Protein AF-0000000069750175 (afdb_homodimer)

Sequence (704 aa):
MFPSASRERPSYRAGGSGAEKCLFLLELSRLWNPGAKKTYLVLASRVESDTAINVMKWKTVSTIFLVVVLYLIIGATVFKALEQPHEISQRTTIVIQKQTFISQHSCVNSTELDELIQQIVAAINAGIIPLGNTSNQISHWDLGSSFFFAGTVITTIGFGNISPRTEGGKIFCIIYALLGIPLFGFLLAGVGDQLGTIFGKGIAKVEDTFLKWNVSQTKIRIISTIIFILFGCVLFVALPAIIFKHIEGWSALDAIYFVVITLTTIGFGDYVAGGSDIEYLDFYKPVVWFWILVGLAYFAAVLSMIGDWLRVISKKTKEEKVHARKEYEQVPVNPLELQVLQTGGGVQSPCCMFPSASRERPSYRAGGSGAEKCLFLLELSRLWNPGAKKTYLVLASRVESDTAINVMKWKTVSTIFLVVVLYLIIGATVFKALEQPHEISQRTTIVIQKQTFISQHSCVNSTELDELIQQIVAAINAGIIPLGNTSNQISHWDLGSSFFFAGTVITTIGFGNISPRTEGGKIFCIIYALLGIPLFGFLLAGVGDQLGTIFGKGIAKVEDTFLKWNVSQTKIRIISTIIFILFGCVLFVALPAIIFKHIEGWSALDAIYFVVITLTTIGFGDYVAGGSDIEYLDFYKPVVWFWILVGLAYFAAVLSMIGDWLRVISKKTKEEKVHARKEYEQVPVNPLELQVLQTGGGVQSPCC

pLDDT: mean 73.91, std 24.91, range [21.67, 98.38]

Foldseek 3Di:
DDPPPPPPDPPPPCPPDPPPPVVPVVPVVPPPDPPDVPVPPPPPPPVPCCCVVPPDDPVVVVVVVVVVVVVVVVVVVVCCVVCVVVVVVVVVVVVVVLVVVCVVPVVDDPVNVVVVVVVCVVCQLQLHHPDDPDPPADDCCPPLNVVLQLLLLLLLLCLSSHDDDDPVRVVCSVVSNVPRNVVLVVVLVVLLVVVVVVLVVVLVVVCVVCVVVVDDPVVSVVVSLVVLVVVLCCVQQVVQLVVCCVPVVDDSVVSNVVSVSLLVSVNNNPDDFPSDRDDDDSCRSVVVSVSSSNSNSSVVSNVVVVVVVVVVVVVVVVVVVVVVVVVVVPPPPPPVVVVVVVPPPPPDPPPD/DDPDPPPPPPPPPPPPDPPPPVVPVVPVVPPPDPPDVPVPPPPPPPVVCCCVVPPDDPVVVVVVVVVVVVVVVVVVVVCCVVCVVVVVVVVVVVVVVLVVVCVVPVVDDPVNVVVVVVVCVVCQLQLHHPDDPDPPADDCCPPLNVVLQLLLLLLLLCLSSHDDDDPVRVVVSVVSNVPRNVVLVVVLVVLLVVVVVVLVVVLVVVCVVCVVVVDDPVVSVVVSLVVLVVVLCCVQQVVQLVVCCVPVVDDSVVSNVVSVSLLVSVNNNPDDFPSDRDDDDSCRSVVVSVSSSNSNSSVVSNVVVVVVVVVVVVVVVVVVVVVVVVVVVPPPPPVVVVVVVVPPPPPPPPPD

Nearest PDB structures (foldseek):
  4xdl-assembly1_B  TM=9.647E-01  e=4.536E-27  Homo sapiens
  8uec-assembly1_B  TM=8.780E-01  e=1.288E-29  Mus musculus
  4i9w-assembly1_B  TM=9.425E-01  e=8.409E-22  Homo sapiens
  7lja-assembly1_B  TM=9.268E-01  e=6.545E-22  Homo sapiens
  7ljb-assembly1_B  TM=9.449E-01  e=6.245E-21  Homo sapiens

InterPro domains:
  IPR003280 Two pore domain potassium channel [PR01333] (152-180)
  IPR003280 Two pore domain potassium channel [PR01333] (264-273)
  IPR003280 Two pore domain potassium channel [PTHR11003] (63-318)
  IPR003976 Two pore domain potassium channel, TREK [PR01499] (52-69)
  IPR003976 Two pore domain potassium channel, TREK [PR01499] (89-101)
  IPR003976 Two pore domain potassium channel, TREK [PR01499] (103-121)
  IPR003976 Two pore domain potassium channel, TREK [PR01499] (130-142)
  IPR003976 Two pore domain potassium channel, TREK [PR01499] (180-199)
  IPR003976 Two pore domain potassium channel, TREK [PR01499] (200-219)
  IPR003976 Two pore domain potassium channel, TREK [PR01499] (221-232)
  IPR003976 Two pore domain potassium channel, TREK [PR01499] (276-291)
  IPR003976 Two pore domain potassium channel, TREK [PR01499] (298-309)
  IPR003976 Two pore domain potassium channel, TREK [PR01499] (311-327)
  IPR013099 Potassium channel domain [PF07885] (136-194)
  IPR013099 Potassium channel domain [PF07885] (235-311)

Secondary structure (DSSP, 8-state):
-----------------TTSHHHHHHHHTTSS--S-------------------PPPHHHHHHHHHHHHHHHHHHHHHHHHHHHHHHHHHHHHHHHHHHHHHHH-TTS-HHHHHHHHHHHHHHHHTT----SS-S-PPPTTSHHHHHHHHHHHHTT----SS---SHHHHHHHHHHHHHHHHHHHHHHHHHHHHHHHHHHHHHHHHHHHHGGGT--HHHHHHHHHHHHHHHHHIIIIIHHHHHHHHHH---HHHHHHHHHHHHTT---SSS-TT-SSSPPPTTHHHHHHHHHHHHHHHHHHHHHHHHHHHHHHHHHHHHHHHHHHHHHHTS---HHHHHHHHHTT-------/-----------------TTTHHHHHHHHTTSS--S-------------------PPPHHHHHHHHHHHHHHHHHHHHHHHHHHHHHHHHHHHHHHHHHHHHHHH-TT--HHHHHHHHHHHHHHHHTT----SS-S-PPPTTSHHHHHHHHHHHHTT----SS---SHHHHHHHHHHHHHHHHHHHHHHHHHHHHHHHHHHHHHHHHHHHHGGGT--HHHHHHHHHHHHHHHHHIIIIIHHHHHHHHHH---HHHHHHHHHHHHTT---SSS-TT-SSSPPPTTHHHHHHHHHHHHHHHHHHHHHHHHHHHHHHHHHHHHHHHHHHHHHHTS---HHHHHHHHHTT-------

Structure (mmCIF, N/CA/C/O backbone):
data_AF-0000000069750175-model_v1
#
loop_
_entity.id
_entity.type
_entity.pdbx_description
1 polymer 'Potassium two pore domain channel subfamily K member 2'
#
loop_
_atom_site.group_PDB
_atom_site.id
_atom_site.type_symbol
_atom_site.label_atom_id
_atom_site.label_alt_id
_atom_site.label_comp_id
_atom_site.label_asym_id
_atom_site.label_entity_id
_atom_site.label_seq_id
_atom_site.pdbx_PDB_ins_code
_atom_site.Cartn_x
_atom_site.Cartn_y
_atom_site.Cartn_z
_atom_site.occupancy
_atom_site.B_iso_or_equiv
_atom_site.auth_seq_id
_atom_site.auth_comp_id
_atom_site.auth_asym_id
_atom_site.auth_atom_id
_atom_site.pdbx_PDB_model_num
ATOM 1 N N . MET A 1 1 ? -32.969 90.562 -25.266 1 24.64 1 MET A N 1
ATOM 2 C CA . MET A 1 1 ? -33.562 89.25 -25.047 1 24.64 1 MET A CA 1
ATOM 3 C C . MET A 1 1 ? -32.469 88.25 -24.656 1 24.64 1 MET A C 1
ATOM 5 O O . MET A 1 1 ? -31.766 87.75 -25.516 1 24.64 1 MET A O 1
ATOM 9 N N . PHE A 1 2 ? -31.734 88.438 -23.578 1 28.66 2 PHE A N 1
ATOM 10 C CA . PHE A 1 2 ? -30.422 87.938 -23.109 1 28.66 2 PHE A CA 1
ATOM 11 C C . PHE A 1 2 ? -30.469 86.5 -22.641 1 28.66 2 PHE A C 1
ATOM 13 O O . PHE A 1 2 ? -31.344 86.125 -21.828 1 28.66 2 PHE A O 1
ATOM 20 N N . PRO A 1 3 ? -30.078 85.438 -23.453 1 30.53 3 PRO A N 1
ATOM 21 C CA . PRO A 1 3 ? -30.297 84 -23.281 1 30.53 3 PRO A CA 1
ATOM 22 C C . PRO A 1 3 ? -29.625 83.438 -22.031 1 30.53 3 PRO A C 1
ATOM 24 O O . PRO A 1 3 ? -28.531 83.875 -21.656 1 30.53 3 PRO A O 1
ATOM 27 N N . SER A 1 4 ? -30.312 83.125 -20.891 1 27.94 4 SER A N 1
ATOM 28 C CA . SER A 1 4 ? -30.031 82.75 -19.516 1 27.94 4 SER A CA 1
ATOM 29 C C . SER A 1 4 ? -29.359 81.375 -19.469 1 27.94 4 SER A C 1
ATOM 31 O O . SER A 1 4 ? -29.922 80.375 -19.953 1 27.94 4 SER A O 1
ATOM 33 N N . ALA A 1 5 ? -28.047 81.25 -19.672 1 32.16 5 ALA A N 1
ATOM 34 C CA . ALA A 1 5 ? -27.125 80.125 -19.781 1 32.16 5 ALA A CA 1
ATOM 35 C C . ALA A 1 5 ? -27.203 79.188 -18.547 1 32.16 5 ALA A C 1
ATOM 37 O O . ALA A 1 5 ? -26.953 79.688 -17.422 1 32.16 5 ALA A O 1
ATOM 38 N N . SER A 1 6 ? -28.172 78.25 -18.453 1 26.81 6 SER A N 1
ATOM 39 C CA . SER A 1 6 ? -28.531 77.312 -17.406 1 26.81 6 SER A CA 1
ATOM 40 C C . SER A 1 6 ? -27.328 76.438 -17.016 1 26.81 6 SER A C 1
ATOM 42 O O . SER A 1 6 ? -26.688 75.812 -17.875 1 26.81 6 SER A O 1
ATOM 44 N N . ARG A 1 7 ? -26.531 76.812 -15.984 1 27.31 7 ARG A N 1
ATOM 45 C CA . ARG A 1 7 ? -25.281 76.312 -15.406 1 27.31 7 ARG A CA 1
ATOM 46 C C . ARG A 1 7 ? -25.469 74.875 -14.898 1 27.31 7 ARG A C 1
ATOM 48 O O . ARG A 1 7 ? -26.312 74.625 -14.039 1 27.31 7 ARG A O 1
ATOM 55 N N . GLU A 1 8 ? -25.375 73.812 -15.781 1 25.34 8 GLU A N 1
ATOM 56 C CA . GLU A 1 8 ? -25.5 72.375 -15.547 1 25.34 8 GLU A CA 1
ATOM 57 C C . GLU A 1 8 ? -24.578 71.938 -14.422 1 25.34 8 GLU A C 1
ATOM 59 O O . GLU A 1 8 ? -23.391 72.25 -14.438 1 25.34 8 GLU A O 1
ATOM 64 N N . ARG A 1 9 ? -25.047 71.75 -13.156 1 28.23 9 ARG A N 1
ATOM 65 C CA . ARG A 1 9 ? -24.406 71.375 -11.906 1 28.23 9 ARG A CA 1
ATOM 66 C C . ARG A 1 9 ? -23.781 69.938 -12.008 1 28.23 9 ARG A C 1
ATOM 68 O O . ARG A 1 9 ? -24.422 69 -12.477 1 28.23 9 ARG A O 1
ATOM 75 N N . PRO A 1 10 ? -22.406 69.75 -12.141 1 26.48 10 PRO A N 1
ATOM 76 C CA . PRO A 1 10 ? -21.734 68.438 -12.32 1 26.48 10 PRO A CA 1
ATOM 77 C C . PRO A 1 10 ? -21.984 67.5 -11.164 1 26.48 10 PRO A C 1
ATOM 79 O O . PRO A 1 10 ? -22.047 67.938 -10.008 1 26.48 10 PRO A O 1
ATOM 82 N N . SER A 1 11 ? -22.891 66.438 -11.266 1 24.36 11 SER A N 1
ATOM 83 C CA . SER A 1 11 ? -23.281 65.375 -10.367 1 24.36 11 SER A CA 1
ATOM 84 C C . SER A 1 11 ? -22.062 64.562 -9.875 1 24.36 11 SER A C 1
ATOM 86 O O . SER A 1 11 ? -21.312 64 -10.672 1 24.36 11 SER A O 1
ATOM 88 N N . TYR A 1 12 ? -21.297 65.062 -8.875 1 23.81 12 TYR A N 1
ATOM 89 C CA . TYR A 1 12 ? -20.172 64.438 -8.203 1 23.81 12 TYR A CA 1
ATOM 90 C C . TYR A 1 12 ? -20.562 63.031 -7.68 1 23.81 12 TYR A C 1
ATOM 92 O O . TYR A 1 12 ? -21.484 62.906 -6.879 1 23.81 12 TYR A O 1
ATOM 100 N N . ARG A 1 13 ? -20.562 61.969 -8.539 1 26.86 13 ARG A N 1
ATOM 101 C CA . ARG A 1 13 ? -20.781 60.562 -8.188 1 26.86 13 ARG A CA 1
ATOM 102 C C . ARG A 1 13 ? -19.875 60.125 -7.047 1 26.86 13 ARG A C 1
ATOM 104 O O . ARG A 1 13 ? -18.641 60.188 -7.164 1 26.86 13 ARG A O 1
ATOM 111 N N . ALA A 1 14 ? -20.297 60.406 -5.766 1 27.12 14 ALA A N 1
ATOM 112 C CA . ALA A 1 14 ? -19.703 60.062 -4.477 1 27.12 14 ALA A CA 1
ATOM 113 C C . ALA A 1 14 ? -19.438 58.562 -4.391 1 27.12 14 ALA A C 1
ATOM 115 O O . ALA A 1 14 ? -20.359 57.75 -4.336 1 27.12 14 ALA A O 1
ATOM 116 N N . GLY A 1 15 ? -18.672 57.938 -5.309 1 26.16 15 GLY A N 1
ATOM 117 C CA . GLY A 1 15 ? -18.281 56.531 -5.164 1 26.16 15 GLY A CA 1
ATOM 118 C C . GLY A 1 15 ? -17.719 56.219 -3.793 1 26.16 15 GLY A C 1
ATOM 119 O O . GLY A 1 15 ? -16.594 56.594 -3.471 1 26.16 15 GLY A O 1
ATOM 120 N N . GLY A 1 16 ? -18.562 56.375 -2.717 1 26.22 16 GLY A N 1
ATOM 121 C CA . GLY A 1 16 ? -18.234 56.125 -1.32 1 26.22 16 GLY A CA 1
ATOM 122 C C . GLY A 1 16 ? -17.609 54.781 -1.085 1 26.22 16 GLY A C 1
ATOM 123 O O . GLY A 1 16 ? -18.156 53.75 -1.532 1 26.22 16 GLY A O 1
ATOM 124 N N . SER A 1 17 ? -16.281 54.719 -1.109 1 26.33 17 SER A N 1
ATOM 125 C CA . SER A 1 17 ? -15.438 53.562 -0.878 1 26.33 17 SER A CA 1
ATOM 126 C C . SER A 1 17 ? -15.789 52.875 0.435 1 26.33 17 SER A C 1
ATOM 128 O O . SER A 1 17 ? -16.25 53.531 1.38 1 26.33 17 SER A O 1
ATOM 130 N N . GLY A 1 18 ? -16.094 51.531 0.404 1 25.27 18 GLY A N 1
ATOM 131 C CA . GLY A 1 18 ? -16.516 50.5 1.351 1 25.27 18 GLY A CA 1
ATOM 132 C C . GLY A 1 18 ? -15.727 50.531 2.65 1 25.27 18 GLY A C 1
ATOM 133 O O . GLY A 1 18 ? -15.969 49.719 3.551 1 25.27 18 GLY A O 1
ATOM 134 N N . ALA A 1 19 ? -14.656 51.25 2.736 1 27.23 19 ALA A N 1
ATOM 135 C CA . ALA A 1 19 ? -13.82 51.188 3.936 1 27.23 19 ALA A CA 1
ATOM 136 C C . ALA A 1 19 ? -14.531 51.812 5.137 1 27.23 19 ALA A C 1
ATOM 138 O O . ALA A 1 19 ? -14.125 51.594 6.281 1 27.23 19 ALA A O 1
ATOM 139 N N . GLU A 1 20 ? -15.547 52.656 4.953 1 29.47 20 GLU A N 1
ATOM 140 C CA . GLU A 1 20 ? -16.062 53.469 6.039 1 29.47 20 GLU A CA 1
ATOM 141 C C . GLU A 1 20 ? -16.906 52.656 7.004 1 29.47 20 GLU A C 1
ATOM 143 O O . GLU A 1 20 ? -17.047 53 8.172 1 29.47 20 GLU A O 1
ATOM 148 N N . LYS A 1 21 ? -17.547 51.688 6.473 1 31.48 21 LYS A N 1
ATOM 149 C CA . LYS A 1 21 ? -18.594 51.094 7.301 1 31.48 21 LYS A CA 1
ATOM 150 C C . LYS A 1 21 ? -18 50.375 8.5 1 31.48 21 LYS A C 1
ATOM 152 O O . LYS A 1 21 ? -18.594 50.344 9.578 1 31.48 21 LYS A O 1
ATOM 157 N N . CYS A 1 22 ? -16.812 49.75 8.305 1 27.98 22 CYS A N 1
ATOM 158 C CA . CYS A 1 22 ? -16.391 48.844 9.352 1 27.98 22 CYS A CA 1
ATOM 159 C C . CYS A 1 22 ? -15.945 49.594 10.594 1 27.98 22 CYS A C 1
ATOM 161 O O . CYS A 1 22 ? -15.812 49.031 11.672 1 27.98 22 CYS A O 1
ATOM 163 N N . LEU A 1 23 ? -15.742 50.906 10.484 1 28.31 23 LEU A N 1
ATOM 164 C CA . LEU A 1 23 ? -15.281 51.656 11.633 1 28.31 23 LEU A CA 1
ATOM 165 C C . LEU A 1 23 ? -16.422 51.906 12.617 1 28.31 23 LEU A C 1
ATOM 167 O O . LEU A 1 23 ? -16.188 52.062 13.82 1 28.31 23 LEU A O 1
ATOM 171 N N . PHE A 1 24 ? -17.656 51.906 12.102 1 28.25 24 PHE A N 1
ATOM 172 C CA . PHE A 1 24 ? -18.734 52.438 12.93 1 28.25 24 PHE A CA 1
ATOM 173 C C . PHE A 1 24 ? -19.047 51.5 14.086 1 28.25 24 PHE A C 1
ATOM 175 O O . PHE A 1 24 ? -19.312 51.969 15.203 1 28.25 24 PHE A O 1
ATOM 182 N N . LEU A 1 25 ? -18.969 50.219 13.852 1 27.84 25 LEU A N 1
ATOM 183 C CA . LEU A 1 25 ? -19.5 49.344 14.891 1 27.84 25 LEU A CA 1
ATOM 184 C C . LEU A 1 25 ? -18.625 49.344 16.125 1 27.84 25 LEU A C 1
ATOM 186 O O . LEU A 1 25 ? -19.109 49.188 17.25 1 27.84 25 LEU A O 1
ATOM 190 N N . LEU A 1 26 ? -17.328 49.562 16 1 28.53 26 LEU A N 1
ATOM 191 C CA . LEU A 1 26 ? -16.484 49.562 17.188 1 28.53 26 LEU A CA 1
ATOM 192 C C . LEU A 1 26 ? -16.75 50.812 18.047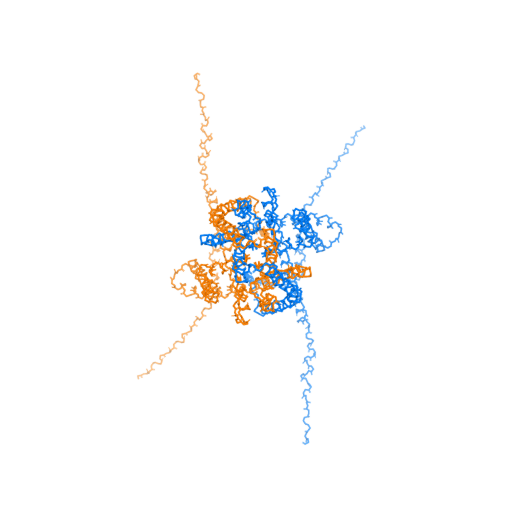 1 28.53 26 LEU A C 1
ATOM 194 O O . LEU A 1 26 ? -16.578 50.75 19.266 1 28.53 26 LEU A O 1
ATOM 198 N N . GLU A 1 27 ? -17.219 51.875 17.422 1 29.73 27 GLU A N 1
ATOM 199 C CA . GLU A 1 27 ? -17.359 53.094 18.172 1 29.73 27 GLU A CA 1
ATOM 200 C C . GLU A 1 27 ? -18.578 53.062 19.094 1 29.73 27 GLU A C 1
ATOM 202 O O . GLU A 1 27 ? -18.641 53.844 20.062 1 29.73 27 GLU A O 1
ATOM 207 N N . LEU A 1 28 ? -19.594 52.375 18.703 1 29.08 28 LEU A N 1
ATOM 208 C CA . LEU A 1 28 ? -20.812 52.562 19.484 1 29.08 28 LEU A CA 1
ATOM 209 C C . LEU A 1 28 ? -20.641 52 20.891 1 29.08 28 LEU A C 1
ATOM 211 O O . LEU A 1 28 ? -21.375 52.375 21.812 1 29.08 28 LEU A O 1
ATOM 215 N N . SER A 1 29 ? -19.812 50.938 21.047 1 28.92 29 SER A N 1
ATOM 216 C CA . SER A 1 29 ? -19.828 50.375 22.375 1 28.92 29 SER A CA 1
ATOM 217 C C . SER A 1 29 ? -19.125 51.281 23.375 1 28.92 29 SER A C 1
ATOM 219 O O . SER A 1 29 ? -19.109 50.969 24.578 1 28.92 29 SER A O 1
ATOM 221 N N . ARG A 1 30 ? -18.312 52.219 22.953 1 31.05 30 ARG A N 1
ATOM 222 C CA . ARG A 1 30 ? -17.578 53.062 23.875 1 31.05 30 ARG A CA 1
ATOM 223 C C . ARG A 1 30 ? -18.5 54.031 24.578 1 31.05 30 ARG A C 1
ATOM 225 O O . ARG A 1 30 ? -18.109 54.719 25.547 1 31.05 30 ARG A O 1
ATOM 232 N N . LEU A 1 31 ? -19.609 54.375 24.047 1 29.97 31 LEU A N 1
ATOM 233 C CA . LEU A 1 31 ? -20.219 55.594 24.547 1 29.97 31 LEU A CA 1
ATOM 234 C C . LEU A 1 31 ? -20.859 55.375 25.922 1 29.97 31 LEU A C 1
ATOM 236 O O . LEU A 1 31 ? -21.391 56.312 26.531 1 29.97 31 LEU A O 1
ATOM 240 N N . TRP A 1 32 ? -21.328 54.156 26.281 1 28.55 32 TRP A N 1
ATOM 241 C CA . TRP A 1 32 ? -22.266 54.312 27.391 1 28.55 32 TRP A CA 1
ATOM 242 C C . TRP A 1 32 ? -21.531 54.781 28.656 1 28.55 32 TRP A C 1
ATOM 244 O O . TRP A 1 32 ? -21.969 55.75 29.312 1 28.55 32 TRP A O 1
ATOM 254 N N . ASN A 1 33 ? -21.156 53.906 29.766 1 28.52 33 ASN A N 1
ATOM 255 C CA . ASN A 1 33 ? -21.062 54.281 31.172 1 28.52 33 ASN A CA 1
ATOM 256 C C . ASN A 1 33 ? -19.75 55 31.453 1 28.52 33 ASN A C 1
ATOM 258 O O . ASN A 1 33 ? -18.672 54.469 31.203 1 28.52 33 ASN A O 1
ATOM 262 N N . PRO A 1 34 ? -19.734 56.375 31.719 1 31.47 34 PRO A N 1
ATOM 263 C CA . PRO A 1 34 ? -18.641 57.344 31.844 1 31.47 34 PRO A CA 1
ATOM 264 C C . PRO A 1 34 ? -17.641 56.969 32.938 1 31.47 34 PRO A C 1
ATOM 266 O O . PRO A 1 34 ? -16.5 57.438 32.906 1 31.47 34 PRO A O 1
ATOM 269 N N . GLY A 1 35 ? -18.172 56.75 34.25 1 31.44 35 GLY A N 1
ATOM 270 C CA . GLY A 1 35 ? -17.359 56.812 35.438 1 31.44 35 GLY A CA 1
ATOM 271 C C . GLY A 1 35 ? -16.156 55.906 35.406 1 31.44 35 GLY A C 1
ATOM 272 O O . GLY A 1 35 ? -15.062 56.25 35.844 1 31.44 35 GLY A O 1
ATOM 273 N N . ALA A 1 36 ? -16.5 54.656 35.719 1 29.02 36 ALA A N 1
ATOM 274 C CA . ALA A 1 36 ? -15.508 53.719 36.281 1 29.02 36 ALA A CA 1
ATOM 275 C C . ALA A 1 36 ? -14.398 53.438 35.281 1 29.02 36 ALA A C 1
ATOM 277 O O . ALA A 1 36 ? -14.641 52.812 34.25 1 29.02 36 ALA A O 1
ATOM 278 N N . LYS A 1 37 ? -13.586 54.438 35.125 1 33.44 37 LYS A N 1
ATOM 279 C CA . LYS A 1 37 ? -12.328 54.281 34.406 1 33.44 37 LYS A CA 1
ATOM 280 C C . LYS A 1 37 ? -11.633 53 34.781 1 33.44 37 LYS A C 1
ATOM 282 O O . LYS A 1 37 ? -10.789 52.969 35.688 1 33.44 37 LYS A O 1
ATOM 287 N N . LYS A 1 38 ? -12.414 51.969 35.281 1 31.16 38 LYS A N 1
ATOM 288 C CA . LYS A 1 38 ? -11.578 50.812 35.594 1 31.16 38 LYS A CA 1
ATOM 289 C C . LYS A 1 38 ? -10.703 50.438 34.375 1 31.16 38 LYS A C 1
ATOM 291 O O . LYS A 1 38 ? -11.219 50.219 33.281 1 31.16 38 LYS A O 1
ATOM 296 N N . THR A 1 39 ? -9.602 51.25 34.312 1 25.36 39 THR A N 1
ATOM 297 C CA . THR A 1 39 ? -8.523 50.781 33.469 1 25.36 39 THR A CA 1
ATOM 298 C C . THR A 1 39 ? -8.422 49.25 33.5 1 25.36 39 THR A C 1
ATOM 300 O O . THR A 1 39 ? -8.086 48.688 34.531 1 25.36 39 THR A O 1
ATOM 303 N N . TYR A 1 40 ? -9.484 48.594 33.031 1 24.42 40 TYR A N 1
ATOM 304 C CA . TYR A 1 40 ? -9.227 47.156 32.875 1 24.42 40 TYR A CA 1
ATOM 305 C C . TYR A 1 40 ? -7.871 46.906 32.25 1 24.42 40 TYR A C 1
ATOM 307 O O . TYR A 1 40 ? -7.598 47.406 31.141 1 24.42 40 TYR A O 1
ATOM 315 N N . LEU A 1 41 ? -6.762 47.219 33 1 21.67 41 LEU A N 1
ATOM 316 C CA . LEU A 1 41 ? -5.527 46.562 32.562 1 21.67 41 LEU A CA 1
ATOM 317 C C . LEU A 1 41 ? -5.824 45.25 31.891 1 21.67 41 LEU A C 1
ATOM 319 O O . LEU A 1 41 ? -6.312 44.312 32.531 1 21.67 41 LEU A O 1
ATOM 323 N N . VAL A 1 42 ? -6.484 45.375 30.766 1 24.34 42 VAL A N 1
ATOM 324 C CA . VAL A 1 42 ? -6.43 44.156 29.984 1 24.34 42 VAL A CA 1
ATOM 325 C C . VAL A 1 42 ? -5.066 43.469 30.172 1 24.34 42 VAL A C 1
ATOM 327 O O . VAL A 1 42 ? -4.035 44.031 29.797 1 24.34 42 VAL A O 1
ATOM 330 N N . LEU A 1 43 ? -4.719 43.062 31.422 1 22.48 43 LEU A N 1
ATOM 331 C CA . LEU A 1 43 ? -3.625 42.094 31.516 1 22.48 43 LEU A CA 1
ATOM 332 C C . LEU A 1 43 ? -3.412 41.375 30.172 1 22.48 43 LEU A C 1
ATOM 334 O O . LEU A 1 43 ? -4.352 40.812 29.609 1 22.48 43 LEU A O 1
ATOM 338 N N . ALA A 1 44 ? -2.645 42.094 29.297 1 24.62 44 ALA A N 1
ATOM 339 C CA . ALA A 1 44 ? -2.037 41.281 28.219 1 24.62 44 ALA A CA 1
ATOM 340 C C . ALA A 1 44 ? -1.876 39.844 28.641 1 24.62 44 ALA A C 1
ATOM 342 O O . ALA A 1 44 ? -1.009 39.5 29.453 1 24.62 44 ALA A O 1
ATOM 343 N N . SER A 1 45 ? -2.877 39.25 29.188 1 26.22 45 SER A N 1
ATOM 344 C CA . SER A 1 45 ? -2.678 37.812 29.203 1 26.22 45 SER A CA 1
ATOM 345 C C . SER A 1 45 ? -1.761 37.375 28.062 1 26.22 45 SER A C 1
ATOM 347 O O . SER A 1 45 ? -1.957 37.75 26.922 1 26.22 45 SER A O 1
ATOM 349 N N . ARG A 1 46 ? -0.44 37.469 28.25 1 26.08 46 ARG A N 1
ATOM 350 C CA . ARG A 1 46 ? 0.401 36.594 27.422 1 26.08 46 ARG A CA 1
ATOM 351 C C . ARG A 1 46 ? -0.431 35.531 26.734 1 26.08 46 ARG A C 1
ATOM 353 O O . ARG A 1 46 ? -0.933 34.594 27.391 1 26.08 46 ARG A O 1
ATOM 360 N N . VAL A 1 47 ? -1.306 35.938 25.938 1 29.53 47 VAL A N 1
ATOM 361 C CA . VAL A 1 47 ? -1.609 34.875 25 1 29.53 47 VAL A CA 1
ATOM 362 C C . VAL A 1 47 ? -0.354 34.062 24.734 1 29.53 47 VAL A C 1
ATOM 364 O O . VAL A 1 47 ? 0.583 34.531 24.094 1 29.53 47 VAL A O 1
ATOM 367 N N . GLU A 1 48 ? 0.427 33.75 25.766 1 28.38 48 GLU A N 1
ATOM 368 C CA . GLU A 1 48 ? 1.155 32.531 25.375 1 28.38 48 GLU A CA 1
ATOM 369 C C . GLU A 1 48 ? 0.511 31.859 24.172 1 28.38 48 GLU A C 1
ATOM 371 O O . GLU A 1 48 ? -0.646 31.438 24.234 1 28.38 48 GLU A O 1
ATOM 376 N N . SER A 1 49 ? 0.477 32.594 23.141 1 30.95 49 SER A N 1
ATOM 377 C CA . SER A 1 49 ? 0.317 31.734 21.953 1 30.95 49 SER A CA 1
ATOM 378 C C . SER A 1 49 ? 0.664 30.281 22.266 1 30.95 49 SER A C 1
ATOM 380 O O . SER A 1 49 ? 1.84 29.922 22.312 1 30.95 49 SER A O 1
ATOM 382 N N . ASP A 1 50 ? 0.412 29.844 23.375 1 30.73 50 ASP A N 1
ATOM 383 C CA . ASP A 1 50 ? 0.351 28.406 23.562 1 30.73 50 ASP A CA 1
ATOM 384 C C . ASP A 1 50 ? 0.026 27.688 22.266 1 30.73 50 ASP A C 1
ATOM 386 O O . ASP A 1 50 ? -1.145 27.547 21.891 1 30.73 50 ASP A O 1
ATOM 390 N N . THR A 1 51 ? 0.427 28.188 21.25 1 35.69 51 THR A N 1
ATOM 391 C CA . THR A 1 51 ? 0.578 27.156 20.234 1 35.69 51 THR A CA 1
ATOM 392 C C . THR A 1 51 ? 0.678 25.766 20.875 1 35.69 51 THR A C 1
ATOM 394 O O . THR A 1 51 ? 1.76 25.188 20.922 1 35.69 51 THR A O 1
ATOM 397 N N . ALA A 1 52 ? 0.361 25.719 22.094 1 36.12 52 ALA A N 1
ATOM 398 C CA . ALA A 1 52 ? 0.237 24.391 22.688 1 36.12 52 ALA A CA 1
ATOM 399 C C . ALA A 1 52 ? -0.372 23.406 21.703 1 36.12 52 ALA A C 1
ATOM 401 O O . ALA A 1 52 ? -1.499 23.594 21.234 1 36.12 52 ALA A O 1
ATOM 402 N N . ILE A 1 53 ? 0.357 22.922 20.859 1 46.44 53 ILE A N 1
ATOM 403 C CA . ILE A 1 53 ? -0.03 21.734 20.109 1 46.44 53 ILE A CA 1
ATOM 404 C C . ILE A 1 53 ? -1.06 20.938 20.922 1 46.44 53 ILE A C 1
ATOM 406 O O . ILE A 1 53 ? -0.773 20.469 22.016 1 46.44 53 ILE A O 1
ATOM 410 N N . ASN A 1 54 ? -2.293 21.516 21.047 1 51.75 54 ASN A N 1
ATOM 411 C CA . ASN A 1 54 ? -3.369 20.75 21.656 1 51.75 54 ASN A CA 1
ATOM 412 C C . ASN A 1 54 ? -3.139 19.25 21.516 1 51.75 54 ASN A C 1
ATOM 414 O O . ASN A 1 54 ? -3.377 18.672 20.453 1 51.75 54 ASN A O 1
ATOM 418 N N . VAL A 1 55 ? -2.232 18.922 22.391 1 65.62 55 VAL A N 1
ATOM 419 C CA . VAL A 1 55 ? -1.991 17.484 22.5 1 65.62 55 VAL A CA 1
ATOM 420 C C . VAL A 1 55 ? -3.273 16.781 22.922 1 65.62 55 VAL A C 1
ATOM 422 O O . VAL A 1 55 ? -3.957 17.219 23.844 1 65.62 55 VAL A O 1
ATOM 425 N N . MET A 1 56 ? -3.725 16.016 22.156 1 72.44 56 MET A N 1
ATOM 426 C CA . MET A 1 56 ? -4.895 15.203 22.484 1 72.44 56 MET A CA 1
ATOM 427 C C . MET A 1 56 ? -4.715 14.516 23.828 1 72.44 56 MET A C 1
ATOM 429 O O . MET A 1 56 ? -3.639 14 24.125 1 72.44 56 MET A O 1
ATOM 433 N N . LYS A 1 57 ? -5.699 14.68 24.703 1 80.44 57 LYS A N 1
ATOM 434 C CA . LYS A 1 57 ? -5.676 14.023 26 1 80.44 57 LYS A CA 1
ATOM 435 C C . LYS A 1 57 ? -5.539 12.516 25.859 1 80.44 57 LYS A C 1
ATOM 437 O O . LYS A 1 57 ? -6.008 11.93 24.891 1 80.44 57 LYS A O 1
ATOM 442 N N . TRP A 1 58 ? -4.891 11.875 26.828 1 84.75 58 TRP A N 1
ATOM 443 C CA . TRP A 1 58 ? -4.672 10.43 26.828 1 84.75 58 TRP A CA 1
ATOM 444 C C . TRP A 1 58 ? -5.996 9.68 26.828 1 84.75 58 TRP A C 1
ATOM 446 O O . TRP A 1 58 ? -6.109 8.609 26.234 1 84.75 58 TRP A O 1
ATOM 456 N N . LYS A 1 59 ? -6.984 10.188 27.453 1 87.38 59 LYS A N 1
ATOM 457 C CA . LYS A 1 59 ? -8.297 9.547 27.5 1 87.38 59 LYS A CA 1
ATOM 458 C C . LYS A 1 59 ? -8.938 9.516 26.109 1 87.38 59 LYS A C 1
ATOM 460 O O . LYS A 1 59 ? -9.57 8.523 25.734 1 87.38 59 LYS A O 1
ATOM 465 N N . THR A 1 60 ? -8.75 10.57 25.406 1 86.69 60 THR A N 1
ATOM 466 C CA . THR A 1 60 ? -9.289 10.633 24.062 1 86.69 60 THR A CA 1
ATOM 467 C C . THR A 1 60 ? -8.57 9.648 23.141 1 86.69 60 THR A C 1
ATOM 469 O O . THR A 1 60 ? -9.211 8.938 22.359 1 86.69 60 THR A O 1
ATOM 472 N N . VAL A 1 61 ? -7.285 9.609 23.281 1 89.69 61 VAL A N 1
ATOM 473 C CA . VAL A 1 61 ? -6.496 8.703 22.453 1 89.69 61 VAL A CA 1
ATOM 474 C C . VAL A 1 61 ? -6.875 7.258 22.781 1 89.69 61 VAL A C 1
ATOM 476 O O . VAL A 1 61 ? -7.023 6.438 21.875 1 89.69 61 VAL A O 1
ATOM 479 N N . SER A 1 62 ? -7.066 6.949 24.047 1 92.25 62 SER A N 1
ATOM 480 C CA . SER A 1 62 ? -7.453 5.602 24.453 1 92.25 62 SER A CA 1
ATOM 481 C C . SER A 1 62 ? -8.844 5.242 23.938 1 92.25 62 SER A C 1
ATOM 483 O O . SER A 1 62 ? -9.094 4.102 23.547 1 92.25 62 SER A O 1
ATOM 485 N N . THR A 1 63 ? -9.734 6.168 23.938 1 93.25 63 THR A N 1
ATOM 486 C CA . THR A 1 63 ? -11.078 5.922 23.438 1 93.25 63 THR A CA 1
ATOM 487 C C . THR A 1 63 ? -11.047 5.664 21.922 1 93.25 63 THR A C 1
ATOM 489 O O . THR A 1 63 ? -11.711 4.746 21.438 1 93.25 63 THR A O 1
ATOM 492 N N . ILE A 1 64 ? -10.281 6.461 21.219 1 92.69 64 ILE A N 1
ATOM 493 C CA . ILE A 1 64 ? -10.164 6.27 19.781 1 92.69 64 ILE A CA 1
ATOM 494 C C . ILE A 1 64 ? -9.523 4.914 19.484 1 92.69 64 ILE A C 1
ATOM 496 O O . ILE A 1 64 ? -9.93 4.215 18.547 1 92.69 64 ILE A O 1
ATOM 500 N N . PHE A 1 65 ? -8.547 4.605 20.281 1 94.5 65 PHE A N 1
ATOM 501 C CA . PHE A 1 65 ? -7.891 3.312 20.141 1 94.5 65 PHE A CA 1
ATOM 502 C C . PHE A 1 65 ? -8.891 2.178 20.312 1 94.5 65 PHE A C 1
ATOM 504 O O . PHE A 1 65 ? -8.906 1.223 19.531 1 94.5 65 PHE A O 1
ATOM 511 N N . LEU A 1 66 ? -9.734 2.275 21.297 1 95.44 66 LEU A N 1
ATOM 512 C CA . LEU A 1 66 ? -10.742 1.25 21.531 1 95.44 66 LEU A CA 1
ATOM 513 C C . LEU A 1 66 ? -11.719 1.166 20.375 1 95.44 66 LEU A C 1
ATOM 515 O O . LEU A 1 66 ? -12.125 0.072 19.969 1 95.44 66 LEU A O 1
ATOM 519 N N . VAL A 1 67 ? -12.094 2.281 19.812 1 96.12 67 VAL A N 1
ATOM 520 C CA . VAL A 1 67 ? -13 2.312 18.672 1 96.12 67 VAL A CA 1
ATOM 521 C C . VAL A 1 67 ? -12.336 1.646 17.469 1 96.12 67 VAL A C 1
ATOM 523 O O . VAL A 1 67 ? -12.984 0.898 16.734 1 96.12 67 VAL A O 1
ATOM 526 N N . VAL A 1 68 ? -11.086 1.884 17.297 1 96.31 68 VAL A N 1
ATOM 527 C CA . VAL A 1 68 ? -10.352 1.294 16.188 1 96.31 68 VAL A CA 1
ATOM 528 C C . VAL A 1 68 ? -10.258 -0.218 16.375 1 96.31 68 VAL A C 1
ATOM 530 O O . VAL A 1 68 ? -10.422 -0.979 15.414 1 96.31 68 VAL A O 1
ATOM 533 N N . VAL A 1 69 ? -10.008 -0.652 17.594 1 96 69 VAL A N 1
ATOM 534 C CA . VAL A 1 69 ? -9.93 -2.084 17.875 1 96 69 VAL A CA 1
ATOM 535 C C . VAL A 1 69 ? -11.273 -2.742 17.594 1 96 69 VAL A C 1
ATOM 537 O O . VAL A 1 69 ? -11.336 -3.809 16.969 1 96 69 VAL A O 1
ATOM 540 N N . LEU A 1 70 ? -12.344 -2.115 17.984 1 97.31 70 LEU A N 1
ATOM 541 C CA . LEU A 1 70 ? -13.68 -2.633 17.688 1 97.31 70 LEU A CA 1
ATOM 542 C C . LEU A 1 70 ? -13.938 -2.648 16.188 1 97.31 70 LEU A C 1
ATOM 544 O O . LEU A 1 70 ? -14.523 -3.602 15.664 1 97.31 70 LEU A O 1
ATOM 548 N N . TYR A 1 71 ? -13.539 -1.602 15.547 1 97.69 71 TYR A N 1
ATOM 549 C CA . TYR A 1 71 ? -13.664 -1.512 14.102 1 97.69 71 TYR A CA 1
ATOM 550 C C . TYR A 1 71 ? -12.898 -2.637 13.414 1 97.69 71 TYR A C 1
ATOM 552 O O . TYR A 1 71 ? -13.375 -3.213 12.43 1 97.69 71 TYR A O 1
ATOM 560 N N . LEU A 1 72 ? -11.766 -2.979 13.961 1 97.62 72 LEU A N 1
ATOM 561 C CA . LEU A 1 72 ? -10.961 -4.066 13.422 1 97.62 72 LEU A CA 1
ATOM 562 C C . LEU A 1 72 ? -11.648 -5.41 13.625 1 97.62 72 LEU A C 1
ATOM 564 O O . LEU A 1 72 ? -11.648 -6.254 12.727 1 97.62 72 LEU A O 1
ATOM 568 N N . ILE A 1 73 ? -12.203 -5.59 14.742 1 97.19 73 ILE A N 1
ATOM 569 C CA . ILE A 1 73 ? -12.891 -6.84 15.039 1 97.19 73 ILE A CA 1
ATOM 570 C C . ILE A 1 73 ? -14.102 -6.996 14.133 1 97.19 73 ILE A C 1
ATOM 572 O O . ILE A 1 73 ? -14.352 -8.078 13.594 1 97.19 73 ILE A O 1
ATOM 576 N N . ILE A 1 74 ? -14.805 -5.91 13.891 1 98.12 74 ILE A N 1
ATOM 577 C CA . ILE A 1 74 ? -15.945 -5.941 12.984 1 98.12 74 ILE A CA 1
ATOM 578 C C . ILE A 1 74 ? -15.477 -6.281 11.57 1 98.12 74 ILE A C 1
ATOM 580 O O . ILE A 1 74 ? -16.062 -7.129 10.898 1 98.12 74 ILE A O 1
ATOM 584 N N . GLY A 1 75 ? -14.43 -5.629 11.148 1 98.31 75 GLY A N 1
ATOM 585 C CA . GLY A 1 75 ? -13.883 -5.926 9.836 1 98.31 75 GLY A CA 1
ATOM 586 C C . GLY A 1 75 ? -13.453 -7.371 9.68 1 98.31 75 GLY A C 1
ATOM 587 O O . GLY A 1 75 ? -13.758 -8.016 8.68 1 98.31 75 GLY A O 1
ATOM 588 N N . ALA A 1 76 ? -12.781 -7.887 10.711 1 97.5 76 ALA A N 1
ATOM 589 C CA . ALA A 1 76 ? -12.289 -9.258 10.672 1 97.5 76 ALA A CA 1
ATOM 590 C C . ALA A 1 76 ? -13.438 -10.25 10.57 1 97.5 76 ALA A C 1
ATOM 592 O O . ALA A 1 76 ? -13.383 -11.195 9.773 1 97.5 76 ALA A O 1
ATOM 593 N N . THR A 1 77 ? -14.477 -10.031 11.305 1 98.06 77 THR A N 1
ATOM 594 C CA . THR A 1 77 ? -15.609 -10.945 11.328 1 98.06 77 THR A CA 1
ATOM 595 C C . THR A 1 77 ? -16.375 -10.898 10.008 1 98.06 77 THR A C 1
ATOM 597 O O . THR A 1 77 ? -16.766 -11.938 9.477 1 98.06 77 THR A O 1
ATOM 600 N N . VAL A 1 78 ? -16.547 -9.695 9.469 1 98.31 78 VAL A N 1
ATOM 601 C CA . VAL A 1 78 ? -17.312 -9.562 8.227 1 98.31 78 VAL A CA 1
ATOM 602 C C . VAL A 1 78 ? -16.5 -10.117 7.062 1 98.31 78 VAL A C 1
ATOM 604 O O . VAL A 1 78 ? -17.031 -10.844 6.219 1 98.31 78 VAL A O 1
ATOM 607 N N . PHE A 1 79 ? -15.203 -9.859 6.98 1 97.88 79 PHE A N 1
ATOM 608 C CA . PHE A 1 79 ? -14.367 -10.383 5.91 1 97.88 79 PHE A CA 1
ATOM 609 C C . PHE A 1 79 ? -14.297 -11.898 5.969 1 97.88 79 PHE A C 1
ATOM 611 O O . PHE A 1 79 ? -14.336 -12.57 4.934 1 97.88 79 PHE A O 1
ATOM 618 N N . LYS A 1 80 ? -14.117 -12.414 7.195 1 97.19 80 LYS A N 1
ATOM 619 C CA . LYS A 1 80 ? -14.109 -13.867 7.34 1 97.19 80 LYS A CA 1
ATOM 620 C C . LYS A 1 80 ? -15.406 -14.477 6.82 1 97.19 80 LYS A C 1
ATOM 622 O O . LYS A 1 80 ? -15.383 -15.461 6.082 1 97.19 80 LYS A O 1
ATOM 627 N N . ALA A 1 81 ? -16.547 -13.898 7.152 1 97.56 81 ALA A N 1
ATOM 628 C CA . ALA A 1 81 ? -17.859 -14.422 6.766 1 97.56 81 ALA A CA 1
ATOM 629 C C . ALA A 1 81 ? -18.062 -14.336 5.258 1 97.56 81 ALA A C 1
ATOM 631 O O . ALA A 1 81 ? -18.656 -15.234 4.648 1 97.56 81 ALA A O 1
ATOM 632 N N . LEU A 1 82 ? -17.562 -13.328 4.605 1 97.19 82 LEU A N 1
ATOM 633 C CA . LEU A 1 82 ? -17.812 -13.086 3.188 1 97.19 82 LEU A CA 1
ATOM 634 C C . LEU A 1 82 ? -16.828 -13.867 2.32 1 97.19 82 LEU A C 1
ATOM 636 O O . LEU A 1 82 ? -17.188 -14.344 1.243 1 97.19 82 LEU A O 1
ATOM 640 N N . GLU A 1 83 ? -15.578 -14.047 2.799 1 96.69 83 GLU A N 1
ATOM 641 C CA . GLU A 1 83 ? -14.531 -14.516 1.899 1 96.69 83 GLU A CA 1
ATOM 642 C C . GLU A 1 83 ? -14.156 -15.969 2.203 1 96.69 83 GLU A C 1
ATOM 644 O O . GLU A 1 83 ? -13.719 -16.703 1.314 1 96.69 83 GLU A O 1
ATOM 649 N N . GLN A 1 84 ? -14.297 -16.453 3.408 1 94.25 84 GLN A N 1
ATOM 650 C CA . GLN A 1 84 ? -13.812 -17.766 3.807 1 94.25 84 GLN A CA 1
ATOM 651 C C . GLN A 1 84 ? -14.531 -18.875 3.033 1 94.25 84 GLN A C 1
ATOM 653 O O . GLN A 1 84 ? -13.898 -19.828 2.586 1 94.25 84 GLN A O 1
ATOM 658 N N . PRO A 1 85 ? -15.906 -18.797 2.846 1 94 85 PRO A N 1
ATOM 659 C CA . PRO A 1 85 ? -16.578 -19.844 2.061 1 94 85 PRO A CA 1
ATOM 660 C C . PRO A 1 85 ? -16.047 -19.938 0.628 1 94 85 PRO A C 1
ATOM 662 O O . PRO A 1 85 ? -15.914 -21.031 0.078 1 94 85 PRO A O 1
ATOM 665 N N . HIS A 1 86 ? -15.797 -18.812 0.013 1 92.19 86 HIS A N 1
ATOM 666 C CA . HIS A 1 86 ? -15.25 -18.797 -1.339 1 92.19 86 HIS A CA 1
ATOM 667 C C . HIS A 1 86 ? -13.852 -19.406 -1.377 1 92.19 86 HIS A C 1
ATOM 669 O O . HIS A 1 86 ? -13.508 -20.125 -2.314 1 92.19 86 HIS A O 1
ATOM 675 N N . GLU A 1 87 ? -13.031 -19.062 -0.381 1 91.5 87 GLU A N 1
ATOM 676 C CA . GLU A 1 87 ? -11.688 -19.625 -0.283 1 91.5 87 GLU A CA 1
ATOM 677 C C . GLU A 1 87 ? -11.727 -21.156 -0.182 1 91.5 87 GLU A C 1
ATOM 679 O O . GLU A 1 87 ? -10.961 -21.844 -0.856 1 91.5 87 GLU A O 1
ATOM 684 N N . ILE A 1 88 ? -12.625 -21.688 0.675 1 89.56 88 ILE A N 1
ATOM 685 C CA . ILE A 1 88 ? -12.758 -23.125 0.875 1 89.56 88 ILE A CA 1
ATOM 686 C C . ILE A 1 88 ? -13.195 -23.781 -0.429 1 89.56 88 ILE A C 1
ATOM 688 O O . ILE A 1 88 ? -12.68 -24.844 -0.799 1 89.56 88 ILE A O 1
ATOM 692 N N . SER A 1 89 ? -14.109 -23.156 -1.086 1 91 89 SER A N 1
ATOM 693 C CA . SER A 1 89 ? -14.586 -23.688 -2.355 1 91 89 SER A CA 1
ATOM 694 C C . SER A 1 89 ? -13.461 -23.734 -3.391 1 91 89 SER A C 1
ATOM 696 O O . SER A 1 89 ? -13.32 -24.734 -4.105 1 91 89 SER A O 1
ATOM 698 N N . GLN A 1 90 ? -12.688 -22.656 -3.486 1 89.5 90 GLN A N 1
ATOM 699 C CA . GLN A 1 90 ? -11.586 -22.594 -4.441 1 89.5 90 GLN A CA 1
ATOM 700 C C . GLN A 1 90 ? -10.508 -23.609 -4.082 1 89.5 90 GLN A C 1
ATOM 702 O O . GLN A 1 90 ? -9.891 -24.219 -4.969 1 89.5 90 GLN A O 1
ATOM 707 N N . ARG A 1 91 ? -10.227 -23.781 -2.824 1 89.12 91 ARG A N 1
ATOM 708 C CA . ARG A 1 91 ? -9.242 -24.766 -2.369 1 89.12 91 ARG A CA 1
ATOM 709 C C . ARG A 1 91 ? -9.664 -26.188 -2.748 1 89.12 91 ARG A C 1
ATOM 711 O O . ARG A 1 91 ? -8.844 -26.969 -3.229 1 89.12 91 ARG A O 1
ATOM 718 N N . THR A 1 92 ? -10.914 -26.5 -2.506 1 88.5 92 THR A N 1
ATOM 719 C CA . THR A 1 92 ? -11.43 -27.812 -2.848 1 88.5 92 THR A CA 1
ATOM 720 C C . THR A 1 92 ? -11.383 -28.047 -4.355 1 88.5 92 THR A C 1
ATOM 722 O O . THR A 1 92 ? -11.031 -29.141 -4.816 1 88.5 92 THR A O 1
ATOM 725 N N . THR A 1 93 ? -11.703 -27.016 -5.105 1 89.62 93 THR A N 1
ATOM 726 C CA . THR A 1 93 ? -11.719 -27.125 -6.559 1 89.62 93 THR A CA 1
ATOM 727 C C . THR A 1 93 ? -10.32 -27.422 -7.094 1 89.62 93 THR A C 1
ATOM 729 O O . THR A 1 93 ? -10.148 -28.297 -7.949 1 89.62 93 THR A O 1
ATOM 732 N N . ILE A 1 94 ? -9.312 -26.703 -6.559 1 90.12 94 ILE A N 1
ATOM 733 C CA . ILE A 1 94 ? -7.965 -26.875 -7.086 1 90.12 94 ILE A CA 1
ATOM 734 C C . ILE A 1 94 ? -7.426 -28.25 -6.684 1 90.12 94 ILE A C 1
ATOM 736 O O . ILE A 1 94 ? -6.695 -28.891 -7.445 1 90.12 94 ILE A O 1
ATOM 740 N N . VAL A 1 95 ? -7.75 -28.75 -5.488 1 88.31 95 VAL A N 1
ATOM 741 C CA . VAL A 1 95 ? -7.324 -30.078 -5.055 1 88.31 95 VAL A CA 1
ATOM 742 C C . VAL A 1 95 ? -7.953 -31.141 -5.953 1 88.31 95 VAL A C 1
ATOM 744 O O . VAL A 1 95 ? -7.281 -32.094 -6.367 1 88.31 95 VAL A O 1
ATOM 747 N N . ILE A 1 96 ? -9.234 -30.969 -6.266 1 89.62 96 ILE A N 1
ATOM 748 C CA . ILE A 1 96 ? -9.938 -31.906 -7.141 1 89.62 96 ILE A CA 1
ATOM 749 C C . ILE A 1 96 ? -9.312 -31.875 -8.531 1 89.62 96 ILE A C 1
ATOM 751 O O . ILE A 1 96 ? -9.117 -32.906 -9.156 1 89.62 96 ILE A O 1
ATOM 755 N N . GLN A 1 97 ? -9.016 -30.688 -9 1 89.81 97 GLN A N 1
ATOM 756 C CA . GLN A 1 97 ? -8.414 -30.547 -10.32 1 89.81 97 GLN A CA 1
ATOM 757 C C . GLN A 1 97 ? -7.031 -31.203 -10.359 1 89.81 97 GLN A C 1
ATOM 759 O O . GLN A 1 97 ? -6.668 -31.828 -11.359 1 89.81 97 GLN A O 1
ATOM 764 N N . LYS A 1 98 ? -6.234 -31.016 -9.367 1 90.62 98 LYS A N 1
ATOM 765 C CA . LYS A 1 98 ? -4.922 -31.656 -9.281 1 90.62 98 LYS A CA 1
ATOM 766 C C . LYS A 1 98 ? -5.043 -33.188 -9.266 1 90.62 98 LYS A C 1
ATOM 768 O O . LYS A 1 98 ? -4.309 -33.875 -9.977 1 90.62 98 LYS A O 1
ATOM 773 N N . GLN A 1 99 ? -6.008 -33.688 -8.477 1 89 99 GLN A N 1
ATOM 774 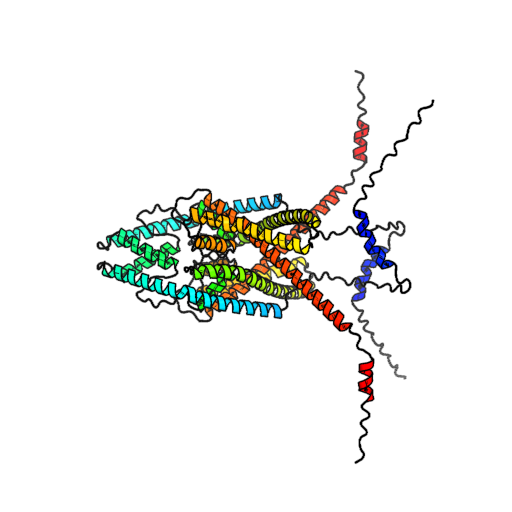C CA . GLN A 1 99 ? -6.227 -35.125 -8.391 1 89 99 GLN A CA 1
ATOM 775 C C . GLN A 1 99 ? -6.734 -35.688 -9.719 1 89 99 GLN A C 1
ATOM 777 O O . GLN A 1 99 ? -6.355 -36.781 -10.117 1 89 99 GLN A O 1
ATOM 782 N N . THR A 1 100 ? -7.609 -34.969 -10.336 1 91.19 100 THR A N 1
ATOM 783 C CA . THR A 1 100 ? -8.109 -35.375 -11.641 1 91.19 100 THR A CA 1
ATOM 784 C C . THR A 1 100 ? -6.977 -35.438 -12.664 1 91.19 100 THR A C 1
ATOM 786 O O . THR A 1 100 ? -6.918 -36.344 -13.492 1 91.19 100 THR A O 1
ATOM 789 N N . PHE A 1 101 ? -6.082 -34.438 -12.625 1 92.19 101 PHE A N 1
ATOM 790 C CA . PHE A 1 101 ? -4.945 -34.375 -13.531 1 92.19 101 PHE A CA 1
ATOM 791 C C . PHE A 1 101 ? -4.047 -35.594 -13.336 1 92.19 101 PHE A C 1
ATOM 793 O O . PHE A 1 101 ? -3.615 -36.219 -14.305 1 92.19 101 PHE A O 1
ATOM 800 N N . ILE A 1 102 ? -3.77 -35.938 -12.102 1 90.56 102 ILE A N 1
ATOM 801 C CA . ILE A 1 102 ? -2.914 -37.094 -11.781 1 90.56 102 ILE A CA 1
ATOM 802 C C . ILE A 1 102 ? -3.586 -38.375 -12.227 1 90.56 102 ILE A C 1
ATOM 804 O O . ILE A 1 102 ? -2.922 -39.281 -12.734 1 90.56 102 ILE A O 1
ATOM 808 N N . SER A 1 103 ? -4.898 -38.469 -12.047 1 91.38 103 SER A N 1
ATOM 809 C CA . SER A 1 103 ? -5.637 -39.656 -12.43 1 91.38 103 SER A CA 1
ATOM 810 C C . SER A 1 103 ? -5.664 -39.844 -13.938 1 91.38 103 SER A C 1
ATOM 812 O O . SER A 1 103 ? -5.625 -40.969 -14.438 1 91.38 103 SER A O 1
ATOM 814 N N . GLN A 1 104 ? -5.719 -38.75 -14.656 1 91.62 104 GLN A N 1
ATOM 815 C CA . GLN A 1 104 ? -5.801 -38.781 -16.109 1 91.62 104 GLN A CA 1
ATOM 816 C C . GLN A 1 104 ? -4.422 -39.031 -16.734 1 91.62 104 GLN A C 1
ATOM 818 O O . GLN A 1 104 ? -4.316 -39.469 -17.875 1 91.62 104 GLN A O 1
ATOM 823 N N . HIS A 1 105 ? -3.445 -38.656 -15.961 1 91.5 105 HIS A N 1
ATOM 824 C CA . HIS A 1 105 ? -2.078 -38.812 -16.438 1 91.5 105 HIS A CA 1
ATOM 825 C C . HIS A 1 105 ? -1.267 -39.688 -15.492 1 91.5 105 HIS A C 1
ATOM 827 O O . HIS A 1 105 ? -0.516 -39.188 -14.656 1 91.5 105 HIS A O 1
ATOM 833 N N . SER A 1 106 ? -1.291 -41 -15.719 1 87.38 106 SER A N 1
ATOM 834 C CA . SER A 1 106 ? -0.728 -42 -14.812 1 87.38 106 SER A CA 1
ATOM 835 C C . SER A 1 106 ? 0.796 -41.938 -14.805 1 87.38 106 SER A C 1
ATOM 837 O O . SER A 1 106 ? 1.438 -42.438 -13.891 1 87.38 106 SER A O 1
ATOM 839 N N . CYS A 1 107 ? 1.393 -41.25 -15.781 1 89.69 107 CYS A N 1
ATOM 840 C CA . CYS A 1 107 ? 2.846 -41.156 -15.867 1 89.69 107 CYS A CA 1
ATOM 841 C C . CYS A 1 107 ? 3.393 -40.125 -14.906 1 89.69 107 CYS A C 1
ATOM 843 O O . CYS A 1 107 ? 4.605 -40.031 -14.695 1 89.69 107 CYS A O 1
ATOM 845 N N . VAL A 1 108 ? 2.48 -39.344 -14.352 1 91.19 108 VAL A N 1
ATOM 846 C CA . VAL A 1 108 ? 2.906 -38.25 -13.477 1 91.19 108 VAL A CA 1
ATOM 847 C C . VAL A 1 108 ? 2.707 -38.656 -12.016 1 91.19 108 VAL A C 1
ATOM 849 O O . VAL A 1 108 ? 1.608 -39.062 -11.625 1 91.19 108 VAL A O 1
ATOM 852 N N . ASN A 1 109 ? 3.846 -38.625 -11.266 1 89.56 109 ASN A N 1
ATOM 853 C CA . ASN A 1 109 ? 3.785 -38.844 -9.828 1 89.56 109 ASN A CA 1
ATOM 854 C C . ASN A 1 109 ? 3.381 -37.594 -9.07 1 89.56 109 ASN A C 1
ATOM 856 O O . ASN A 1 109 ? 3.654 -36.469 -9.523 1 89.56 109 ASN A O 1
ATOM 860 N N . SER A 1 110 ? 2.734 -37.781 -7.938 1 88.12 110 SER A N 1
ATOM 861 C CA . SER A 1 110 ? 2.262 -36.656 -7.125 1 88.12 110 SER A CA 1
ATOM 862 C C . SER A 1 110 ? 3.422 -35.781 -6.648 1 88.12 110 SER A C 1
ATOM 864 O O . SER A 1 110 ? 3.311 -34.562 -6.617 1 88.12 110 SER A O 1
ATOM 866 N N . THR A 1 111 ? 4.531 -36.375 -6.363 1 89.94 111 THR A N 1
ATOM 867 C CA . THR A 1 111 ? 5.691 -35.625 -5.871 1 89.94 111 THR A CA 1
ATOM 868 C C . THR A 1 111 ? 6.32 -34.812 -6.984 1 89.94 111 THR A C 1
ATOM 870 O O . THR A 1 111 ? 6.758 -33.688 -6.754 1 89.94 111 THR A O 1
ATOM 873 N N . GLU A 1 112 ? 6.34 -35.406 -8.203 1 90.5 112 GLU A N 1
ATOM 874 C CA . GLU A 1 112 ? 6.898 -34.688 -9.344 1 90.5 112 GLU A CA 1
ATOM 875 C C . GLU A 1 112 ? 6.016 -33.5 -9.734 1 90.5 112 GLU A C 1
ATOM 877 O O . GLU A 1 112 ? 6.523 -32.438 -10.125 1 90.5 112 GLU A O 1
ATOM 882 N N . LEU A 1 113 ? 4.703 -33.75 -9.664 1 91.25 113 LEU A N 1
ATOM 883 C CA . LEU A 1 113 ? 3.773 -32.688 -9.961 1 91.25 113 LEU A CA 1
ATOM 884 C C . LEU A 1 113 ? 3.906 -31.562 -8.93 1 91.25 113 LEU A C 1
ATOM 886 O O . LEU A 1 113 ? 3.904 -30.375 -9.289 1 91.25 113 LEU A O 1
ATOM 890 N N . ASP A 1 114 ? 4.078 -31.859 -7.645 1 91.62 114 ASP A N 1
ATOM 891 C CA . ASP A 1 114 ? 4.242 -30.875 -6.582 1 91.62 114 ASP A CA 1
ATOM 892 C C . ASP A 1 114 ? 5.523 -30.062 -6.781 1 91.62 114 ASP A C 1
ATOM 894 O O . ASP A 1 114 ? 5.562 -28.875 -6.473 1 91.62 114 ASP A O 1
ATOM 898 N N . GLU A 1 115 ? 6.566 -30.672 -7.246 1 91.25 115 GLU A N 1
ATOM 899 C CA . GLU A 1 115 ? 7.809 -29.953 -7.531 1 91.25 115 GLU A CA 1
ATOM 900 C C . GLU A 1 115 ? 7.613 -28.938 -8.648 1 91.25 115 GLU A C 1
ATOM 902 O O . GLU A 1 115 ? 8.117 -27.812 -8.562 1 91.25 115 GLU A O 1
ATOM 907 N N . LEU A 1 116 ? 6.883 -29.406 -9.656 1 90.94 116 LEU A N 1
ATOM 908 C CA . LEU A 1 116 ? 6.582 -28.469 -10.734 1 90.94 116 LEU A CA 1
ATOM 909 C C . LEU A 1 116 ? 5.738 -27.312 -10.234 1 90.94 116 LEU A C 1
ATOM 911 O O . LEU A 1 116 ? 5.988 -26.156 -10.586 1 90.94 116 LEU A O 1
ATOM 915 N N . ILE A 1 117 ? 4.77 -27.594 -9.391 1 90.81 117 ILE A N 1
ATOM 916 C CA . ILE A 1 117 ? 3.893 -26.562 -8.836 1 90.81 117 ILE A CA 1
ATOM 917 C C . ILE A 1 117 ? 4.711 -25.594 -8 1 90.81 117 ILE A C 1
ATOM 919 O O . ILE A 1 117 ? 4.488 -24.375 -8.055 1 90.81 117 ILE A O 1
ATOM 923 N N . GLN A 1 118 ? 5.629 -26.016 -7.23 1 89.94 118 GLN A N 1
ATOM 924 C CA . GLN A 1 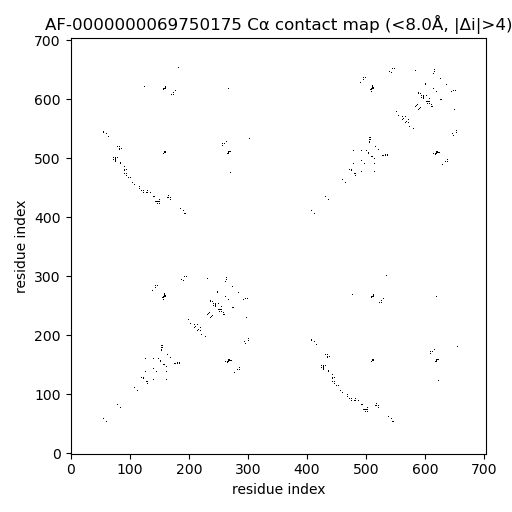118 ? 6.496 -25.156 -6.43 1 89.94 118 GLN A CA 1
ATOM 925 C C . GLN A 1 118 ? 7.293 -24.203 -7.316 1 89.94 118 GLN A C 1
ATOM 927 O O . GLN A 1 118 ? 7.469 -23.031 -6.977 1 89.94 118 GLN A O 1
ATOM 932 N N . GLN A 1 119 ? 7.777 -24.703 -8.414 1 89.56 119 GLN A N 1
ATOM 933 C CA . GLN A 1 119 ? 8.523 -23.859 -9.352 1 89.56 119 GLN A CA 1
ATOM 934 C C . GLN A 1 119 ? 7.609 -22.828 -10 1 89.56 119 GLN A C 1
ATOM 936 O O . GLN A 1 119 ? 8.023 -21.688 -10.219 1 89.56 119 GLN A O 1
ATOM 941 N N . ILE A 1 120 ? 6.414 -23.266 -10.242 1 88.94 120 ILE A N 1
ATOM 942 C CA . ILE A 1 120 ? 5.434 -22.359 -10.828 1 88.94 120 ILE A CA 1
ATOM 943 C C . ILE A 1 120 ? 5.078 -21.266 -9.82 1 88.94 120 ILE A C 1
ATOM 945 O O . ILE A 1 120 ? 4.984 -20.078 -10.18 1 88.94 120 ILE A O 1
ATOM 949 N N . VAL A 1 121 ? 4.871 -21.641 -8.586 1 87.19 121 VAL A N 1
ATOM 950 C CA . VAL A 1 121 ? 4.574 -20.688 -7.52 1 87.19 121 VAL A CA 1
ATOM 951 C C . VAL A 1 121 ? 5.711 -19.672 -7.406 1 87.19 121 VAL A C 1
ATOM 953 O O . VAL A 1 121 ? 5.465 -18.469 -7.285 1 87.19 121 VAL A O 1
ATOM 956 N N . ALA A 1 122 ? 6.918 -20.094 -7.477 1 85.25 122 ALA A N 1
ATOM 957 C CA . ALA A 1 122 ? 8.086 -19.219 -7.402 1 85.25 122 ALA A CA 1
ATOM 958 C C . ALA A 1 122 ? 8.117 -18.25 -8.578 1 85.25 122 ALA A C 1
ATOM 960 O O . ALA A 1 122 ? 8.438 -17.078 -8.414 1 85.25 122 ALA A O 1
ATOM 961 N N . ALA A 1 123 ? 7.785 -18.75 -9.742 1 86.5 123 ALA A N 1
ATOM 962 C CA . ALA A 1 123 ? 7.758 -17.906 -10.938 1 86.5 123 ALA A CA 1
ATOM 963 C C . ALA A 1 123 ? 6.66 -16.844 -10.844 1 86.5 123 ALA A C 1
ATOM 965 O O . ALA A 1 123 ? 6.891 -15.68 -11.156 1 86.5 123 ALA A O 1
ATOM 966 N N . ILE A 1 124 ? 5.531 -17.266 -10.359 1 85.31 124 ILE A N 1
ATOM 967 C CA . ILE A 1 124 ? 4.402 -16.344 -10.234 1 85.31 124 ILE A CA 1
ATOM 968 C C . ILE A 1 124 ? 4.715 -15.273 -9.195 1 85.31 124 ILE A C 1
ATOM 970 O O . ILE A 1 124 ? 4.402 -14.094 -9.391 1 85.31 124 ILE A O 1
ATOM 974 N N . ASN A 1 125 ? 5.332 -15.672 -8.141 1 82.69 125 ASN A N 1
ATOM 975 C CA . ASN A 1 125 ? 5.727 -14.711 -7.105 1 82.69 125 ASN A CA 1
ATOM 976 C C . ASN A 1 125 ? 6.734 -13.703 -7.637 1 82.69 125 ASN A C 1
ATOM 978 O O . ASN A 1 125 ? 6.816 -12.578 -7.133 1 82.69 125 ASN A O 1
ATOM 982 N N . ALA A 1 126 ? 7.457 -14.109 -8.625 1 80.19 126 ALA A N 1
ATOM 983 C CA . ALA A 1 126 ? 8.43 -13.211 -9.25 1 80.19 126 ALA A CA 1
ATOM 984 C C . ALA A 1 126 ? 7.77 -12.375 -10.352 1 80.19 126 ALA A C 1
ATOM 986 O O . ALA A 1 126 ? 8.445 -11.609 -11.039 1 80.19 126 ALA A O 1
ATOM 987 N N . GLY A 1 127 ? 6.492 -12.617 -10.523 1 79 127 GLY A N 1
ATOM 988 C CA . GLY A 1 127 ? 5.75 -11.836 -11.492 1 79 127 GLY A CA 1
ATOM 989 C C . GLY A 1 127 ? 5.734 -12.461 -12.875 1 79 127 GLY A C 1
ATOM 990 O O . GLY A 1 127 ? 5.449 -11.781 -13.867 1 79 127 GLY A O 1
ATOM 991 N N . ILE A 1 128 ? 6.105 -13.672 -13.008 1 82.69 128 ILE A N 1
ATOM 992 C CA . ILE A 1 128 ? 6.184 -14.359 -14.289 1 82.69 128 ILE A CA 1
ATOM 993 C C . ILE A 1 128 ? 5.023 -15.344 -14.414 1 82.69 128 ILE A C 1
ATOM 995 O O . ILE A 1 128 ? 4.793 -16.172 -13.523 1 82.69 128 ILE A O 1
ATOM 999 N N . ILE A 1 129 ? 4.211 -15.219 -15.438 1 78.62 129 ILE A N 1
ATOM 1000 C CA . ILE A 1 129 ? 3.164 -16.188 -15.727 1 78.62 129 ILE A CA 1
ATOM 1001 C C . ILE A 1 129 ? 3.664 -17.203 -16.766 1 78.62 129 ILE A C 1
ATOM 1003 O O . ILE A 1 129 ? 3.891 -16.844 -17.922 1 78.62 129 ILE A O 1
ATOM 1007 N N . PRO A 1 130 ? 3.863 -18.344 -16.281 1 82.12 130 PRO A N 1
ATOM 1008 C CA . PRO A 1 130 ? 4.473 -19.344 -17.156 1 82.12 130 PRO A CA 1
ATOM 1009 C C . PRO A 1 130 ? 3.471 -19.969 -18.125 1 82.12 130 PRO A C 1
ATOM 1011 O O . PRO A 1 130 ? 3.234 -21.172 -18.062 1 82.12 130 PRO A O 1
ATOM 1014 N N . LEU A 1 131 ? 2.779 -19.156 -18.859 1 80.06 131 LEU A N 1
ATOM 1015 C CA . LEU A 1 131 ? 1.858 -19.688 -19.844 1 80.06 131 LEU A CA 1
ATOM 1016 C C . LEU A 1 131 ? 2.451 -19.594 -21.25 1 80.06 131 LEU A C 1
ATOM 1018 O O . LEU A 1 131 ? 3.086 -18.578 -21.594 1 80.06 131 LEU A O 1
ATOM 1022 N N . GLY A 1 132 ? 2.205 -20.516 -22.031 1 72.62 132 GLY A N 1
ATOM 1023 C CA . GLY A 1 132 ? 2.668 -20.531 -23.406 1 72.62 132 GLY A CA 1
ATOM 1024 C C . GLY A 1 132 ? 4.137 -20.891 -23.547 1 72.62 132 GLY A C 1
ATOM 1025 O O . GLY A 1 132 ? 4.82 -21.109 -22.547 1 72.62 132 GLY A O 1
ATOM 1026 N N . ASN A 1 133 ? 4.605 -21.281 -24.719 1 63.66 133 ASN A N 1
ATOM 1027 C CA . ASN A 1 133 ? 5.945 -21.797 -25 1 63.66 133 ASN A CA 1
ATOM 1028 C C . ASN A 1 133 ? 6.926 -20.672 -25.297 1 63.66 133 ASN A C 1
ATOM 1030 O O . ASN A 1 133 ? 8.086 -20.922 -25.641 1 63.66 133 ASN A O 1
ATOM 1034 N N . THR A 1 134 ? 6.328 -19.422 -25.281 1 60.44 134 THR A N 1
ATOM 1035 C CA . THR A 1 134 ? 7.277 -18.422 -25.734 1 60.44 134 THR A CA 1
ATOM 1036 C C . THR A 1 134 ? 7.754 -17.547 -24.578 1 60.44 134 THR A C 1
ATOM 1038 O O . THR A 1 134 ? 6.969 -17.188 -23.703 1 60.44 134 THR A O 1
ATOM 1041 N N . SER A 1 135 ? 9.094 -17.594 -24.453 1 58.34 135 SER A N 1
ATOM 1042 C CA . SER A 1 135 ? 9.781 -16.688 -23.547 1 58.34 135 SER A CA 1
ATOM 1043 C C . SER A 1 135 ? 9.531 -15.227 -23.938 1 58.34 135 SER A C 1
ATOM 1045 O O . SER A 1 135 ? 9.938 -14.312 -23.219 1 58.34 135 SER A O 1
ATOM 1047 N N . ASN A 1 136 ? 8.773 -15.078 -25.047 1 56.75 136 ASN A N 1
ATOM 1048 C CA . ASN A 1 136 ? 8.68 -13.727 -25.594 1 56.75 136 ASN A CA 1
ATOM 1049 C C . ASN A 1 136 ? 7.602 -12.914 -24.891 1 56.75 136 ASN A C 1
ATOM 1051 O O . ASN A 1 136 ? 7.027 -12 -25.484 1 56.75 136 ASN A O 1
ATOM 1055 N N . GLN A 1 137 ? 7.426 -13.312 -23.719 1 64.25 137 GLN A N 1
ATOM 1056 C CA . GLN A 1 137 ? 6.434 -12.484 -23.047 1 64.25 137 GLN A CA 1
ATOM 1057 C C . GLN A 1 137 ? 7.027 -11.148 -22.625 1 64.25 137 GLN A C 1
ATOM 1059 O O . GLN A 1 137 ? 8.25 -11.008 -22.531 1 64.25 137 GLN A O 1
ATOM 1064 N N . ILE A 1 138 ? 6.223 -10.164 -22.75 1 69.62 138 ILE A N 1
ATOM 1065 C CA . ILE A 1 138 ? 6.586 -8.789 -22.406 1 69.62 138 ILE A CA 1
ATOM 1066 C C . ILE A 1 138 ? 7.09 -8.742 -20.969 1 69.62 138 ILE A C 1
ATOM 1068 O O . ILE A 1 138 ? 6.484 -9.328 -20.078 1 69.62 138 ILE A O 1
ATOM 1072 N N . SER A 1 139 ? 8.328 -8.281 -20.828 1 82 139 SER A N 1
ATOM 1073 C CA . SER A 1 139 ? 8.961 -8.141 -19.531 1 82 139 SER A CA 1
ATOM 1074 C C . SER A 1 139 ? 8.172 -7.18 -18.641 1 82 139 SER A C 1
ATOM 1076 O O . SER A 1 139 ? 7.66 -6.164 -19.109 1 82 139 SER A O 1
ATOM 1078 N N . HIS A 1 140 ? 8.031 -7.562 -17.375 1 84.06 140 HIS A N 1
ATOM 1079 C CA . HIS A 1 140 ? 7.391 -6.691 -16.391 1 84.06 140 HIS A CA 1
ATOM 1080 C C . HIS A 1 140 ? 8.375 -5.66 -15.852 1 84.06 140 HIS A C 1
ATOM 1082 O O . HIS A 1 140 ? 7.996 -4.801 -15.055 1 84.06 140 HIS A O 1
ATOM 1088 N N . TRP A 1 141 ? 9.648 -5.816 -16.297 1 91.06 141 TRP A N 1
ATOM 1089 C CA . TRP A 1 141 ? 10.648 -4.84 -15.875 1 91.06 141 TRP A CA 1
ATOM 1090 C C . TRP A 1 141 ? 11.18 -4.051 -17.062 1 91.06 141 TRP A C 1
ATOM 1092 O O . TRP A 1 141 ? 12.359 -3.678 -17.094 1 91.06 141 TRP A O 1
ATOM 1102 N N . ASP A 1 142 ? 10.297 -3.91 -18.094 1 90.56 142 ASP A N 1
ATOM 1103 C CA . ASP A 1 142 ? 10.641 -2.957 -19.141 1 90.56 142 ASP A CA 1
ATOM 1104 C C . ASP A 1 142 ? 10.609 -1.524 -18.609 1 90.56 142 ASP A C 1
ATOM 1106 O O . ASP A 1 142 ? 10.25 -1.291 -17.469 1 90.56 142 ASP A O 1
ATOM 1110 N N . LEU A 1 143 ? 11 -0.602 -19.391 1 91.81 143 LEU A N 1
ATOM 1111 C CA . LEU A 1 143 ? 11.141 0.771 -18.922 1 91.81 143 LEU A CA 1
ATOM 1112 C C . LEU A 1 143 ? 9.797 1.335 -18.469 1 91.81 143 LEU A C 1
ATOM 1114 O O . LEU A 1 143 ? 9.703 1.968 -17.422 1 91.81 143 LEU A O 1
ATOM 1118 N N . GLY A 1 144 ? 8.719 1.126 -19.281 1 90.69 144 GLY A N 1
ATOM 1119 C CA . GLY A 1 144 ? 7.395 1.611 -18.922 1 90.69 144 GLY A CA 1
ATOM 1120 C C . GLY A 1 144 ? 6.883 1.021 -17.625 1 90.69 144 GLY A C 1
ATOM 1121 O O . GLY A 1 144 ? 6.367 1.742 -16.766 1 90.69 144 GLY A O 1
ATOM 1122 N N . SER A 1 145 ? 7.055 -0.234 -17.484 1 92.12 145 SER A N 1
ATOM 1123 C CA . SER A 1 145 ? 6.598 -0.917 -16.266 1 92.12 145 SER A CA 1
ATOM 1124 C C . SER A 1 145 ? 7.457 -0.542 -15.07 1 92.12 145 SER A C 1
ATOM 1126 O O . SER A 1 145 ? 6.945 -0.4 -13.953 1 92.12 145 SER A O 1
ATOM 1128 N N . SER A 1 146 ? 8.75 -0.424 -15.297 1 95.06 146 SER A N 1
ATOM 1129 C CA . SER A 1 146 ? 9.641 -0.003 -14.219 1 95.06 146 SER A CA 1
ATOM 1130 C C . SER A 1 146 ? 9.32 1.416 -13.766 1 95.06 146 SER A C 1
ATOM 1132 O O . SER A 1 146 ? 9.422 1.729 -12.578 1 95.06 146 SER A O 1
ATOM 1134 N N . PHE A 1 147 ? 8.969 2.238 -14.719 1 95.75 147 PHE A N 1
ATOM 1135 C CA . PHE A 1 147 ? 8.539 3.594 -14.398 1 95.75 147 PHE A CA 1
ATOM 1136 C C . PHE A 1 147 ? 7.297 3.574 -13.523 1 95.75 147 PHE A C 1
ATOM 1138 O O . PHE A 1 147 ? 7.223 4.289 -12.516 1 95.75 147 PHE A O 1
ATOM 1145 N N . PHE A 1 148 ? 6.371 2.781 -13.914 1 95.06 148 PHE A N 1
ATOM 1146 C CA . PHE A 1 148 ? 5.133 2.646 -13.156 1 95.06 148 PHE A CA 1
ATOM 1147 C C . PHE A 1 148 ? 5.41 2.092 -11.766 1 95.06 148 PHE A C 1
ATOM 1149 O O . PHE A 1 148 ? 4.859 2.58 -10.773 1 95.06 148 PHE A O 1
ATOM 1156 N N . PHE A 1 149 ? 6.305 1.14 -11.695 1 96.31 149 PHE A N 1
ATOM 1157 C CA . PHE A 1 149 ? 6.707 0.554 -10.422 1 96.31 149 PHE A CA 1
ATOM 1158 C C . PHE A 1 149 ? 7.336 1.605 -9.516 1 96.31 149 PHE A C 1
ATOM 1160 O O . PHE A 1 149 ? 6.984 1.707 -8.336 1 96.31 149 PHE A O 1
ATOM 1167 N N . ALA A 1 150 ? 8.211 2.314 -10.055 1 97.88 150 ALA A N 1
ATOM 1168 C CA . ALA A 1 150 ? 8.859 3.379 -9.297 1 97.88 150 ALA A CA 1
ATOM 1169 C C . ALA A 1 150 ? 7.836 4.371 -8.758 1 97.88 150 ALA A C 1
ATOM 1171 O O . ALA A 1 150 ? 7.957 4.848 -7.625 1 97.88 150 ALA A O 1
ATOM 1172 N N . GLY A 1 151 ? 6.891 4.656 -9.586 1 97.12 151 GLY A N 1
ATOM 1173 C CA . GLY A 1 151 ? 5.824 5.543 -9.164 1 97.12 151 GLY A CA 1
ATOM 1174 C C . GLY A 1 151 ? 5.004 4.988 -8.016 1 97.12 151 GLY A C 1
ATOM 1175 O O . GLY A 1 151 ? 4.625 5.727 -7.102 1 97.12 151 GLY A O 1
ATOM 1176 N N . THR A 1 152 ? 4.707 3.721 -8.016 1 96.81 152 THR A N 1
ATOM 1177 C CA . THR A 1 152 ? 3.92 3.117 -6.941 1 96.81 152 THR A CA 1
ATOM 1178 C C . THR A 1 152 ? 4.711 3.084 -5.641 1 96.81 152 THR A C 1
ATOM 1180 O O . THR A 1 152 ? 4.129 3.109 -4.555 1 96.81 152 THR A O 1
ATOM 1183 N N . VAL A 1 153 ? 6.023 3.117 -5.711 1 97.75 153 VAL A N 1
ATOM 1184 C CA . VAL A 1 153 ? 6.875 3.113 -4.527 1 97.75 153 VAL A CA 1
ATOM 1185 C C . VAL A 1 153 ? 6.785 4.465 -3.822 1 97.75 153 VAL A C 1
ATOM 1187 O O . VAL A 1 153 ? 6.531 4.523 -2.617 1 97.75 153 VAL A O 1
ATOM 1190 N N . ILE A 1 154 ? 6.898 5.516 -4.574 1 96.81 154 ILE A N 1
ATOM 1191 C CA . ILE A 1 154 ? 6.98 6.82 -3.928 1 96.81 154 ILE A CA 1
ATOM 1192 C C . ILE A 1 154 ? 5.582 7.285 -3.523 1 96.81 154 ILE A C 1
ATOM 1194 O O . ILE A 1 154 ? 5.438 8.148 -2.652 1 96.81 154 ILE A O 1
ATOM 1198 N N . THR A 1 155 ? 4.523 6.727 -4.176 1 96.06 155 THR A N 1
ATOM 1199 C CA . THR A 1 155 ? 3.152 7.027 -3.779 1 96.06 155 THR A CA 1
ATOM 1200 C C . THR A 1 155 ? 2.686 6.078 -2.68 1 96.06 155 THR A C 1
ATOM 1202 O O . THR A 1 155 ? 1.567 6.207 -2.176 1 96.06 155 THR A O 1
ATOM 1205 N N . THR A 1 156 ? 3.459 5.055 -2.309 1 96 156 THR A N 1
ATOM 1206 C CA . THR A 1 156 ? 3.258 4.062 -1.255 1 96 156 THR A CA 1
ATOM 1207 C C . THR A 1 156 ? 2.086 3.146 -1.593 1 96 156 THR A C 1
ATOM 1209 O O . THR A 1 156 ? 1.459 2.578 -0.697 1 96 156 THR A O 1
ATOM 1212 N N . ILE A 1 157 ? 1.657 3.107 -2.832 1 96.88 157 ILE A N 1
ATOM 1213 C CA . ILE A 1 157 ? 0.615 2.186 -3.271 1 96.88 157 ILE A CA 1
ATOM 1214 C C . ILE A 1 157 ? 1.146 0.753 -3.24 1 96.88 157 ILE A C 1
ATOM 1216 O O . ILE A 1 157 ? 0.575 -0.112 -2.574 1 96.88 157 ILE A O 1
ATOM 1220 N N . GLY A 1 158 ? 2.295 0.493 -3.934 1 95.69 158 GLY A N 1
ATOM 1221 C CA . GLY A 1 158 ? 2.955 -0.802 -3.889 1 95.69 158 GLY A CA 1
ATOM 1222 C C . GLY A 1 158 ? 2.043 -1.951 -4.273 1 95.69 158 GLY A C 1
ATOM 1223 O O . GLY A 1 158 ? 1.799 -2.854 -3.473 1 95.69 158 GLY A O 1
ATOM 1224 N N . PHE A 1 159 ? 1.645 -2.078 -5.461 1 93.88 159 PHE A N 1
ATOM 1225 C CA . PHE A 1 159 ? 0.711 -3.105 -5.91 1 93.88 159 PHE A CA 1
ATOM 1226 C C . PHE A 1 159 ? 1.246 -4.496 -5.59 1 93.88 159 PHE A C 1
ATOM 1228 O O . PHE A 1 159 ? 0.474 -5.41 -5.289 1 93.88 159 PHE A O 1
ATOM 1235 N N . GLY A 1 160 ? 2.57 -4.699 -5.762 1 92.38 160 GLY A N 1
ATOM 1236 C CA . GLY A 1 160 ? 3.186 -5.961 -5.379 1 92.38 160 GLY A CA 1
ATOM 1237 C C . GLY A 1 160 ? 3.154 -7 -6.484 1 92.38 160 GLY A C 1
ATOM 1238 O O . GLY A 1 160 ? 3.621 -8.125 -6.297 1 92.38 160 GLY A O 1
ATOM 1239 N N . ASN A 1 161 ? 2.514 -6.66 -7.652 1 88.56 161 ASN A N 1
ATOM 1240 C CA . ASN A 1 161 ? 2.574 -7.578 -8.781 1 88.56 161 ASN A CA 1
ATOM 1241 C C . ASN A 1 161 ? 4.012 -7.805 -9.25 1 88.56 161 ASN A C 1
ATOM 1243 O O . ASN A 1 161 ? 4.336 -8.867 -9.781 1 88.56 161 ASN A O 1
ATOM 1247 N N . ILE A 1 162 ? 4.816 -6.828 -9.109 1 89.19 162 ILE A N 1
ATOM 1248 C CA . ILE A 1 162 ? 6.262 -6.949 -9.242 1 89.19 162 ILE A CA 1
ATOM 1249 C C . ILE A 1 162 ? 6.949 -6.332 -8.031 1 89.19 162 ILE A C 1
ATOM 1251 O O . ILE A 1 162 ? 6.445 -5.371 -7.445 1 89.19 162 ILE A O 1
ATOM 1255 N N . SER A 1 163 ? 7.957 -6.984 -7.645 1 93.5 163 SER A N 1
ATOM 1256 C CA . SER A 1 163 ? 8.758 -6.5 -6.523 1 93.5 163 SER A CA 1
ATOM 1257 C C . SER A 1 163 ? 10.227 -6.898 -6.68 1 93.5 163 SER A C 1
ATOM 1259 O O . SER A 1 163 ? 10.539 -7.855 -7.391 1 93.5 163 SER A O 1
ATOM 1261 N N . PRO A 1 164 ? 11.078 -6.141 -6.109 1 95.44 164 PRO A N 1
ATOM 1262 C CA . PRO A 1 164 ? 12.5 -6.48 -6.207 1 95.44 164 PRO A CA 1
ATOM 1263 C C . PRO A 1 164 ? 12.82 -7.848 -5.605 1 95.44 164 PRO A C 1
ATOM 1265 O O . PRO A 1 164 ? 12.398 -8.148 -4.484 1 95.44 164 PRO A O 1
ATOM 1268 N N . ARG A 1 165 ? 13.57 -8.594 -6.422 1 93.81 165 ARG A N 1
ATOM 1269 C CA . ARG A 1 165 ? 13.961 -9.93 -5.969 1 93.81 165 ARG A CA 1
ATOM 1270 C C . ARG A 1 165 ? 15.469 -10.008 -5.758 1 93.81 165 ARG A C 1
ATOM 1272 O O . ARG A 1 165 ? 15.945 -10.844 -4.988 1 93.81 165 ARG A O 1
ATOM 1279 N N . THR A 1 166 ? 16.188 -9.125 -6.375 1 96 166 THR A N 1
ATOM 1280 C CA . THR A 1 166 ? 17.641 -9.109 -6.254 1 96 166 THR A CA 1
ATOM 1281 C C . THR A 1 166 ? 18.078 -8.344 -5.004 1 96 166 THR A C 1
ATOM 1283 O O . THR A 1 166 ? 17.328 -7.492 -4.504 1 96 166 THR A O 1
ATOM 1286 N N . GLU A 1 167 ? 19.281 -8.672 -4.438 1 96.81 167 GLU A N 1
ATOM 1287 C CA . GLU A 1 167 ? 19.797 -7.965 -3.27 1 96.81 167 GLU A CA 1
ATOM 1288 C C . GLU A 1 167 ? 19.984 -6.48 -3.559 1 96.81 167 GLU A C 1
ATOM 1290 O O . GLU A 1 167 ? 19.625 -5.633 -2.742 1 96.81 167 GLU A O 1
ATOM 1295 N N . GLY A 1 168 ? 20.578 -6.262 -4.727 1 97.38 168 GLY A N 1
ATOM 1296 C CA . GLY A 1 168 ? 20.75 -4.875 -5.125 1 97.38 168 GLY A CA 1
ATOM 1297 C C . GLY A 1 168 ? 19.438 -4.133 -5.289 1 97.38 168 GLY A C 1
ATOM 1298 O O . GLY A 1 168 ? 19.328 -2.965 -4.914 1 97.38 168 GLY A O 1
ATOM 1299 N N . GLY A 1 169 ? 18.422 -4.797 -5.879 1 97.81 169 GLY A N 1
ATOM 1300 C CA . GLY A 1 169 ? 17.109 -4.191 -6.051 1 97.81 169 GLY A CA 1
ATOM 1301 C C . GLY A 1 169 ? 16.438 -3.857 -4.734 1 97.81 169 GLY A C 1
ATOM 1302 O O . GLY A 1 169 ? 15.812 -2.799 -4.602 1 97.81 169 GLY A O 1
ATOM 1303 N N . LYS A 1 170 ? 16.578 -4.73 -3.719 1 98 170 LYS A N 1
ATOM 1304 C CA . LYS A 1 170 ? 15.969 -4.516 -2.41 1 98 170 LYS A CA 1
ATOM 1305 C C . LYS A 1 170 ? 16.625 -3.344 -1.685 1 98 170 LYS A C 1
ATOM 1307 O O . LYS A 1 170 ? 15.93 -2.512 -1.091 1 98 170 LYS A O 1
ATOM 1312 N N . ILE A 1 171 ? 17.922 -3.266 -1.722 1 98.19 171 ILE A N 1
ATOM 1313 C CA . ILE A 1 171 ? 18.641 -2.178 -1.078 1 98.19 171 ILE A CA 1
ATOM 1314 C C . ILE A 1 171 ? 18.281 -0.85 -1.741 1 98.19 171 ILE A C 1
ATOM 1316 O O . ILE A 1 171 ? 17.984 0.132 -1.057 1 98.19 171 ILE A O 1
ATOM 1320 N N . PHE A 1 172 ? 18.359 -0.873 -3.078 1 98.38 172 PHE A N 1
ATOM 1321 C CA . PHE A 1 172 ? 18.016 0.341 -3.809 1 98.38 172 PHE A CA 1
ATOM 1322 C C . PHE A 1 172 ? 16.578 0.762 -3.51 1 98.38 172 PHE A C 1
ATOM 1324 O O . PHE A 1 172 ? 16.281 1.954 -3.391 1 98.38 172 PHE A O 1
ATOM 1331 N N . CYS A 1 173 ? 15.656 -0.193 -3.432 1 98.31 173 CYS A N 1
ATOM 1332 C CA . CYS A 1 173 ? 14.25 0.1 -3.16 1 98.31 173 CYS A CA 1
ATOM 1333 C C . CYS A 1 173 ? 14.086 0.783 -1.808 1 98.31 173 CYS A C 1
ATOM 1335 O O . CYS A 1 173 ? 13.305 1.726 -1.673 1 98.31 173 CYS A O 1
ATOM 1337 N N . ILE A 1 174 ? 14.836 0.332 -0.807 1 97 174 ILE A N 1
ATOM 1338 C CA . ILE A 1 174 ? 14.797 0.918 0.529 1 97 174 ILE A CA 1
ATOM 1339 C C . ILE A 1 174 ? 15.211 2.385 0.461 1 97 174 ILE A C 1
ATOM 1341 O O . ILE A 1 174 ? 14.484 3.266 0.929 1 97 174 ILE A O 1
ATOM 1345 N N . ILE A 1 175 ? 16.297 2.648 -0.136 1 97.31 175 ILE A N 1
ATOM 1346 C CA . ILE A 1 175 ? 16.844 4 -0.242 1 97.31 175 ILE A CA 1
ATOM 1347 C C . ILE A 1 175 ? 15.906 4.863 -1.088 1 97.31 175 ILE A C 1
ATOM 1349 O O . ILE A 1 175 ? 15.602 6.004 -0.729 1 97.31 175 ILE A O 1
ATOM 1353 N N . TYR A 1 176 ? 15.477 4.285 -2.205 1 97.75 176 TYR A N 1
ATOM 1354 C CA . TYR A 1 176 ? 14.602 4.98 -3.137 1 97.75 176 TYR A CA 1
ATOM 1355 C C . TYR A 1 176 ? 13.305 5.395 -2.455 1 97.75 176 TYR A C 1
ATOM 1357 O O . TYR A 1 176 ? 12.805 6.504 -2.666 1 97.75 176 TYR A O 1
ATOM 1365 N N . ALA A 1 177 ? 12.758 4.523 -1.639 1 96.25 177 ALA A N 1
ATOM 1366 C CA . ALA A 1 177 ? 11.516 4.801 -0.922 1 96.25 177 ALA A CA 1
ATOM 1367 C C . ALA A 1 177 ? 11.719 5.898 0.121 1 96.25 177 ALA A C 1
ATOM 1369 O O . ALA A 1 177 ? 10.93 6.84 0.199 1 96.25 177 ALA A O 1
ATOM 1370 N N . LEU A 1 178 ? 12.758 5.816 0.891 1 91.69 178 LEU A N 1
ATOM 1371 C CA . LEU A 1 178 ? 13.008 6.734 1.997 1 91.69 178 LEU A CA 1
ATOM 1372 C C . LEU A 1 178 ? 13.242 8.148 1.485 1 91.69 178 LEU A C 1
ATOM 1374 O O . LEU A 1 178 ? 12.875 9.125 2.145 1 91.69 178 LEU A O 1
ATOM 1378 N N . LEU A 1 179 ? 13.766 8.258 0.317 1 93.31 179 LEU A N 1
ATOM 1379 C CA . LEU A 1 179 ? 14.023 9.57 -0.263 1 93.31 179 LEU A CA 1
ATOM 1380 C C . LEU A 1 179 ? 12.836 10.047 -1.081 1 93.31 179 LEU A C 1
ATOM 1382 O O . LEU A 1 179 ? 12.5 11.234 -1.062 1 93.31 179 LEU A O 1
ATOM 1386 N N . GLY A 1 180 ? 12.273 9.148 -1.781 1 95.38 180 GLY A N 1
ATOM 1387 C CA . GLY A 1 180 ? 11.234 9.5 -2.736 1 95.38 180 GLY A CA 1
ATOM 1388 C C . GLY A 1 180 ? 9.914 9.844 -2.078 1 95.38 180 GLY A C 1
ATOM 1389 O O . GLY A 1 180 ? 9.172 10.703 -2.562 1 95.38 180 GLY A O 1
ATOM 1390 N N . ILE A 1 181 ? 9.523 9.188 -0.972 1 93.12 181 ILE A N 1
ATOM 1391 C CA . ILE A 1 181 ? 8.219 9.352 -0.344 1 93.12 181 ILE A CA 1
ATOM 1392 C C . ILE A 1 181 ? 8.086 10.773 0.204 1 93.12 181 ILE A C 1
ATOM 1394 O O . ILE A 1 181 ? 7.102 11.461 -0.078 1 93.12 181 ILE A O 1
ATOM 1398 N N . PRO A 1 182 ? 9.086 11.297 0.952 1 89.19 182 PRO A N 1
ATOM 1399 C CA . PRO A 1 182 ? 8.984 12.695 1.379 1 89.19 182 PRO A CA 1
ATOM 1400 C C . PRO A 1 182 ? 8.953 13.672 0.204 1 89.19 182 PRO A C 1
ATOM 1402 O O . PRO A 1 182 ? 8.227 14.664 0.245 1 89.19 182 PRO A O 1
ATOM 1405 N N . LEU A 1 183 ? 9.734 13.391 -0.79 1 90.75 183 LEU A N 1
ATOM 1406 C CA . LEU A 1 183 ? 9.742 14.234 -1.979 1 90.75 183 LEU A CA 1
ATOM 1407 C C . LEU A 1 183 ? 8.352 14.297 -2.611 1 90.75 183 LEU A C 1
ATOM 1409 O O . LEU A 1 183 ? 7.879 15.367 -2.979 1 90.75 183 LEU A O 1
ATOM 1413 N N . PHE A 1 184 ? 7.762 13.203 -2.75 1 93.56 184 PHE A N 1
ATOM 1414 C CA . PHE A 1 184 ? 6.418 13.141 -3.307 1 93.56 184 PHE A CA 1
ATOM 1415 C C . PHE A 1 184 ? 5.418 13.844 -2.395 1 93.56 184 PHE A C 1
ATOM 1417 O O . PHE A 1 184 ? 4.484 14.492 -2.871 1 93.56 184 PHE A O 1
ATOM 1424 N N . GLY A 1 185 ? 5.613 13.641 -1.13 1 89 185 GLY A N 1
ATOM 1425 C CA . GLY A 1 185 ? 4.777 14.352 -0.174 1 89 185 GLY A CA 1
ATOM 1426 C C . GLY A 1 185 ? 4.801 15.859 -0.365 1 89 185 GLY A C 1
ATOM 1427 O O . GLY A 1 185 ? 3.762 16.516 -0.264 1 89 185 GLY A O 1
ATOM 1428 N N . PHE A 1 186 ? 5.941 16.391 -0.637 1 85.44 186 PHE A N 1
ATOM 1429 C CA . PHE A 1 186 ? 6.078 17.812 -0.908 1 85.44 186 PHE A CA 1
ATOM 1430 C C . PHE A 1 186 ? 5.301 18.203 -2.16 1 85.44 186 PHE A C 1
ATOM 1432 O O . PHE A 1 186 ? 4.672 19.266 -2.205 1 85.44 186 PHE A O 1
ATOM 1439 N N . LEU A 1 187 ? 5.438 17.375 -3.076 1 91.12 187 LEU A N 1
ATOM 1440 C CA . LEU A 1 187 ? 4.703 17.641 -4.309 1 91.12 187 LEU A CA 1
ATOM 1441 C C . LEU A 1 187 ? 3.197 17.609 -4.059 1 91.12 187 LEU A C 1
ATOM 1443 O O . LEU A 1 187 ? 2.467 18.469 -4.555 1 91.12 187 LEU A O 1
ATOM 1447 N N . LEU A 1 188 ? 2.773 16.625 -3.316 1 90.25 188 LEU A N 1
ATOM 1448 C CA . LEU A 1 188 ? 1.351 16.484 -3.025 1 90.25 188 LEU A CA 1
ATOM 1449 C C . LEU A 1 188 ? 0.824 17.688 -2.273 1 90.25 188 LEU A C 1
ATOM 1451 O O . LEU A 1 188 ? -0.287 18.156 -2.535 1 90.25 188 LEU A O 1
ATOM 1455 N N . ALA A 1 189 ? 1.624 18.125 -1.387 1 82.62 189 ALA A N 1
ATOM 1456 C CA . ALA A 1 189 ? 1.243 19.328 -0.636 1 82.62 189 ALA A CA 1
ATOM 1457 C C . ALA A 1 189 ? 1.111 20.531 -1.558 1 82.62 189 ALA A C 1
ATOM 1459 O O . ALA A 1 189 ? 0.185 21.328 -1.412 1 82.62 189 ALA A O 1
ATOM 1460 N N . GLY A 1 190 ? 2.041 20.672 -2.449 1 83.88 190 GLY A N 1
ATOM 1461 C CA . GLY A 1 190 ? 1.996 21.781 -3.4 1 83.88 190 GLY A CA 1
ATOM 1462 C C . GLY A 1 190 ? 0.8 21.719 -4.332 1 83.88 190 GLY A C 1
ATOM 1463 O O . GLY A 1 190 ? 0.083 22.703 -4.496 1 83.88 190 GLY A O 1
ATOM 1464 N N . VAL A 1 191 ? 0.576 20.578 -4.887 1 86.88 191 VAL A N 1
ATOM 1465 C CA . VAL A 1 191 ? -0.553 20.391 -5.793 1 86.88 191 VAL A CA 1
ATOM 1466 C C . VAL A 1 191 ? -1.863 20.531 -5.023 1 86.88 191 VAL A C 1
ATOM 1468 O O . VAL A 1 191 ? -2.818 21.141 -5.52 1 86.88 191 VAL A O 1
ATOM 1471 N N . GLY A 1 192 ? -1.886 20 -3.902 1 82.88 192 GLY A N 1
ATOM 1472 C CA . GLY A 1 192 ? -3.061 20.141 -3.059 1 82.88 192 GLY A CA 1
ATOM 1473 C C . GLY A 1 192 ? -3.385 21.578 -2.719 1 82.88 192 GLY A C 1
ATOM 1474 O O . GLY A 1 192 ? -4.551 21.984 -2.74 1 82.88 192 GLY A O 1
ATOM 1475 N N . ASP A 1 193 ? -2.373 22.344 -2.395 1 78.62 193 ASP A N 1
ATOM 1476 C CA . ASP A 1 193 ? -2.547 23.766 -2.102 1 78.62 193 ASP A CA 1
ATOM 1477 C C . ASP A 1 193 ? -3.119 24.5 -3.305 1 78.62 193 ASP A C 1
ATOM 1479 O O . ASP A 1 193 ? -3.994 25.359 -3.156 1 78.62 193 ASP A O 1
ATOM 1483 N N . GLN A 1 194 ? -2.613 24.203 -4.387 1 80.94 194 GLN A N 1
ATOM 1484 C CA . GLN A 1 194 ? -3.086 24.844 -5.605 1 80.94 194 GLN A CA 1
ATOM 1485 C C . GLN A 1 194 ? -4.539 24.484 -5.895 1 80.94 194 GLN A C 1
ATOM 1487 O O . GLN A 1 194 ? -5.336 25.344 -6.281 1 80.94 194 GLN A O 1
ATOM 1492 N N . LEU A 1 195 ? -4.852 23.25 -5.719 1 79.94 195 LEU A N 1
ATOM 1493 C CA . LEU A 1 195 ? -6.227 22.812 -5.926 1 79.94 195 LEU A CA 1
ATOM 1494 C C . LEU A 1 195 ? -7.164 23.453 -4.91 1 79.94 195 LEU A C 1
ATOM 1496 O O . LEU A 1 195 ? -8.281 23.844 -5.25 1 79.94 195 LEU A O 1
ATOM 1500 N N . GLY A 1 196 ? -6.676 23.578 -3.742 1 75.75 196 GLY A N 1
ATOM 1501 C CA . GLY A 1 196 ? -7.445 24.266 -2.715 1 75.75 196 GLY A CA 1
ATOM 1502 C C . GLY A 1 196 ? -7.719 25.719 -3.049 1 75.75 196 GLY A C 1
ATOM 1503 O O . GLY A 1 196 ? -8.828 26.219 -2.818 1 75.75 196 GLY A O 1
ATOM 1504 N N . THR A 1 197 ? -6.758 26.328 -3.562 1 75.81 197 THR A N 1
ATOM 1505 C CA . THR A 1 197 ? -6.895 27.734 -3.939 1 75.81 197 THR A CA 1
ATOM 1506 C C . THR A 1 197 ? -7.883 27.891 -5.09 1 75.81 197 THR A C 1
ATOM 1508 O O . THR A 1 197 ? -8.727 28.781 -5.078 1 75.81 197 THR A O 1
ATOM 1511 N N . ILE A 1 198 ? -7.703 27.047 -6.004 1 75.75 198 ILE A N 1
ATOM 1512 C CA . ILE A 1 198 ? -8.617 27.078 -7.145 1 75.75 198 ILE A CA 1
ATOM 1513 C C . ILE A 1 198 ? -10.047 26.859 -6.668 1 75.75 198 ILE A C 1
ATOM 1515 O O . ILE A 1 198 ? -10.961 27.578 -7.09 1 75.75 198 ILE A O 1
ATOM 1519 N N . PHE A 1 199 ? -10.219 25.953 -5.773 1 75.06 199 PHE A N 1
ATOM 1520 C CA . PHE A 1 199 ? -11.531 25.656 -5.215 1 75.06 199 PHE A CA 1
ATOM 1521 C C . PHE A 1 199 ? -12.047 26.812 -4.379 1 75.06 199 PHE A C 1
ATOM 1523 O O . PHE A 1 199 ? -13.234 27.156 -4.426 1 75.06 199 PHE A O 1
ATOM 1530 N N . GLY A 1 200 ? -11.18 27.344 -3.59 1 72 200 GLY A N 1
ATOM 1531 C CA . GLY A 1 200 ? -11.562 28.5 -2.799 1 72 200 GLY A CA 1
ATOM 1532 C C . GLY A 1 200 ? -12.039 29.672 -3.643 1 72 200 GLY A C 1
ATOM 1533 O O . GLY A 1 200 ? -13.039 30.312 -3.314 1 72 200 GLY A O 1
ATOM 1534 N N . LYS A 1 201 ? -11.305 29.891 -4.645 1 75.06 201 LYS A N 1
ATOM 1535 C CA . LYS A 1 201 ? -11.688 30.969 -5.547 1 75.06 201 LYS A CA 1
ATOM 1536 C C . LYS A 1 201 ? -13.016 30.672 -6.234 1 75.06 201 LYS A C 1
ATOM 1538 O O . LYS A 1 201 ? -13.836 31.578 -6.422 1 75.06 201 LYS A O 1
ATOM 1543 N N . GLY A 1 202 ? -13.148 29.391 -6.559 1 74 202 GLY A N 1
ATOM 1544 C CA . GLY A 1 202 ? -14.414 28.984 -7.156 1 74 202 GLY A CA 1
ATOM 1545 C C . GLY A 1 202 ? -15.594 29.156 -6.219 1 74 202 GLY A C 1
ATOM 1546 O O . GLY A 1 202 ? -16.656 29.641 -6.621 1 74 202 GLY A O 1
ATOM 1547 N N . ILE A 1 203 ? -15.445 28.75 -5.035 1 73.56 203 ILE A N 1
ATOM 1548 C CA . ILE A 1 203 ? -16.484 28.859 -4.012 1 73.56 203 ILE A CA 1
ATOM 1549 C C . ILE A 1 203 ? -16.797 30.328 -3.75 1 73.56 203 ILE A C 1
ATOM 1551 O O . ILE A 1 203 ? -17.953 30.703 -3.613 1 73.56 203 ILE A O 1
ATOM 1555 N N . ALA A 1 204 ? -15.766 31.172 -3.699 1 71.06 204 ALA A N 1
ATOM 1556 C CA . ALA A 1 204 ? -15.945 32.594 -3.477 1 71.06 204 ALA A CA 1
ATOM 1557 C C . ALA A 1 204 ? -16.75 33.219 -4.605 1 71.06 204 ALA A C 1
ATOM 1559 O O . ALA A 1 204 ? -17.625 34.062 -4.359 1 71.06 204 ALA A O 1
ATOM 1560 N N . LYS A 1 205 ? -16.469 32.75 -5.746 1 75.12 205 LYS A N 1
ATOM 1561 C CA . LYS A 1 205 ? -17.203 33.25 -6.895 1 75.12 205 LYS A CA 1
ATOM 1562 C C . LYS A 1 205 ? -18.672 32.844 -6.844 1 75.12 205 LYS A C 1
ATOM 1564 O O . LYS A 1 205 ? -19.562 33.625 -7.168 1 75.12 205 LYS A O 1
ATOM 1569 N N . VAL A 1 206 ? -18.891 31.594 -6.395 1 72.12 206 VAL A N 1
ATOM 1570 C CA . VAL A 1 206 ? -20.25 31.094 -6.273 1 72.12 206 VAL A CA 1
ATOM 1571 C C . VAL A 1 206 ? -20.969 31.797 -5.129 1 72.12 206 VAL A C 1
ATOM 1573 O O . VAL A 1 206 ? -22.156 32.125 -5.242 1 72.12 206 VAL A O 1
ATOM 1576 N N . GLU A 1 207 ? -20.234 31.984 -4.051 1 71.38 207 GLU A N 1
ATOM 1577 C CA . GLU A 1 207 ? -20.781 32.719 -2.904 1 71.38 207 GLU A CA 1
ATOM 1578 C C . GLU A 1 207 ? -21.188 34.125 -3.293 1 71.38 207 GLU A C 1
ATOM 1580 O O . GLU A 1 207 ? -22.234 34.594 -2.855 1 71.38 207 GLU A O 1
ATOM 1585 N N . ASP A 1 208 ? -20.344 34.688 -4.02 1 70.81 208 ASP A N 1
ATOM 1586 C CA . ASP A 1 208 ? -20.656 36.062 -4.445 1 70.81 208 ASP A CA 1
ATOM 1587 C C . ASP A 1 208 ? -21.906 36.094 -5.312 1 70.81 208 ASP A C 1
ATOM 1589 O O . ASP A 1 208 ? -22.688 37.062 -5.246 1 70.81 208 ASP A O 1
ATOM 1593 N N . THR A 1 209 ? -22.062 34.969 -5.945 1 64.62 209 THR A N 1
ATOM 1594 C CA . THR A 1 209 ? -23.234 34.906 -6.816 1 64.62 209 THR A CA 1
ATOM 1595 C C . THR A 1 209 ? -24.5 34.594 -6.016 1 64.62 209 THR A C 1
ATOM 1597 O O . THR A 1 209 ? -25.562 35.156 -6.281 1 64.62 209 THR A O 1
ATOM 1600 N N . PHE A 1 210 ? -24.328 33.781 -4.957 1 63.09 210 PHE A N 1
ATOM 1601 C CA . PHE A 1 210 ? -25.484 33.344 -4.195 1 63.09 210 PHE A CA 1
ATOM 1602 C C . PHE A 1 210 ? -25.766 34.312 -3.035 1 63.09 210 PHE A C 1
ATOM 1604 O O . PHE A 1 210 ? -26.844 34.281 -2.439 1 63.09 210 PHE A O 1
ATOM 1611 N N . LEU A 1 211 ? -24.766 35 -2.49 1 60.97 211 LEU A N 1
ATOM 1612 C CA . LEU A 1 211 ? -25.031 36.062 -1.513 1 60.97 211 LEU A CA 1
ATOM 1613 C C . LEU A 1 211 ? -26.141 37 -2.002 1 60.97 211 LEU A C 1
ATOM 1615 O O . LEU A 1 211 ? -26.906 37.531 -1.2 1 60.97 211 LEU A O 1
ATOM 1619 N N . LYS A 1 212 ? -26.266 37.031 -3.229 1 59.66 212 LYS A N 1
ATOM 1620 C CA . LYS A 1 212 ? -27.375 37.844 -3.73 1 59.66 212 LYS A CA 1
ATOM 1621 C C . LYS A 1 212 ? -28.719 37.188 -3.402 1 59.66 212 LYS A C 1
ATOM 1623 O O . LYS A 1 212 ? -29.75 37.875 -3.359 1 59.66 212 LYS A O 1
ATOM 1628 N N . TRP A 1 213 ? -28.672 35.875 -3.238 1 58.75 213 TRP A N 1
ATOM 1629 C CA . TRP A 1 213 ? -29.953 35.219 -2.986 1 58.75 213 TRP A CA 1
ATOM 1630 C C . TRP A 1 213 ? -30.172 35.031 -1.49 1 58.75 213 TRP A C 1
ATOM 1632 O O . TRP A 1 213 ? -30.984 34.188 -1.082 1 58.75 213 TRP A O 1
ATOM 1642 N N . ASN A 1 214 ? -29.75 35.719 -0.583 1 63.06 214 ASN A N 1
ATOM 1643 C CA . ASN A 1 214 ? -29.922 35.781 0.865 1 63.06 214 ASN A CA 1
ATOM 1644 C C . ASN A 1 214 ? -29.641 34.438 1.52 1 63.06 214 ASN A C 1
ATOM 1646 O O . ASN A 1 214 ? -30.359 34.031 2.436 1 63.06 214 ASN A O 1
ATOM 1650 N N . VAL A 1 215 ? -28.938 33.625 0.932 1 65.75 215 VAL A N 1
ATOM 1651 C CA . VAL A 1 215 ? -28.672 32.312 1.529 1 65.75 215 VAL A CA 1
ATOM 1652 C C . VAL A 1 215 ? -27.484 32.406 2.49 1 65.75 215 VAL A C 1
ATOM 1654 O O . VAL A 1 215 ? -26.578 33.219 2.273 1 65.75 215 VAL A O 1
ATOM 1657 N N . SER A 1 216 ? -27.641 31.953 3.742 1 70.25 216 SER A N 1
ATOM 1658 C CA . SER A 1 216 ? -26.641 31.969 4.809 1 70.25 216 SER A CA 1
ATOM 1659 C C . SER A 1 216 ? -25.297 31.422 4.324 1 70.25 216 SER A C 1
ATOM 1661 O O . SER A 1 216 ? -25.25 30.547 3.465 1 70.25 216 SER A O 1
ATOM 1663 N N . GLN A 1 217 ? -24.234 32.094 4.594 1 71.69 217 GLN A N 1
ATOM 1664 C CA . GLN A 1 217 ? -22.859 31.797 4.215 1 71.69 217 GLN A CA 1
ATOM 1665 C C . GLN A 1 217 ? -22.5 30.344 4.531 1 71.69 217 GLN A C 1
ATOM 1667 O O . GLN A 1 217 ? -21.797 29.688 3.764 1 71.69 217 GLN A O 1
ATOM 1672 N N . THR A 1 218 ? -23.078 29.891 5.566 1 72.81 218 THR A N 1
ATOM 1673 C CA . THR A 1 218 ? -22.797 28.516 5.988 1 72.81 218 THR A CA 1
ATOM 1674 C C . THR A 1 218 ? -23.391 27.516 5.004 1 72.81 218 THR A C 1
ATOM 1676 O O . THR A 1 218 ? -22.75 26.516 4.672 1 72.81 218 THR A O 1
ATOM 1679 N N . LYS A 1 219 ? -24.578 27.859 4.602 1 76.94 219 LYS A N 1
ATOM 1680 C CA . LYS A 1 219 ? -25.234 26.984 3.646 1 76.94 219 LYS A CA 1
ATOM 1681 C C . LYS A 1 219 ? -24.484 26.969 2.312 1 76.94 219 LYS A C 1
ATOM 1683 O O . LYS A 1 219 ? -24.375 25.922 1.672 1 76.94 219 LYS A O 1
ATOM 1688 N N . ILE A 1 220 ? -23.984 28.031 1.932 1 75.81 220 ILE A N 1
ATOM 1689 C CA . ILE A 1 220 ? -23.266 28.141 0.666 1 75.81 220 ILE A CA 1
ATOM 1690 C C . ILE A 1 220 ? -21.953 27.359 0.752 1 75.81 220 ILE A C 1
ATOM 1692 O O . ILE A 1 220 ? -21.578 26.672 -0.197 1 75.81 220 ILE A O 1
ATOM 1696 N N . ARG A 1 221 ? -21.312 27.469 1.92 1 74.12 221 ARG A N 1
ATOM 1697 C CA . ARG A 1 221 ? -20.062 26.734 2.109 1 74.12 221 ARG A CA 1
ATOM 1698 C C . ARG A 1 221 ? -20.312 25.234 2.064 1 74.12 221 ARG A C 1
ATOM 1700 O O . ARG A 1 221 ? -19.516 24.5 1.479 1 74.12 221 ARG A O 1
ATOM 1707 N N . ILE A 1 222 ? -21.391 24.844 2.607 1 78.19 222 ILE A N 1
ATOM 1708 C CA . ILE A 1 222 ? -21.719 23.422 2.643 1 78.19 222 ILE A CA 1
ATOM 1709 C C . ILE A 1 222 ? -22.062 22.938 1.236 1 78.19 222 ILE A C 1
ATOM 1711 O O . ILE A 1 222 ? -21.578 21.891 0.8 1 78.19 222 ILE A O 1
ATOM 1715 N N . ILE A 1 223 ? -22.812 23.672 0.555 1 80.5 223 ILE A N 1
ATOM 1716 C CA . ILE A 1 223 ? -23.234 23.281 -0.789 1 80.5 223 ILE A CA 1
ATOM 1717 C C . ILE A 1 223 ? -22.016 23.266 -1.719 1 80.5 223 ILE A C 1
ATOM 1719 O O . ILE A 1 223 ? -21.891 22.375 -2.557 1 80.5 223 ILE A O 1
ATOM 1723 N N . SER A 1 224 ? -21.203 24.297 -1.563 1 78.44 224 SER A N 1
ATOM 1724 C CA . SER A 1 224 ? -20.016 24.344 -2.406 1 78.44 224 SER A CA 1
ATOM 1725 C C . SER A 1 224 ? -19.078 23.172 -2.121 1 78.44 224 SER A C 1
ATOM 1727 O O . SER A 1 224 ? -18.5 22.609 -3.043 1 78.44 224 SER A O 1
ATOM 1729 N N . THR A 1 225 ? -18.953 22.781 -0.864 1 79.5 225 THR A N 1
ATOM 1730 C CA . THR A 1 225 ? -18.125 21.641 -0.497 1 79.5 225 THR A CA 1
ATOM 1731 C C . THR A 1 225 ? -18.688 20.344 -1.08 1 79.5 225 THR A C 1
ATOM 1733 O O . THR A 1 225 ? -17.938 19.516 -1.594 1 79.5 225 THR A O 1
ATOM 1736 N N . ILE A 1 226 ? -19.922 20.266 -1.061 1 83.5 226 ILE A N 1
ATOM 1737 C CA . ILE A 1 226 ? -20.578 19.078 -1.585 1 83.5 226 ILE A CA 1
ATOM 1738 C C . ILE A 1 226 ? -20.375 19 -3.098 1 83.5 226 ILE A C 1
ATOM 1740 O O . ILE A 1 226 ? -20.094 17.922 -3.637 1 83.5 226 ILE A O 1
ATOM 1744 N N . ILE A 1 227 ? -20.547 20.062 -3.734 1 83 227 ILE A N 1
ATOM 1745 C CA . ILE A 1 227 ? -20.375 20.109 -5.184 1 83 227 ILE A CA 1
ATOM 1746 C C . ILE A 1 227 ? -18.922 19.781 -5.543 1 83 227 ILE A C 1
ATOM 1748 O O . ILE A 1 227 ? -18.672 19.047 -6.512 1 83 227 ILE A O 1
ATOM 1752 N N . PHE A 1 228 ? -18 20.25 -4.738 1 79.44 228 PHE A N 1
ATOM 1753 C CA . PHE A 1 228 ? -16.594 19.969 -4.957 1 79.44 228 PHE A CA 1
ATOM 1754 C C . PHE A 1 228 ? -16.297 18.484 -4.797 1 79.44 228 PHE A C 1
ATOM 1756 O O . PHE A 1 228 ? -15.57 17.906 -5.598 1 79.44 228 PHE A O 1
ATOM 1763 N N . ILE A 1 229 ? -16.828 17.938 -3.822 1 84.12 229 ILE A N 1
ATOM 1764 C CA . ILE A 1 229 ? -16.609 16.516 -3.564 1 84.12 229 ILE A CA 1
ATOM 1765 C C . ILE A 1 229 ? -17.25 15.68 -4.676 1 84.12 229 ILE A C 1
ATOM 1767 O O . ILE A 1 229 ? -16.641 14.734 -5.176 1 84.12 229 ILE A O 1
ATOM 1771 N N . LEU A 1 230 ? -18.438 16.062 -5.102 1 87.44 230 LEU A N 1
ATOM 1772 C CA . LEU A 1 230 ? -19.125 15.344 -6.164 1 87.44 230 LEU A CA 1
ATOM 1773 C C . LEU A 1 230 ? -18.375 15.461 -7.484 1 87.44 230 LEU A C 1
ATOM 1775 O O . LEU A 1 230 ? -18.266 14.484 -8.227 1 87.44 230 LEU A O 1
ATOM 1779 N N . PHE A 1 231 ? -17.922 16.641 -7.746 1 87.12 231 PHE A N 1
ATOM 1780 C CA . PHE A 1 231 ? -17.156 16.859 -8.969 1 87.12 231 PHE A CA 1
ATOM 1781 C C . PHE A 1 231 ? -15.883 16.031 -8.969 1 87.12 231 PHE A C 1
ATOM 1783 O O . PHE A 1 231 ? -15.516 15.445 -9.992 1 87.12 231 PHE A O 1
ATOM 1790 N N . GLY A 1 232 ? -15.164 16.031 -7.898 1 88.31 232 GLY A N 1
ATOM 1791 C CA . GLY A 1 232 ? -13.961 15.219 -7.789 1 88.31 232 GLY A CA 1
ATOM 1792 C C . GLY A 1 232 ? -14.242 13.734 -7.918 1 88.31 232 GLY A C 1
ATOM 1793 O O . GLY A 1 232 ? -13.477 13 -8.555 1 88.31 232 GLY A O 1
ATOM 1794 N N . CYS A 1 233 ? -15.289 13.273 -7.312 1 89.5 233 CYS A N 1
ATOM 1795 C CA . CYS A 1 233 ? -15.664 11.867 -7.414 1 89.5 233 CYS A CA 1
ATOM 1796 C C . CYS A 1 233 ? -15.938 11.477 -8.859 1 89.5 233 CYS A C 1
ATOM 1798 O O . CYS A 1 233 ? -15.562 10.383 -9.289 1 89.5 233 CYS A O 1
ATOM 1800 N N . VAL A 1 234 ? -16.562 12.375 -9.586 1 93.25 234 VAL A N 1
ATOM 1801 C CA . VAL A 1 234 ? -16.844 12.109 -10.992 1 93.25 234 VAL A CA 1
ATOM 1802 C C . VAL A 1 234 ? -15.523 12.109 -11.781 1 93.25 234 VAL A C 1
ATOM 1804 O O . VAL A 1 234 ? -15.266 11.188 -12.555 1 93.25 234 VAL A O 1
ATOM 1807 N N . LEU A 1 235 ? -14.688 13.023 -11.555 1 92.94 235 LEU A N 1
ATOM 1808 C CA . LEU A 1 235 ? -13.469 13.227 -12.344 1 92.94 235 LEU A CA 1
ATOM 1809 C C . LEU A 1 235 ? -12.422 12.172 -11.992 1 92.94 235 LEU A C 1
ATOM 1811 O O . LEU A 1 235 ? -11.703 11.695 -12.867 1 92.94 235 LEU A O 1
ATOM 1815 N N . PHE A 1 236 ? -12.383 11.773 -10.727 1 93.56 236 PHE A N 1
ATOM 1816 C CA . PHE A 1 236 ? -11.242 10.961 -10.328 1 93.56 236 PHE A CA 1
ATOM 1817 C C . PHE A 1 236 ? -11.672 9.539 -10 1 93.56 236 PHE A C 1
ATOM 1819 O O . PHE A 1 236 ? -10.836 8.648 -9.852 1 93.56 236 PHE A O 1
ATOM 1826 N N . VAL A 1 237 ? -12.93 9.273 -9.898 1 93.5 237 VAL A N 1
ATOM 1827 C CA . VAL A 1 237 ? -13.367 7.914 -9.586 1 93.5 237 VAL A CA 1
ATOM 1828 C C . VAL A 1 237 ? -14.227 7.371 -10.719 1 93.5 237 VAL A C 1
ATOM 1830 O O . VAL A 1 237 ? -13.859 6.398 -11.383 1 93.5 237 VAL A O 1
ATOM 1833 N N . ALA A 1 238 ? -15.297 8.07 -11.109 1 95.62 238 ALA A N 1
ATOM 1834 C CA . ALA A 1 238 ? -16.25 7.551 -12.078 1 95.62 238 ALA A CA 1
ATOM 1835 C C . ALA A 1 238 ? -15.648 7.496 -13.477 1 95.62 238 ALA A C 1
ATOM 1837 O O . ALA A 1 238 ? -15.695 6.457 -14.141 1 95.62 238 ALA A O 1
ATOM 1838 N N . LEU A 1 239 ? -15.086 8.555 -13.898 1 96.81 239 LEU A N 1
ATOM 1839 C CA . LEU A 1 239 ? -14.523 8.617 -15.242 1 96.81 239 LEU A CA 1
ATOM 1840 C C . LEU A 1 239 ? -13.383 7.617 -15.406 1 96.81 239 LEU A C 1
ATOM 1842 O O . LEU A 1 239 ? -13.391 6.805 -16.344 1 96.81 239 LEU A O 1
ATOM 1846 N N . PRO A 1 240 ? -12.461 7.617 -14.523 1 97.12 240 PRO A N 1
ATOM 1847 C CA . PRO A 1 240 ? -11.414 6.602 -14.672 1 97.12 240 PRO A CA 1
ATOM 1848 C C . PRO A 1 240 ? -11.961 5.176 -14.594 1 97.12 240 PRO A C 1
ATOM 1850 O O . PRO A 1 240 ? -11.469 4.285 -15.289 1 97.12 240 PRO A O 1
ATOM 1853 N N . ALA A 1 241 ? -12.938 4.941 -13.75 1 97.44 241 ALA A N 1
ATOM 1854 C CA . ALA A 1 241 ? -13.523 3.605 -13.648 1 97.44 241 ALA A CA 1
ATOM 1855 C C . ALA A 1 241 ? -14.086 3.156 -14.992 1 97.44 241 ALA A C 1
ATOM 1857 O O . ALA A 1 241 ? -13.922 1.999 -15.391 1 97.44 241 ALA A O 1
ATOM 1858 N N . ILE A 1 242 ? -14.711 4.066 -15.68 1 97 242 ILE A N 1
ATOM 1859 C CA . ILE A 1 242 ? -15.258 3.764 -16.984 1 97 242 ILE A CA 1
ATOM 1860 C C . ILE A 1 242 ? -14.125 3.488 -17.984 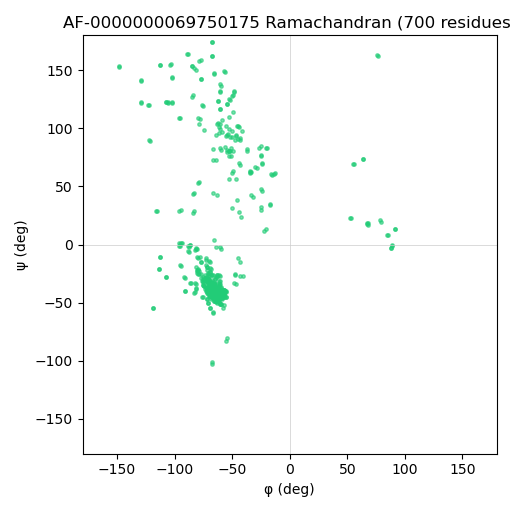1 97 242 ILE A C 1
ATOM 1862 O O . ILE A 1 242 ? -14.203 2.549 -18.781 1 97 242 ILE A O 1
ATOM 1866 N N . ILE A 1 243 ? -13.078 4.215 -17.922 1 96.19 243 ILE A N 1
ATOM 1867 C CA . ILE A 1 243 ? -11.938 4.055 -18.812 1 96.19 243 ILE A CA 1
ATOM 1868 C C . ILE A 1 243 ? -11.258 2.711 -18.547 1 96.19 243 ILE A C 1
ATOM 1870 O O . ILE A 1 243 ? -10.961 1.969 -19.484 1 96.19 243 ILE A O 1
ATOM 1874 N N . PHE A 1 244 ? -11.047 2.367 -17.281 1 96.56 244 PHE A N 1
ATOM 1875 C CA . PHE A 1 244 ? -10.398 1.109 -16.938 1 96.56 244 PHE A CA 1
ATOM 1876 C C . PHE A 1 244 ? -11.273 -0.077 -17.312 1 96.56 244 PHE A C 1
ATOM 1878 O O . PHE A 1 244 ? -10.766 -1.125 -17.719 1 96.56 244 PHE A O 1
ATOM 1885 N N . LYS A 1 245 ? -12.602 0.101 -17.109 1 96.5 245 LYS A N 1
ATOM 1886 C CA . LYS A 1 245 ? -13.508 -0.958 -17.531 1 96.5 245 LYS A CA 1
ATOM 1887 C C . LYS A 1 245 ? -13.328 -1.263 -19.016 1 96.5 245 LYS A C 1
ATOM 1889 O O . LYS A 1 245 ? -13.25 -2.428 -19.422 1 96.5 245 LYS A O 1
ATOM 1894 N N . HIS A 1 246 ? -13.148 -0.281 -19.828 1 94.5 246 HIS A N 1
ATOM 1895 C CA . HIS A 1 246 ? -13.078 -0.444 -21.281 1 94.5 246 HIS A CA 1
ATOM 1896 C C . HIS A 1 246 ? -11.688 -0.902 -21.703 1 94.5 246 HIS A C 1
ATOM 1898 O O . HIS A 1 246 ? -11.555 -1.738 -22.609 1 94.5 246 HIS A O 1
ATOM 1904 N N . ILE A 1 247 ? -10.648 -0.448 -21.109 1 93.62 247 ILE A N 1
ATOM 1905 C CA . ILE A 1 247 ? -9.289 -0.757 -21.547 1 93.62 247 ILE A CA 1
ATOM 1906 C C . ILE A 1 247 ? -8.867 -2.109 -20.984 1 93.62 247 ILE A C 1
ATOM 1908 O O . ILE A 1 247 ? -8.25 -2.918 -21.688 1 93.62 247 ILE A O 1
ATOM 1912 N N . GLU A 1 248 ? -9.188 -2.383 -19.734 1 94.38 248 GLU A N 1
ATOM 1913 C CA . GLU A 1 248 ? -8.695 -3.582 -19.062 1 94.38 248 GLU A CA 1
ATOM 1914 C C . GLU A 1 248 ? -9.711 -4.723 -19.156 1 94.38 248 GLU A C 1
ATOM 1916 O O . GLU A 1 248 ? -9.383 -5.875 -18.875 1 94.38 248 GLU A O 1
ATOM 1921 N N . GLY A 1 249 ? -11 -4.406 -19.469 1 93.88 249 GLY A N 1
ATOM 1922 C CA . GLY A 1 249 ? -12.023 -5.438 -19.562 1 93.88 249 GLY A CA 1
ATOM 1923 C C . GLY A 1 249 ? -12.555 -5.883 -18.219 1 93.88 249 GLY A C 1
ATOM 1924 O O . GLY A 1 249 ? -13 -7.023 -18.062 1 93.88 249 GLY A O 1
ATOM 1925 N N . TRP A 1 250 ? -12.375 -5.086 -17.219 1 94.75 250 TRP A N 1
ATOM 1926 C CA . TRP A 1 250 ? -12.859 -5.395 -15.875 1 94.75 250 TRP A CA 1
ATOM 1927 C C . TRP A 1 250 ? -14.359 -5.148 -15.758 1 94.75 250 TRP A C 1
ATOM 1929 O O . TRP A 1 250 ? -14.938 -4.438 -16.578 1 94.75 250 TRP A O 1
ATOM 1939 N N . SER A 1 251 ? -15.016 -5.758 -14.805 1 96.62 251 SER A N 1
ATOM 1940 C CA . SER A 1 251 ? -16.391 -5.406 -14.477 1 96.62 251 SER A CA 1
ATOM 1941 C C . SER A 1 251 ? -16.469 -4.012 -13.867 1 96.62 251 SER A C 1
ATOM 1943 O O . SER A 1 251 ? -15.461 -3.451 -13.445 1 96.62 251 SER A O 1
ATOM 1945 N N . ALA A 1 252 ? -17.656 -3.471 -13.883 1 96.5 252 ALA A N 1
ATOM 1946 C CA . ALA A 1 252 ? -17.859 -2.143 -13.305 1 96.5 252 ALA A CA 1
ATOM 1947 C C . ALA A 1 252 ? -17.422 -2.105 -11.844 1 96.5 252 ALA A C 1
ATOM 1949 O O . ALA A 1 252 ? -16.75 -1.174 -11.414 1 96.5 252 ALA A O 1
ATOM 1950 N N . LEU A 1 253 ? -17.797 -3.137 -11.117 1 97.12 253 LEU A N 1
ATOM 1951 C CA . LEU A 1 253 ? -17.438 -3.193 -9.703 1 97.12 253 LEU A CA 1
ATOM 1952 C C . LEU A 1 253 ? -15.922 -3.312 -9.539 1 97.12 253 LEU A C 1
ATOM 1954 O O . LEU A 1 253 ? -15.336 -2.645 -8.688 1 97.12 253 LEU A O 1
ATOM 1958 N N . ASP A 1 254 ? -15.281 -4.113 -10.375 1 97.25 254 ASP A N 1
ATOM 1959 C CA . ASP A 1 254 ? -13.836 -4.305 -10.297 1 97.25 254 ASP A CA 1
ATOM 1960 C C . ASP A 1 254 ? -13.094 -3.012 -10.617 1 97.25 254 ASP A C 1
ATOM 1962 O O . ASP A 1 254 ? -12.062 -2.713 -10.008 1 97.25 254 ASP A O 1
ATOM 1966 N N . ALA A 1 255 ? -13.633 -2.299 -11.555 1 97.56 255 ALA A N 1
ATOM 1967 C CA . ALA A 1 255 ? -13.008 -1.033 -11.93 1 97.56 255 ALA A CA 1
ATOM 1968 C C . ALA A 1 255 ? -13.125 -0.008 -10.805 1 97.56 255 ALA A C 1
ATOM 1970 O O . ALA A 1 255 ? -12.156 0.674 -10.469 1 97.56 255 ALA A O 1
ATOM 1971 N N . ILE A 1 256 ? -14.289 0.096 -10.203 1 96.94 256 ILE A N 1
ATOM 1972 C CA . ILE A 1 256 ? -14.484 1.019 -9.094 1 96.94 256 ILE A CA 1
ATOM 1973 C C . ILE A 1 256 ? -13.625 0.593 -7.906 1 96.94 256 ILE A C 1
ATOM 1975 O O . ILE A 1 256 ? -13.008 1.433 -7.246 1 96.94 256 ILE A O 1
ATOM 1979 N N . TYR A 1 257 ? -13.656 -0.721 -7.664 1 97.25 257 TYR A N 1
ATOM 1980 C CA . TYR A 1 257 ? -12.828 -1.298 -6.605 1 97.25 257 TYR A CA 1
ATOM 1981 C C . TYR A 1 257 ? -11.359 -0.936 -6.801 1 97.25 257 TYR A C 1
ATOM 1983 O O . TYR A 1 257 ? -10.703 -0.481 -5.863 1 97.25 257 TYR A O 1
ATOM 1991 N N . PHE A 1 258 ? -10.852 -1.044 -7.977 1 97.38 258 PHE A N 1
ATOM 1992 C CA . PHE A 1 258 ? -9.469 -0.726 -8.297 1 97.38 258 PHE A CA 1
ATOM 1993 C C . PHE A 1 258 ? -9.172 0.749 -8.047 1 97.38 258 PHE A C 1
ATOM 1995 O O . PHE A 1 258 ? -8.156 1.092 -7.445 1 97.38 258 PHE A O 1
ATOM 2002 N N . VAL A 1 259 ? -10.031 1.589 -8.5 1 97.31 259 VAL A N 1
ATOM 2003 C CA . VAL A 1 259 ? -9.836 3.031 -8.414 1 97.31 259 VAL A CA 1
ATOM 2004 C C . VAL A 1 259 ? -9.781 3.455 -6.945 1 97.31 259 VAL A C 1
ATOM 2006 O O . VAL A 1 259 ? -8.883 4.188 -6.535 1 97.31 259 VAL A O 1
ATOM 2009 N N . VAL A 1 260 ? -10.68 2.959 -6.117 1 95.19 260 VAL A N 1
ATOM 2010 C CA . VAL A 1 260 ? -10.742 3.348 -4.711 1 95.19 260 VAL A CA 1
ATOM 2011 C C . VAL A 1 260 ? -9.531 2.795 -3.965 1 95.19 260 VAL A C 1
ATOM 2013 O O . VAL A 1 260 ? -8.883 3.514 -3.199 1 95.19 260 VAL A O 1
ATOM 2016 N N . ILE A 1 261 ? -9.164 1.551 -4.219 1 96.88 261 ILE A N 1
ATOM 2017 C CA . ILE A 1 261 ? -8.039 0.898 -3.557 1 96.88 261 ILE A CA 1
ATOM 2018 C C . ILE A 1 261 ? -6.738 1.597 -3.943 1 96.88 261 ILE A C 1
ATOM 2020 O O . ILE A 1 261 ? -5.828 1.729 -3.119 1 96.88 261 ILE A O 1
ATOM 2024 N N . THR A 1 262 ? -6.699 2.08 -5.148 1 97 262 THR A N 1
ATOM 2025 C CA . THR A 1 262 ? -5.504 2.768 -5.629 1 97 262 THR A CA 1
ATOM 2026 C C . THR A 1 262 ? -5.414 4.172 -5.035 1 97 262 THR A C 1
ATOM 2028 O O . THR A 1 262 ? -4.367 4.57 -4.527 1 97 262 THR A O 1
ATOM 2031 N N . LEU A 1 263 ? -6.5 4.895 -5.031 1 95.19 263 LEU A N 1
ATOM 2032 C CA . LEU A 1 263 ? -6.484 6.289 -4.602 1 95.19 263 LEU A CA 1
ATOM 2033 C C . LEU A 1 263 ? -6.426 6.391 -3.082 1 95.19 263 LEU A C 1
ATOM 2035 O O . LEU A 1 263 ? -6.113 7.453 -2.537 1 95.19 263 LEU A O 1
ATOM 2039 N N . THR A 1 264 ? -6.703 5.301 -2.375 1 93.94 264 THR A N 1
ATOM 2040 C CA . THR A 1 264 ? -6.5 5.27 -0.93 1 93.94 264 THR A CA 1
ATOM 2041 C C . THR A 1 264 ? -5.125 4.699 -0.59 1 93.94 264 THR A C 1
ATOM 2043 O O . THR A 1 264 ? -4.797 4.516 0.584 1 93.94 264 THR A O 1
ATOM 2046 N N . THR A 1 265 ? -4.312 4.34 -1.565 1 95.62 265 THR A N 1
ATOM 2047 C CA . THR A 1 265 ? -2.926 3.889 -1.511 1 95.62 265 THR A CA 1
ATOM 2048 C C . THR A 1 265 ? -2.828 2.523 -0.835 1 95.62 265 THR A C 1
ATOM 2050 O O . THR A 1 265 ? -1.778 2.166 -0.295 1 95.62 265 THR A O 1
ATOM 2053 N N . ILE A 1 266 ? -3.92 1.765 -0.729 1 96.69 266 ILE A N 1
ATOM 2054 C CA . ILE A 1 266 ? -3.875 0.405 -0.201 1 96.69 266 ILE A CA 1
ATOM 2055 C C . ILE A 1 266 ? -3.098 -0.495 -1.158 1 96.69 266 ILE A C 1
ATOM 2057 O O . ILE A 1 266 ? -2.09 -1.095 -0.776 1 96.69 266 ILE A O 1
ATOM 2061 N N . GLY A 1 267 ? -3.529 -0.623 -2.443 1 96.25 267 GLY A N 1
ATOM 2062 C CA . GLY A 1 267 ? -2.803 -1.291 -3.512 1 96.25 267 GLY A CA 1
ATOM 2063 C C . GLY A 1 267 ? -2.609 -2.775 -3.264 1 96.25 267 GLY A C 1
ATOM 2064 O O . GLY A 1 267 ? -1.478 -3.248 -3.143 1 96.25 267 GLY A O 1
ATOM 2065 N N . PHE A 1 268 ? -3.604 -3.596 -3.385 1 95.06 268 PHE A N 1
ATOM 2066 C CA . PHE A 1 268 ? -3.516 -5.031 -3.152 1 95.06 268 PHE A CA 1
ATOM 2067 C C . PHE A 1 268 ? -2.725 -5.711 -4.266 1 95.06 268 PHE A C 1
ATOM 2069 O O . PHE A 1 268 ? -2.135 -6.773 -4.055 1 95.06 268 PHE A O 1
ATOM 2076 N N . GLY A 1 269 ? -2.811 -5.16 -5.457 1 93.5 269 GLY A N 1
ATOM 2077 C CA . GLY A 1 269 ? -2.113 -5.75 -6.59 1 93.5 269 GLY A CA 1
ATOM 2078 C C . GLY A 1 269 ? -2.939 -6.789 -7.324 1 93.5 269 GLY A C 1
ATOM 2079 O O . GLY A 1 269 ? -2.465 -7.406 -8.281 1 93.5 269 GLY A O 1
ATOM 2080 N N . ASP A 1 270 ? -4.203 -7.09 -6.863 1 92.19 270 ASP A N 1
ATOM 2081 C CA . ASP A 1 270 ? -5.082 -8.023 -7.559 1 92.19 270 ASP A CA 1
ATOM 2082 C C . ASP A 1 270 ? -5.535 -7.449 -8.898 1 92.19 270 ASP A C 1
ATOM 2084 O O . ASP A 1 270 ? -5.734 -8.195 -9.859 1 92.19 270 ASP A O 1
ATOM 2088 N N . TYR A 1 271 ? -5.68 -6.18 -8.992 1 92.62 271 TYR A N 1
ATOM 2089 C CA . TYR A 1 271 ? -5.898 -5.441 -10.227 1 92.62 271 TYR A CA 1
ATOM 2090 C C . TYR A 1 271 ? -4.832 -4.371 -10.422 1 92.62 271 TYR A C 1
ATOM 2092 O O . TYR A 1 271 ? -4.594 -3.553 -9.531 1 92.62 271 TYR A O 1
ATOM 2100 N N . VAL A 1 272 ? -4.145 -4.512 -11.492 1 92.06 272 VAL A N 1
ATOM 2101 C CA . VAL A 1 272 ? -3.104 -3.537 -11.797 1 92.06 272 VAL A CA 1
ATOM 2102 C C . VAL A 1 272 ? -3.281 -3.018 -13.227 1 92.06 272 VAL A C 1
ATOM 2104 O O . VAL A 1 272 ? -3.33 -3.799 -14.18 1 92.06 272 VAL A O 1
ATOM 2107 N N . ALA A 1 273 ? -3.434 -1.71 -13.367 1 93.31 273 ALA A N 1
ATOM 2108 C CA . ALA A 1 273 ? -3.545 -1.107 -14.688 1 93.31 273 ALA A CA 1
ATOM 2109 C C . ALA A 1 273 ? -2.277 -1.336 -15.508 1 93.31 273 ALA A C 1
ATOM 2111 O O . ALA A 1 273 ? -1.175 -1.018 -15.055 1 93.31 273 ALA A O 1
ATOM 2112 N N . GLY A 1 274 ? -2.379 -1.938 -16.703 1 87.5 274 GLY A N 1
ATOM 2113 C CA . GLY A 1 274 ? -1.234 -2.223 -17.562 1 87.5 274 GLY A CA 1
ATOM 2114 C C . GLY A 1 274 ? -0.549 -3.533 -17.219 1 87.5 274 GLY A C 1
ATOM 2115 O O . GLY A 1 274 ? 0.571 -3.787 -17.656 1 87.5 274 GLY A O 1
ATOM 2116 N N . GLY A 1 275 ? -1.157 -4.305 -16.328 1 80.25 275 GLY A N 1
ATOM 2117 C CA . GLY A 1 275 ? -0.534 -5.543 -15.883 1 80.25 275 GLY A CA 1
ATOM 2118 C C . GLY A 1 275 ? -1.01 -6.762 -16.641 1 80.25 275 GLY A C 1
ATOM 2119 O O . GLY A 1 275 ? -0.521 -7.871 -16.422 1 80.25 275 GLY A O 1
ATOM 2120 N N . SER A 1 276 ? -1.899 -6.562 -17.531 1 77 276 SER A N 1
ATOM 2121 C CA . SER A 1 276 ? -2.436 -7.676 -18.312 1 77 276 SER A CA 1
ATOM 2122 C C . SER A 1 276 ? -1.606 -7.93 -19.562 1 77 276 SER A C 1
ATOM 2124 O O . SER A 1 276 ? -0.685 -7.168 -19.875 1 77 276 SER A O 1
ATOM 2126 N N . ASP A 1 277 ? -1.821 -9.055 -20.094 1 73.62 277 ASP A N 1
ATOM 2127 C CA . ASP A 1 277 ? -1.062 -9.453 -21.281 1 73.62 277 ASP A CA 1
ATOM 2128 C C . ASP A 1 277 ? -1.688 -8.891 -22.547 1 73.62 277 ASP A C 1
ATOM 2130 O O . ASP A 1 277 ? -2.051 -9.641 -23.453 1 73.62 277 ASP A O 1
ATOM 2134 N N . ILE A 1 278 ? -2.062 -7.676 -22.5 1 76.56 278 ILE A N 1
ATOM 2135 C CA . ILE A 1 278 ? -2.59 -7.008 -23.688 1 76.56 278 ILE A CA 1
ATOM 2136 C C . ILE A 1 278 ? -1.622 -5.914 -24.141 1 76.56 278 ILE A C 1
ATOM 2138 O O . ILE A 1 278 ? -0.737 -5.512 -23.375 1 76.56 278 ILE A O 1
ATOM 2142 N N . GLU A 1 279 ? -1.685 -5.625 -25.344 1 80.56 279 GLU A N 1
ATOM 2143 C CA . GLU A 1 279 ? -0.842 -4.551 -25.859 1 80.56 279 GLU A CA 1
ATOM 2144 C C . GLU A 1 279 ? -1.38 -3.182 -25.469 1 80.56 279 GLU A C 1
ATOM 2146 O O . GLU A 1 279 ? -2.541 -2.863 -25.734 1 80.56 279 GLU A O 1
ATOM 2151 N N . TYR A 1 280 ? -0.56 -2.508 -24.766 1 83.94 280 TYR A N 1
ATOM 2152 C CA . TYR A 1 280 ? -0.971 -1.183 -24.328 1 83.94 280 TYR A CA 1
ATOM 2153 C C . TYR A 1 280 ? -0.299 -0.094 -25.156 1 83.94 280 TYR A C 1
ATOM 2155 O O . TYR A 1 280 ? 0.753 -0.323 -25.75 1 83.94 280 TYR A O 1
ATOM 2163 N N . LEU A 1 281 ? -1.025 1.086 -25.172 1 85.69 281 LEU A N 1
ATOM 2164 C CA . LEU A 1 281 ? -0.36 2.275 -25.688 1 85.69 281 LEU A CA 1
ATOM 2165 C C . LEU A 1 281 ? 0.8 2.686 -24.781 1 85.69 281 LEU A C 1
ATOM 2167 O O . LEU A 1 281 ? 0.729 2.531 -23.562 1 85.69 281 LEU A O 1
ATOM 2171 N N . ASP A 1 282 ? 1.843 3.232 -25.344 1 85.38 282 ASP A N 1
ATOM 2172 C CA . ASP A 1 282 ? 3.059 3.594 -24.625 1 85.38 282 ASP A CA 1
ATOM 2173 C C . ASP A 1 282 ? 2.764 4.625 -23.547 1 85.38 282 ASP A C 1
ATOM 2175 O O . ASP A 1 282 ? 3.41 4.633 -22.484 1 85.38 282 ASP A O 1
ATOM 2179 N N . PHE A 1 283 ? 1.747 5.387 -23.75 1 89.94 283 PHE A N 1
ATOM 2180 C CA . PHE A 1 283 ? 1.513 6.473 -22.812 1 89.94 283 PHE A CA 1
ATOM 2181 C C . PHE A 1 283 ? 0.508 6.055 -21.734 1 89.94 283 PHE A C 1
ATOM 2183 O O . PHE A 1 283 ? 0.21 6.828 -20.828 1 89.94 283 PHE A O 1
ATOM 2190 N N . TYR A 1 284 ? 0.038 4.859 -21.781 1 93 284 TYR A N 1
ATOM 2191 C CA . TYR A 1 284 ? -0.997 4.402 -20.859 1 93 284 TYR A CA 1
ATOM 2192 C C . TYR A 1 284 ? -0.505 4.457 -19.422 1 93 284 TYR A C 1
ATOM 2194 O O . TYR A 1 284 ? -1.143 5.07 -18.562 1 93 284 TYR A O 1
ATOM 2202 N N . LYS A 1 285 ? 0.674 3.92 -19.141 1 92.81 285 LYS A N 1
ATOM 2203 C CA . LYS A 1 285 ? 1.186 3.811 -17.781 1 92.81 285 LYS A CA 1
ATOM 2204 C C . LYS A 1 285 ? 1.555 5.18 -17.219 1 92.81 285 LYS A C 1
ATOM 2206 O O . LYS A 1 285 ? 1.207 5.508 -16.078 1 92.81 285 LYS A O 1
ATOM 2211 N N . PRO A 1 286 ? 2.168 6.035 -17.969 1 91.44 286 PRO A N 1
ATOM 2212 C CA . PRO A 1 286 ? 2.424 7.387 -17.469 1 91.44 286 PRO A CA 1
ATOM 2213 C C . PRO A 1 286 ? 1.142 8.172 -17.203 1 91.44 286 PRO A C 1
ATOM 2215 O O . PRO A 1 286 ? 1.064 8.922 -16.219 1 91.44 286 PRO A O 1
ATOM 2218 N N . VAL A 1 287 ? 0.137 8.008 -18.016 1 94.38 287 VAL A N 1
ATOM 2219 C CA . VAL A 1 287 ? -1.129 8.711 -17.828 1 94.38 287 VAL A CA 1
ATOM 2220 C C . VAL A 1 287 ? -1.81 8.219 -16.547 1 94.38 287 VAL A C 1
ATOM 2222 O O . VAL A 1 287 ? -2.387 9.008 -15.805 1 94.38 287 VAL A O 1
ATOM 2225 N N . VAL A 1 288 ? -1.758 6.922 -16.328 1 95.94 288 VAL A N 1
ATOM 2226 C CA . VAL A 1 288 ? -2.326 6.355 -15.117 1 95.94 288 VAL A CA 1
ATOM 2227 C C . VAL A 1 288 ? -1.603 6.922 -13.898 1 95.94 288 VAL A C 1
ATOM 2229 O O . VAL A 1 288 ? -2.234 7.258 -12.891 1 95.94 288 VAL A O 1
ATOM 2232 N N . TRP A 1 289 ? -0.315 7.031 -13.969 1 93.94 289 TRP A N 1
ATOM 2233 C CA . TRP A 1 289 ? 0.448 7.582 -12.859 1 93.94 289 TRP A CA 1
ATOM 2234 C C . TRP A 1 289 ? 0.069 9.039 -12.602 1 93.94 289 TRP A C 1
ATOM 2236 O O . TRP A 1 289 ? -0.011 9.477 -11.453 1 93.94 289 TRP A O 1
ATOM 2246 N N . PHE A 1 290 ? -0.133 9.75 -13.641 1 93.69 290 PHE A N 1
ATOM 2247 C CA . PHE A 1 290 ? -0.55 11.133 -13.492 1 93.69 290 PHE A CA 1
ATOM 2248 C C . PHE A 1 290 ? -1.925 11.219 -12.836 1 93.69 290 PHE A C 1
ATOM 2250 O O . PHE A 1 290 ? -2.172 12.102 -12.008 1 93.69 290 PHE A O 1
ATOM 2257 N N . TRP A 1 291 ? -2.822 10.367 -13.266 1 95.94 291 TRP A N 1
ATOM 2258 C CA . TRP A 1 291 ? -4.129 10.281 -12.617 1 95.94 291 TRP A CA 1
ATOM 2259 C C . TRP A 1 291 ? -3.979 9.984 -11.133 1 95.94 291 TRP A C 1
ATOM 2261 O O . TRP A 1 291 ? -4.68 10.57 -10.297 1 95.94 291 TRP A O 1
ATOM 2271 N N . ILE A 1 292 ? -3.059 9.156 -10.766 1 96.12 292 ILE A N 1
ATOM 2272 C CA . ILE A 1 292 ? -2.811 8.805 -9.375 1 96.12 292 ILE A CA 1
ATOM 2273 C C . ILE A 1 292 ? -2.328 10.031 -8.609 1 96.12 292 ILE A C 1
ATOM 2275 O O . ILE A 1 292 ? -2.818 10.328 -7.516 1 96.12 292 ILE A O 1
ATOM 2279 N N . LEU A 1 293 ? -1.429 10.75 -9.203 1 94.06 293 LEU A N 1
ATOM 2280 C CA . LEU A 1 293 ? -0.86 11.93 -8.555 1 94.06 293 LEU A CA 1
ATOM 2281 C C . LEU A 1 293 ? -1.945 12.953 -8.25 1 94.06 293 LEU A C 1
ATOM 2283 O O . LEU A 1 293 ? -2.092 13.383 -7.098 1 94.06 293 LEU A O 1
ATOM 2287 N N . VAL A 1 294 ? -2.705 13.258 -9.25 1 92.88 294 VAL A N 1
ATOM 2288 C CA . VAL A 1 294 ? -3.719 14.297 -9.078 1 92.88 294 VAL A CA 1
ATOM 2289 C C . VAL A 1 294 ? -4.844 13.781 -8.188 1 92.88 294 VAL A C 1
ATOM 2291 O O . VAL A 1 294 ? -5.402 14.539 -7.383 1 92.88 294 VAL A O 1
ATOM 2294 N N . GLY A 1 295 ? -5.16 12.547 -8.414 1 94.19 295 GLY A N 1
ATOM 2295 C CA . GLY A 1 295 ? -6.18 11.945 -7.57 1 94.19 295 GLY A CA 1
ATOM 2296 C C . GLY A 1 295 ? -5.805 11.93 -6.102 1 94.19 295 GLY A C 1
ATOM 2297 O O . GLY A 1 295 ? -6.621 12.258 -5.242 1 94.19 295 GLY A O 1
ATOM 2298 N N . LEU A 1 296 ? -4.57 11.562 -5.801 1 94.44 296 LEU A N 1
ATOM 2299 C CA . LEU A 1 296 ? -4.09 11.539 -4.422 1 94.44 296 LEU A CA 1
ATOM 2300 C C . LEU A 1 296 ? -4.086 12.938 -3.822 1 94.44 296 LEU A C 1
ATOM 2302 O O . LEU A 1 296 ? -4.402 13.117 -2.643 1 94.44 296 LEU A O 1
ATOM 2306 N N . ALA A 1 297 ? -3.701 13.859 -4.633 1 89.62 297 ALA A N 1
ATOM 2307 C CA . ALA A 1 297 ? -3.729 15.242 -4.168 1 89.62 297 ALA A CA 1
ATOM 2308 C C . ALA A 1 297 ? -5.152 15.68 -3.832 1 89.62 297 ALA A C 1
ATOM 2310 O O . ALA A 1 297 ? -5.379 16.344 -2.822 1 89.62 297 ALA A O 1
ATOM 2311 N N . TYR A 1 298 ? -6.059 15.328 -4.668 1 88.31 298 TYR A N 1
ATOM 2312 C CA . TYR A 1 298 ? -7.461 15.656 -4.445 1 88.31 298 TYR A CA 1
ATOM 2313 C C . TYR A 1 298 ? -7.988 14.992 -3.182 1 88.31 298 TYR A C 1
ATOM 2315 O O . TYR A 1 298 ? -8.688 15.617 -2.383 1 88.31 298 TYR A O 1
ATOM 2323 N N . PHE A 1 299 ? -7.684 13.727 -3.02 1 84.5 299 PHE A N 1
ATOM 2324 C CA . PHE A 1 299 ? -8.133 13 -1.837 1 84.5 299 PHE A CA 1
ATOM 2325 C C . PHE A 1 299 ? -7.527 13.602 -0.572 1 84.5 299 PHE A C 1
ATOM 2327 O O . PHE A 1 299 ? -8.203 13.703 0.455 1 84.5 299 PHE A O 1
ATOM 2334 N N . ALA A 1 300 ? -6.301 13.953 -0.622 1 78.31 300 ALA A N 1
ATOM 2335 C CA . ALA A 1 300 ? -5.645 14.594 0.518 1 78.31 300 ALA A CA 1
ATOM 2336 C C . ALA A 1 300 ? -6.309 15.922 0.854 1 78.31 300 ALA A C 1
ATOM 2338 O O . ALA A 1 300 ? -6.461 16.266 2.029 1 78.31 300 ALA A O 1
ATOM 2339 N N . ALA A 1 301 ? -6.676 16.641 -0.185 1 78.06 301 ALA A N 1
ATOM 2340 C CA . ALA A 1 301 ? -7.359 17.922 0.012 1 78.06 301 ALA A CA 1
ATOM 2341 C C . ALA A 1 301 ? -8.711 17.719 0.684 1 78.06 301 ALA A C 1
ATOM 2343 O O . ALA A 1 301 ? -9.094 18.484 1.572 1 78.06 301 ALA A O 1
ATOM 2344 N N . VAL A 1 302 ? -9.375 16.703 0.284 1 78.62 302 VAL A N 1
ATOM 2345 C CA . VAL A 1 302 ? -10.68 16.406 0.85 1 78.62 302 VAL A CA 1
ATOM 2346 C C . VAL A 1 302 ? -10.531 16.016 2.322 1 78.62 302 VAL A C 1
ATOM 2348 O O . VAL A 1 302 ? -11.312 16.469 3.168 1 78.62 302 VAL A O 1
ATOM 2351 N N . LEU A 1 303 ? -9.531 15.273 2.639 1 74.88 303 LEU A N 1
ATOM 2352 C CA . LEU A 1 303 ? -9.289 14.859 4.016 1 74.88 303 LEU A CA 1
ATOM 2353 C C . LEU A 1 303 ? -8.922 16.062 4.887 1 74.88 303 LEU A C 1
ATOM 2355 O O . LEU A 1 303 ? -9.344 16.141 6.043 1 74.88 303 LEU A O 1
ATOM 2359 N N . SER A 1 304 ? -8.18 16.891 4.32 1 69.12 304 SER A N 1
ATOM 2360 C CA . SER A 1 304 ? -7.812 18.109 5.051 1 69.12 304 SER A CA 1
ATOM 2361 C C . SER A 1 304 ? -9.031 18.984 5.316 1 69.12 304 SER A C 1
ATOM 2363 O O . SER A 1 304 ? -9.156 19.578 6.391 1 69.12 304 SER A O 1
ATOM 2365 N N . MET A 1 305 ? -9.867 18.953 4.355 1 70.12 305 MET A N 1
ATOM 2366 C CA . MET A 1 305 ? -11.094 19.734 4.5 1 70.12 305 MET A CA 1
ATOM 2367 C C . MET A 1 305 ? -12 19.125 5.57 1 70.12 305 MET A C 1
ATOM 2369 O O . MET A 1 305 ? -12.562 19.844 6.391 1 70.12 305 MET A O 1
ATOM 2373 N N . ILE A 1 306 ? -12.062 17.875 5.523 1 68.81 306 ILE A N 1
ATOM 2374 C CA . ILE A 1 306 ? -12.867 17.188 6.523 1 68.81 306 ILE A CA 1
ATOM 2375 C C . ILE A 1 306 ? -12.273 17.422 7.91 1 68.81 306 ILE A C 1
ATOM 2377 O O . ILE A 1 306 ? -13.008 17.672 8.867 1 68.81 306 ILE A O 1
ATOM 2381 N N . GLY A 1 307 ? -11 17.297 8.047 1 67.75 307 GLY A N 1
ATOM 2382 C CA . GLY A 1 307 ? -10.328 17.578 9.305 1 67.75 307 GLY A CA 1
ATOM 2383 C C . GLY A 1 307 ? -10.57 18.984 9.82 1 67.75 307 GLY A C 1
ATOM 2384 O O . GLY A 1 307 ? -10.82 19.172 11.008 1 67.75 307 GLY A O 1
ATOM 2385 N N . ASP A 1 308 ? -10.547 19.938 8.969 1 65.62 308 ASP A N 1
ATOM 2386 C CA . ASP A 1 308 ? -10.805 21.312 9.344 1 65.62 308 ASP A CA 1
ATOM 2387 C C . ASP A 1 308 ? -12.25 21.5 9.797 1 65.62 308 ASP A C 1
ATOM 2389 O O . ASP A 1 308 ? -12.516 22.219 10.758 1 65.62 308 ASP A O 1
ATOM 2393 N N . TRP A 1 309 ? -13.078 20.828 9.102 1 65.75 309 TRP A N 1
ATOM 2394 C CA . TRP A 1 309 ? -14.492 20.891 9.445 1 65.75 309 TRP A CA 1
ATOM 2395 C C . TRP A 1 309 ? -14.75 20.281 10.828 1 65.75 309 TRP A C 1
ATOM 2397 O O . TRP A 1 309 ? -15.508 20.844 11.625 1 65.75 309 TRP A O 1
ATOM 2407 N N . LEU A 1 310 ? -14.07 19.266 11.102 1 65.62 310 LEU A N 1
ATOM 2408 C CA . LEU A 1 310 ? -14.227 18.609 12.398 1 65.62 310 LEU A CA 1
ATOM 2409 C C . LEU A 1 310 ? -13.625 19.469 13.516 1 65.62 310 LEU A C 1
ATOM 2411 O O . LEU A 1 310 ? -14.148 19.5 14.625 1 65.62 310 LEU A O 1
ATOM 2415 N N . ARG A 1 311 ? -12.664 20.188 13.219 1 66.5 311 ARG A N 1
ATOM 2416 C CA . ARG A 1 311 ? -12.039 21.078 14.18 1 66.5 311 ARG A CA 1
ATOM 2417 C C . ARG A 1 311 ? -12.945 22.266 14.484 1 66.5 311 ARG A C 1
ATOM 2419 O O . ARG A 1 311 ? -13.055 22.688 15.641 1 66.5 311 ARG A O 1
ATOM 2426 N N . VAL A 1 312 ? -13.602 22.75 13.594 1 62.62 312 VAL A N 1
ATOM 2427 C CA . VAL A 1 312 ? -14.508 23.875 13.766 1 62.62 312 VAL A CA 1
ATOM 2428 C C . VAL A 1 312 ? -15.727 23.438 14.57 1 62.62 312 VAL A C 1
ATOM 2430 O O . VAL A 1 312 ? -16.172 24.172 15.461 1 62.62 312 VAL A O 1
ATOM 2433 N N . ILE A 1 313 ? -16.156 22.266 14.297 1 60.62 313 ILE A N 1
ATOM 2434 C CA . ILE A 1 313 ? -17.312 21.75 15.023 1 60.62 313 ILE A CA 1
ATOM 2435 C C . ILE A 1 313 ? -16.922 21.5 16.484 1 60.62 313 ILE A C 1
ATOM 2437 O O . ILE A 1 313 ? -17.703 21.797 17.391 1 60.62 313 ILE A O 1
ATOM 2441 N N . SER A 1 314 ? -15.711 21 16.625 1 63.69 314 SER A N 1
ATOM 2442 C CA . SER A 1 314 ? -15.227 20.734 17.984 1 63.69 314 SER A CA 1
ATOM 2443 C C . SER A 1 314 ? -15.062 22.031 18.766 1 63.69 314 SER A C 1
ATOM 2445 O O . SER A 1 314 ? -15.398 22.094 19.953 1 63.69 314 SER A O 1
ATOM 2447 N N . LYS A 1 315 ? -14.594 23.047 18.141 1 61.88 315 LYS A N 1
ATOM 2448 C CA . LYS A 1 315 ? -14.438 24.359 18.766 1 61.88 315 LYS A CA 1
ATOM 2449 C C . LYS A 1 315 ? -15.789 24.969 19.109 1 61.88 315 LYS A C 1
ATOM 2451 O O . LYS A 1 315 ? -15.961 25.547 20.188 1 61.88 315 LYS A O 1
ATOM 2456 N N . LYS A 1 316 ? -16.672 24.766 18.266 1 61.5 316 LYS A N 1
ATOM 2457 C CA . LYS A 1 316 ? -18.016 25.297 18.5 1 61.5 316 LYS A CA 1
ATOM 2458 C C . LYS A 1 316 ? -18.688 24.562 19.656 1 61.5 316 LYS A C 1
ATOM 2460 O O . LYS A 1 316 ? -19.375 25.172 20.484 1 61.5 316 LYS A O 1
ATOM 2465 N N . THR A 1 317 ? -18.469 23.281 19.594 1 59.84 317 THR A N 1
ATOM 2466 C CA . THR A 1 317 ? -19.062 22.5 20.672 1 59.84 317 THR A CA 1
ATOM 2467 C C . THR A 1 317 ? -18.422 22.859 22.016 1 59.84 317 THR A C 1
ATOM 2469 O O . THR A 1 317 ? -19.125 22.953 23.031 1 59.84 317 THR A O 1
ATOM 2472 N N . LYS A 1 318 ? -17.156 23.188 22 1 64.44 318 LYS A N 1
ATOM 2473 C CA . LYS A 1 318 ? -16.469 23.594 23.219 1 64.44 318 LYS A CA 1
ATOM 2474 C C . LYS A 1 318 ? -16.922 24.984 23.656 1 64.44 318 LYS A C 1
ATOM 2476 O O . LYS A 1 318 ? -17.125 25.234 24.859 1 64.44 318 LYS A O 1
ATOM 2481 N N . GLU A 1 319 ? -17.062 25.797 22.703 1 60.69 319 GLU A N 1
ATOM 2482 C CA . GLU A 1 319 ? -17.531 27.141 23 1 60.69 319 GLU A CA 1
ATOM 2483 C C . GLU A 1 319 ? -18.969 27.109 23.547 1 60.69 319 GLU A C 1
ATOM 2485 O O . GLU A 1 319 ? -19.297 27.844 24.469 1 60.69 319 GLU A O 1
ATOM 2490 N N . GLU A 1 320 ? -19.734 26.25 22.953 1 61.88 320 GLU A N 1
ATOM 2491 C CA . GLU A 1 320 ? -21.109 26.109 23.422 1 61.88 320 GLU A CA 1
ATOM 2492 C C . GLU A 1 320 ? -21.141 25.547 24.844 1 61.88 320 GLU A C 1
ATOM 2494 O O . GLU A 1 320 ? -21.969 25.953 25.656 1 61.88 320 GLU A O 1
ATOM 2499 N N . LYS A 1 321 ? -20.281 24.734 25.141 1 65.5 321 LYS A N 1
ATOM 2500 C CA . LYS A 1 321 ? -20.203 24.172 26.5 1 65.5 321 LYS A CA 1
ATOM 2501 C C . LYS A 1 321 ? -19.703 25.203 27.5 1 65.5 321 LYS A C 1
ATOM 2503 O O . LYS A 1 321 ? -20.203 25.297 28.609 1 65.5 321 LYS A O 1
ATOM 2508 N N . VAL A 1 322 ? -18.719 26 27.016 1 63.06 322 VAL A N 1
ATOM 2509 C CA . VAL A 1 322 ? -18.219 27.078 27.875 1 63.06 322 VAL A CA 1
ATOM 2510 C C . VAL A 1 322 ? -19.344 28.094 28.125 1 63.06 322 VAL A C 1
ATOM 2512 O O . VAL A 1 322 ? -19.516 28.578 29.234 1 63.06 322 VAL A O 1
ATOM 2515 N N . HIS A 1 323 ? -20.047 28.375 27.141 1 62.28 323 HIS A N 1
ATOM 2516 C CA . HIS A 1 323 ? -21.156 29.312 27.25 1 62.28 323 HIS A CA 1
ATOM 2517 C C . HIS A 1 323 ? -22.266 28.734 28.141 1 62.28 323 HIS A C 1
ATOM 2519 O O . HIS A 1 323 ? -22.828 29.438 28.969 1 62.28 323 HIS A O 1
ATOM 2525 N N . ALA A 1 324 ? -22.516 27.547 27.969 1 63.28 324 ALA A N 1
ATOM 2526 C CA . ALA A 1 324 ? -23.531 26.875 28.781 1 63.28 324 ALA A CA 1
ATOM 2527 C C . ALA A 1 324 ? -23.094 26.844 30.25 1 63.28 324 ALA A C 1
ATOM 2529 O O . ALA A 1 324 ? -23.906 27.047 31.156 1 63.28 324 ALA A O 1
ATOM 2530 N N . ARG A 1 325 ? -21.891 26.562 30.438 1 61.53 325 ARG A N 1
ATOM 2531 C CA . ARG A 1 325 ? -21.344 26.562 31.797 1 61.53 325 ARG A CA 1
ATOM 2532 C C . ARG A 1 325 ? -21.422 27.969 32.406 1 61.53 325 ARG A C 1
ATOM 2534 O O . ARG A 1 325 ? -21.75 28.109 33.594 1 61.53 325 ARG A O 1
ATOM 2541 N N . LYS A 1 326 ? -21.047 28.969 31.688 1 64.12 326 LYS A N 1
ATOM 2542 C CA . LYS A 1 326 ? -21.125 30.344 32.156 1 64.12 326 LYS A CA 1
ATOM 2543 C C . LYS A 1 326 ? -22.562 30.734 32.469 1 64.12 326 LYS A C 1
ATOM 2545 O O . LYS A 1 326 ? -22.828 31.438 33.438 1 64.12 326 LYS A O 1
ATOM 2550 N N . GLU A 1 327 ? -23.422 30.312 31.672 1 61.94 327 GLU A N 1
ATOM 2551 C CA . GLU A 1 327 ? -24.844 30.578 31.922 1 61.94 327 GLU A CA 1
ATOM 2552 C C . GLU A 1 327 ? -25.312 29.844 33.188 1 61.94 327 GLU A C 1
ATOM 2554 O O . GLU A 1 327 ? -26.109 30.391 33.938 1 61.94 327 GLU A O 1
ATOM 2559 N N . TYR A 1 328 ? -24.812 28.703 33.375 1 59.28 328 TYR A N 1
ATOM 2560 C CA . TYR A 1 328 ? -25.141 27.969 34.562 1 59.28 328 TYR A CA 1
ATOM 2561 C C . TYR A 1 328 ? -24.531 28.625 35.812 1 59.28 328 TYR A C 1
ATOM 2563 O O . TYR A 1 328 ? -25.141 28.641 36.875 1 59.28 328 TYR A O 1
ATOM 2571 N N . GLU A 1 329 ? -23.391 29.062 35.625 1 58.91 329 GLU A N 1
ATOM 2572 C CA . GLU A 1 329 ? -22.703 29.734 36.75 1 58.91 329 GLU A CA 1
ATOM 2573 C C . GLU A 1 329 ? -23.359 31.078 37.031 1 58.91 329 GLU A C 1
ATOM 2575 O O . GLU A 1 329 ? -23.312 31.562 38.188 1 58.91 329 GLU A O 1
ATOM 2580 N N . GLN A 1 330 ? -23.922 31.719 36.062 1 52.72 330 GLN A N 1
ATOM 2581 C CA . GLN A 1 330 ? -24.594 33 36.281 1 52.72 330 GLN A CA 1
ATOM 2582 C C . GLN A 1 330 ? -26 32.781 36.844 1 52.72 330 GLN A C 1
ATOM 2584 O O . GLN A 1 330 ? -26.766 33.75 37 1 52.72 330 GLN A O 1
ATOM 2589 N N . VAL A 1 331 ? -26.391 31.578 36.969 1 52.53 331 VAL A N 1
ATOM 2590 C CA . VAL A 1 331 ? -27.641 31.438 37.688 1 52.53 331 VAL A CA 1
ATOM 2591 C C . VAL A 1 331 ? -27.469 31.984 39.125 1 52.53 331 VAL A C 1
ATOM 2593 O O . VAL A 1 331 ? -26.609 31.5 39.875 1 52.53 331 VAL A O 1
ATOM 2596 N N . PRO A 1 332 ? -27.938 33.188 39.344 1 47.62 332 PRO A N 1
ATOM 2597 C CA . PRO A 1 332 ? -27.891 33.781 40.688 1 47.62 332 PRO A CA 1
ATOM 2598 C C . PRO A 1 332 ? -28.359 32.781 41.781 1 47.62 332 PRO A C 1
ATOM 2600 O O . PRO A 1 332 ? -29.422 32.156 41.625 1 47.62 332 PRO A O 1
ATOM 2603 N N . VAL A 1 333 ? -27.484 32.188 42.5 1 46.12 333 VAL A N 1
ATOM 2604 C CA . VAL A 1 333 ? -27.906 31.578 43.75 1 46.12 333 VAL A CA 1
ATOM 2605 C C . VAL A 1 333 ? -28.781 32.562 44.531 1 46.12 333 VAL A C 1
ATOM 2607 O O . VAL A 1 333 ? -28.391 33.688 44.75 1 46.12 333 VAL A O 1
ATOM 2610 N N . ASN A 1 334 ? -30.047 32.469 44.375 1 41.28 334 ASN A N 1
ATOM 2611 C CA . ASN A 1 334 ? -30.938 33.25 45.25 1 41.28 334 ASN A CA 1
ATOM 2612 C C . ASN A 1 334 ? -30.484 33.188 46.688 1 41.28 334 ASN A C 1
ATOM 2614 O O . ASN A 1 334 ? -30.375 32.094 47.25 1 41.28 334 ASN A O 1
ATOM 2618 N N . PRO A 1 335 ? -29.812 34.188 47.25 1 44.22 335 PRO A N 1
ATOM 2619 C CA . PRO A 1 335 ? -29.438 34.25 48.656 1 44.22 335 PRO A CA 1
ATOM 2620 C C . PRO A 1 335 ? -30.547 33.812 49.594 1 44.22 335 PRO A C 1
ATOM 2622 O O . PRO A 1 335 ? -30.312 33.531 50.781 1 44.22 335 PRO A O 1
ATOM 2625 N N . LEU A 1 336 ? -31.812 33.938 49.219 1 43.97 336 LEU A N 1
ATOM 2626 C CA . LEU A 1 336 ? -32.875 33.562 50.156 1 43.97 336 LEU A CA 1
ATOM 2627 C C . LEU A 1 336 ? -32.875 32.062 50.438 1 43.97 336 LEU A C 1
ATOM 2629 O O . LEU A 1 336 ? -33.375 31.625 51.469 1 43.97 336 LEU A O 1
ATOM 2633 N N . GLU A 1 337 ? -32.375 31.266 49.5 1 42.75 337 GLU A N 1
ATOM 2634 C CA . GLU A 1 337 ? -32.469 29.844 49.812 1 42.75 337 GLU A CA 1
ATOM 2635 C C . GLU A 1 337 ? -31.344 29.406 50.75 1 42.75 337 GLU A C 1
ATOM 2637 O O . GLU A 1 337 ? -31.484 28.438 51.5 1 42.75 337 GLU A O 1
ATOM 2642 N N . LEU A 1 338 ? -30.25 30.125 50.812 1 38.62 338 LEU A N 1
ATOM 2643 C CA . LEU A 1 338 ? -29.203 29.781 51.781 1 38.62 338 LEU A CA 1
ATOM 2644 C C . LEU A 1 338 ? -29.578 30.281 53.156 1 38.62 338 LEU A C 1
ATOM 2646 O O . LEU A 1 338 ? -29.031 29.812 54.156 1 38.62 338 LEU A O 1
ATOM 2650 N N . GLN A 1 339 ? -30.391 31.312 53.312 1 38.03 339 GLN A N 1
ATOM 2651 C CA . GLN A 1 339 ? -30.719 31.797 54.625 1 38.03 339 GLN A CA 1
ATOM 2652 C C . GLN A 1 339 ? -31.688 30.844 55.344 1 38.03 339 GLN A C 1
ATOM 2654 O O . GLN A 1 339 ? -31.766 30.828 56.562 1 38.03 339 GLN A O 1
ATOM 2659 N N . VAL A 1 340 ? -32.531 30.109 54.656 1 42.97 340 VAL A N 1
ATOM 2660 C CA . VAL A 1 340 ? -33.562 29.328 55.344 1 42.97 340 VAL A CA 1
ATOM 2661 C C . VAL A 1 340 ? -32.906 28.141 56.062 1 42.97 340 VAL A C 1
ATOM 2663 O O . VAL A 1 340 ? -33.406 27.656 57.062 1 42.97 340 VAL A O 1
ATOM 2666 N N . LEU A 1 341 ? -31.797 27.562 55.5 1 37.03 341 LEU A N 1
ATOM 2667 C CA . LEU A 1 341 ? -31.312 26.359 56.188 1 37.03 341 LEU A CA 1
ATOM 2668 C C . LEU A 1 341 ? -30.656 26.719 57.5 1 37.03 341 LEU A C 1
ATOM 2670 O O . LEU A 1 341 ? -30.375 25.828 58.344 1 37.03 341 LEU A O 1
ATOM 2674 N N . GLN A 1 342 ? -30.109 27.891 57.594 1 34.5 342 GLN A N 1
ATOM 2675 C CA . GLN A 1 342 ? -29.406 28.109 58.844 1 34.5 342 GLN A CA 1
ATOM 2676 C C . GLN A 1 342 ? -30.391 28.25 60 1 34.5 342 GLN A C 1
ATOM 2678 O O . GLN A 1 342 ? -30.031 28.078 61.188 1 34.5 342 GLN A O 1
ATOM 2683 N N . THR A 1 343 ? -31.531 28.797 59.781 1 35.03 343 THR A N 1
ATOM 2684 C CA . THR A 1 343 ? -32.281 29.172 60.938 1 35.03 343 THR A CA 1
ATOM 2685 C C . THR A 1 343 ? -33.031 27.969 61.531 1 35.03 343 THR A C 1
ATOM 2687 O O . THR A 1 343 ? -33.688 28.078 62.562 1 35.03 343 THR A O 1
ATOM 2690 N N . GLY A 1 344 ? -33.25 26.875 60.781 1 35.12 344 GLY A N 1
ATOM 2691 C CA . GLY A 1 344 ? -34.219 25.938 61.344 1 35.12 344 GLY A CA 1
ATOM 2692 C C . GLY A 1 344 ? -33.625 25.078 62.469 1 35.12 344 GLY A C 1
ATOM 2693 O O . GLY A 1 344 ? -34.25 24.125 62.906 1 35.12 344 GLY A O 1
ATOM 2694 N N . GLY A 1 345 ? -32.25 25.094 62.688 1 32.38 345 GLY A N 1
ATOM 2695 C CA . GLY A 1 345 ? -31.781 24.078 63.625 1 32.38 345 GLY A CA 1
ATOM 2696 C C . GLY A 1 345 ? -32.281 24.266 65.062 1 32.38 345 GLY A C 1
ATOM 2697 O O . GLY A 1 345 ? -31.719 23.688 66 1 32.38 345 GLY A O 1
ATOM 2698 N N . GLY A 1 346 ? -33.125 25.25 65.312 1 31.72 346 GLY A N 1
ATOM 2699 C CA . GLY A 1 346 ? -33.406 25.281 66.75 1 31.72 346 GLY A CA 1
ATOM 2700 C C . GLY A 1 346 ? -34.188 24.047 67.25 1 31.72 346 GLY A C 1
ATOM 2701 O O . GLY A 1 346 ? -35.406 23.969 67.125 1 31.72 346 GLY A O 1
ATOM 2702 N N . VAL A 1 347 ? -33.812 22.766 66.812 1 32.16 347 VAL A N 1
ATOM 2703 C CA . VAL A 1 347 ? -34.5 21.609 67.438 1 32.16 347 VAL A CA 1
ATOM 2704 C C . VAL A 1 347 ? -34.344 21.672 68.938 1 32.16 347 VAL A C 1
ATOM 2706 O O . VAL A 1 347 ? -33.25 21.859 69.438 1 32.16 347 VAL A O 1
ATOM 2709 N N . GLN A 1 348 ? -35.406 22.125 69.625 1 27.8 348 GLN A N 1
ATOM 2710 C CA . GLN A 1 348 ? -35.719 22.031 71.062 1 27.8 348 GLN A CA 1
ATOM 2711 C C . GLN A 1 348 ? -35.531 20.609 71.625 1 27.8 348 GLN A C 1
ATOM 2713 O O . GLN A 1 348 ? -36.062 19.672 71 1 27.8 348 GLN A O 1
ATOM 2718 N N . SER A 1 349 ? -34.344 20.219 72.125 1 28.39 349 SER A N 1
ATOM 2719 C CA . SER A 1 349 ? -34.125 19.016 72.875 1 28.39 349 SER A CA 1
ATOM 2720 C C . SER A 1 349 ? -35.188 18.859 73.938 1 28.39 349 SER A C 1
ATOM 2722 O O . SER A 1 349 ? -35.469 19.797 74.688 1 28.39 349 SER A O 1
ATOM 2724 N N . PRO A 1 350 ? -36.344 18.109 73.688 1 30.38 350 PRO A N 1
ATOM 2725 C CA . PRO A 1 350 ? -37.312 17.812 74.75 1 30.38 350 PRO A CA 1
ATOM 2726 C C . PRO A 1 350 ? -36.625 17.172 76 1 30.38 350 PRO A C 1
ATOM 2728 O O . PRO A 1 350 ? -35.625 16.469 75.875 1 30.38 350 PRO A O 1
ATOM 2731 N N . CYS A 1 351 ? -36.5 17.844 77.188 1 28.88 351 CYS A N 1
ATOM 2732 C CA . CYS A 1 351 ? -36.219 17.406 78.562 1 28.88 351 CYS A CA 1
ATOM 2733 C C . CYS A 1 351 ? -37.062 16.203 78.938 1 28.88 351 CYS A C 1
ATOM 2735 O O . CYS A 1 351 ? -37.062 15.766 80.062 1 28.88 351 CYS A O 1
ATOM 2737 N N . CYS A 1 352 ? -37.344 15.18 78.062 1 24.3 352 CYS A N 1
ATOM 2738 C CA . CYS A 1 352 ? -37.781 14.062 78.875 1 24.3 352 CYS A CA 1
ATOM 2739 C C . CYS A 1 352 ? -36.625 13.406 79.562 1 24.3 352 CYS A C 1
ATOM 2741 O O . CYS A 1 352 ? -35.531 13.297 79 1 24.3 352 CYS A O 1
ATOM 2743 N N . MET B 1 1 ? 32.469 41.688 84.562 1 25.56 1 MET B N 1
ATOM 2744 C CA . MET B 1 1 ? 32.875 41.406 83.188 1 25.56 1 MET B CA 1
ATOM 2745 C C . MET B 1 1 ? 31.672 40.938 82.375 1 25.56 1 MET B C 1
ATOM 2747 O O . MET B 1 1 ? 31.125 39.844 82.625 1 25.56 1 MET B O 1
ATOM 2751 N N . PHE B 1 2 ? 30.812 41.781 81.875 1 28.61 2 PHE B N 1
ATOM 2752 C CA . PHE B 1 2 ? 29.422 41.75 81.438 1 28.61 2 PHE B CA 1
ATOM 2753 C C . PHE B 1 2 ? 29.281 41.125 80.062 1 28.61 2 PHE B C 1
ATOM 2755 O O . PHE B 1 2 ? 30.062 41.406 79.125 1 28.61 2 PHE B O 1
ATOM 2762 N N . PRO B 1 3 ? 28.812 39.844 79.938 1 30.34 3 PRO B N 1
ATOM 2763 C CA . PRO B 1 3 ? 28.781 38.969 78.75 1 30.34 3 PRO B CA 1
ATOM 2764 C C . PRO B 1 3 ? 27.953 39.531 77.625 1 30.34 3 PRO B C 1
ATOM 2766 O O . PRO B 1 3 ? 26.859 40.062 77.875 1 30.34 3 PRO B O 1
ATOM 2769 N N . SER B 1 4 ? 28.5 40.219 76.625 1 27.58 4 SER B N 1
ATOM 2770 C CA . SER B 1 4 ? 27.969 41 75.5 1 27.58 4 SER B CA 1
ATOM 2771 C C . SER B 1 4 ? 27.203 40.094 74.562 1 27.58 4 SER B C 1
ATOM 2773 O O . SER B 1 4 ? 27.703 39.062 74.125 1 27.58 4 SER B O 1
ATOM 2775 N N . ALA B 1 5 ? 25.891 39.969 74.688 1 30.17 5 ALA B N 1
ATOM 2776 C CA . ALA B 1 5 ? 24.844 39.188 74.062 1 30.17 5 ALA B CA 1
ATOM 2777 C C . ALA B 1 5 ? 24.781 39.469 72.562 1 30.17 5 ALA B C 1
ATOM 2779 O O . ALA B 1 5 ? 24.594 40.625 72.188 1 30.17 5 ALA B O 1
ATOM 2780 N N . SER B 1 6 ? 25.656 38.844 71.75 1 27.09 6 SER B N 1
ATOM 2781 C CA . SER B 1 6 ? 25.844 39 70.312 1 27.09 6 SER B CA 1
ATOM 2782 C C . SER B 1 6 ? 24.547 38.781 69.562 1 27.09 6 SER B C 1
ATOM 2784 O O . SER B 1 6 ? 23.875 37.781 69.75 1 27.09 6 SER B O 1
ATOM 2786 N N . ARG B 1 7 ? 23.781 39.844 69.25 1 27.53 7 ARG B N 1
ATOM 2787 C CA . ARG B 1 7 ? 22.484 40.031 68.562 1 27.53 7 ARG B CA 1
ATOM 2788 C C . ARG B 1 7 ? 22.5 39.438 67.188 1 27.53 7 ARG B C 1
ATOM 2790 O O . ARG B 1 7 ? 23.328 39.812 66.312 1 27.53 7 ARG B O 1
ATOM 2797 N N . GLU B 1 8 ? 22.234 38.094 67.062 1 25.78 8 GLU B N 1
ATOM 2798 C CA . GLU B 1 8 ? 22.172 37.281 65.812 1 25.78 8 GLU B CA 1
ATOM 2799 C C . GLU B 1 8 ? 21.203 37.906 64.812 1 25.78 8 GLU B C 1
ATOM 2801 O O . GLU B 1 8 ? 20.047 38.188 65.125 1 25.78 8 GLU B O 1
ATOM 2806 N N . ARG B 1 9 ? 21.641 38.719 63.875 1 28.72 9 ARG B N 1
ATOM 2807 C CA . ARG B 1 9 ? 20.922 39.438 62.812 1 28.72 9 ARG B CA 1
ATOM 2808 C C . ARG B 1 9 ? 20.188 38.469 61.906 1 28.72 9 ARG B C 1
ATOM 2810 O O . ARG B 1 9 ? 20.75 37.469 61.469 1 28.72 9 ARG B O 1
ATOM 2817 N N . PRO B 1 10 ? 18.828 38.344 61.938 1 27.17 10 PRO B N 1
ATOM 2818 C CA . PRO B 1 10 ? 18 37.438 61.156 1 27.17 10 PRO B CA 1
ATOM 2819 C C . PRO B 1 10 ? 18.156 37.625 59.656 1 27.17 10 PRO B C 1
ATOM 2821 O O . PRO B 1 10 ? 18.281 38.781 59.188 1 27.17 10 PRO B O 1
ATOM 2824 N N . SER B 1 11 ? 19 36.844 58.906 1 24.11 11 SER B N 1
ATOM 2825 C CA . SER B 1 11 ? 19.297 36.812 57.469 1 24.11 11 SER B CA 1
ATOM 2826 C C . SER B 1 11 ? 18 36.688 56.656 1 2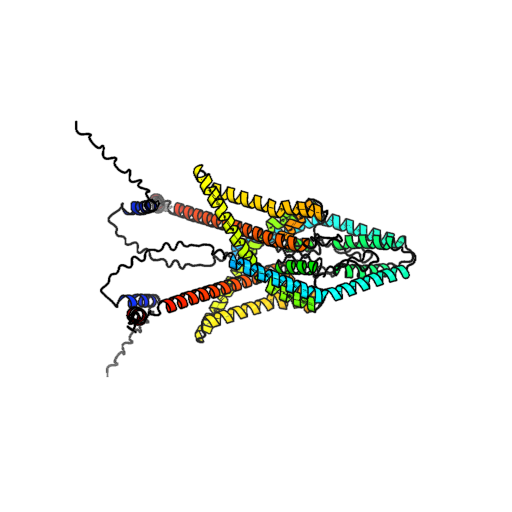4.11 11 SER B C 1
ATOM 2828 O O . SER B 1 11 ? 17.234 35.75 56.812 1 24.11 11 SER B O 1
ATOM 2830 N N . TYR B 1 12 ? 17.219 37.75 56.5 1 23.8 12 TYR B N 1
ATOM 2831 C CA . TYR B 1 12 ? 16.047 37.875 55.656 1 23.8 12 TYR B CA 1
ATOM 2832 C C . TYR B 1 12 ? 16.344 37.375 54.25 1 23.8 12 TYR B C 1
ATOM 2834 O O . TYR B 1 12 ? 17.234 37.906 53.594 1 23.8 12 TYR B O 1
ATOM 2842 N N . ARG B 1 13 ? 16.328 36.062 54 1 26.39 13 ARG B N 1
ATOM 2843 C CA . ARG B 1 13 ? 16.453 35.406 52.688 1 26.39 13 ARG B CA 1
ATOM 2844 C C . ARG B 1 13 ? 15.461 36 51.688 1 26.39 13 ARG B C 1
ATOM 2846 O O . ARG B 1 13 ? 14.25 35.906 51.875 1 26.39 13 ARG B O 1
ATOM 2853 N N . ALA B 1 14 ? 15.789 37.219 51.188 1 27.3 14 ALA B N 1
ATOM 2854 C CA . ALA B 1 14 ? 15.062 37.969 50.156 1 27.3 14 ALA B CA 1
ATOM 2855 C C . ALA B 1 14 ? 14.789 37.094 48.938 1 27.3 14 ALA B C 1
ATOM 2857 O O . ALA B 1 14 ? 15.727 36.656 48.25 1 27.3 14 ALA B O 1
ATOM 2858 N N . GLY B 1 15 ? 14.023 35.969 49.062 1 26.19 15 GLY B N 1
ATOM 2859 C CA . GLY B 1 15 ? 13.555 35.156 47.938 1 26.19 15 GLY B CA 1
ATOM 2860 C C . GLY B 1 15 ? 12.969 36 46.844 1 26.19 15 GLY B C 1
ATOM 2861 O O . GLY B 1 15 ? 11.852 36.5 46.938 1 26.19 15 GLY B O 1
ATOM 2862 N N . GLY B 1 16 ? 13.781 37 46.312 1 26.48 16 GLY B N 1
ATOM 2863 C CA . GLY B 1 16 ? 13.375 37.875 45.25 1 26.48 16 GLY B CA 1
ATOM 2864 C C . GLY B 1 16 ? 12.797 37.125 44.062 1 26.48 16 GLY B C 1
ATOM 2865 O O . GLY B 1 16 ? 13.375 36.156 43.594 1 26.48 16 GLY B O 1
ATOM 2866 N N . SER B 1 17 ? 11.469 37.062 44.031 1 26.52 17 SER B N 1
ATOM 2867 C CA . SER B 1 17 ? 10.625 36.438 43 1 26.52 17 SER B CA 1
ATOM 2868 C C . SER B 1 17 ? 11.008 36.938 41.625 1 26.52 17 SER B C 1
ATOM 2870 O O . SER B 1 17 ? 11.477 38.062 41.469 1 26.52 17 SER B O 1
ATOM 2872 N N . GLY B 1 18 ? 11.336 35.969 40.719 1 25.06 18 GLY B N 1
ATOM 2873 C CA . GLY B 1 18 ? 11.781 35.969 39.312 1 25.06 18 GLY B CA 1
ATOM 2874 C C . GLY B 1 18 ? 11.016 36.938 38.438 1 25.06 18 GLY B C 1
ATOM 2875 O O . GLY B 1 18 ? 11.305 37.094 37.25 1 25.06 18 GLY B O 1
ATOM 2876 N N . ALA B 1 19 ? 9.883 37.438 38.906 1 27.48 19 ALA B N 1
ATOM 2877 C CA . ALA B 1 19 ? 9.07 38.25 38 1 27.48 19 ALA B CA 1
ATOM 2878 C C . ALA B 1 19 ? 9.75 39.562 37.688 1 27.48 19 ALA B C 1
ATOM 2880 O O . ALA B 1 19 ? 9.375 40.281 36.75 1 27.48 19 ALA B O 1
ATOM 2881 N N . GLU B 1 20 ? 10.68 40 38.531 1 29.67 20 GLU B N 1
ATOM 2882 C CA . GLU B 1 20 ? 11.156 41.375 38.438 1 29.67 20 GLU B CA 1
ATOM 2883 C C . GLU B 1 20 ? 12.07 41.562 37.219 1 29.67 20 GLU B C 1
ATOM 2885 O O . GLU B 1 20 ? 12.211 42.688 36.719 1 29.67 20 GLU B O 1
ATOM 2890 N N . LYS B 1 21 ? 12.734 40.531 36.906 1 31.33 21 LYS B N 1
ATOM 2891 C CA . LYS B 1 21 ? 13.82 40.781 35.969 1 31.33 21 LYS B CA 1
ATOM 2892 C C . LYS B 1 21 ? 13.266 41.125 34.594 1 31.33 21 LYS B C 1
ATOM 2894 O O . LYS B 1 21 ? 13.867 41.938 33.875 1 31.33 21 LYS B O 1
ATOM 2899 N N . CYS B 1 22 ? 12.109 40.5 34.281 1 27.75 22 CYS B N 1
ATOM 2900 C CA . CYS B 1 22 ? 11.719 40.656 32.875 1 27.75 22 CYS B CA 1
ATOM 2901 C C . CYS B 1 22 ? 11.242 42.062 32.594 1 27.75 22 CYS B C 1
ATOM 2903 O O . CYS B 1 22 ? 11.156 42.5 31.438 1 27.75 22 CYS B O 1
ATOM 2905 N N . LEU B 1 23 ? 10.883 42.781 33.594 1 28.02 23 LEU B N 1
ATOM 2906 C CA . LEU B 1 23 ? 10.367 44.156 33.375 1 28.02 23 LEU B CA 1
ATOM 2907 C C . LEU B 1 23 ? 11.492 45.094 33 1 28.02 23 LEU B C 1
ATOM 2909 O O . LEU B 1 23 ? 11.266 46.094 32.281 1 28.02 23 LEU B O 1
ATOM 2913 N N . PHE B 1 24 ? 12.703 44.75 33.438 1 28.22 24 PHE B N 1
ATOM 2914 C CA . PHE B 1 24 ? 13.742 45.781 33.344 1 28.22 24 PHE B CA 1
ATOM 2915 C C . PHE B 1 24 ? 14.125 46.031 31.875 1 28.22 24 PHE B C 1
ATOM 2917 O O . PHE B 1 24 ? 14.359 47.156 31.469 1 28.22 24 PHE B O 1
ATOM 2924 N N . LEU B 1 25 ? 14.133 44.969 31.078 1 27.62 25 LEU B N 1
ATOM 2925 C CA . LEU B 1 25 ? 14.727 45.188 29.766 1 27.62 25 LEU B CA 1
ATOM 2926 C C . LEU B 1 25 ? 13.82 46.062 28.906 1 27.62 25 LEU B C 1
ATOM 2928 O O . LEU B 1 25 ? 14.305 46.781 28.031 1 27.62 25 LEU B O 1
ATOM 2932 N N . LEU B 1 26 ? 12.523 46 29.109 1 28.41 26 LEU B N 1
ATOM 2933 C CA . LEU B 1 26 ? 11.672 46.844 28.266 1 28.41 26 LEU B CA 1
ATOM 2934 C C . LEU B 1 26 ? 11.852 48.312 28.625 1 28.41 26 LEU B C 1
ATOM 2936 O O . LEU B 1 26 ? 11.672 49.188 27.781 1 28.41 26 LEU B O 1
ATOM 2940 N N . GLU B 1 27 ? 12.219 48.531 29.859 1 29.44 27 GLU B N 1
ATOM 2941 C CA . GLU B 1 27 ? 12.25 49.938 30.297 1 29.44 27 GLU B CA 1
ATOM 2942 C C . GLU B 1 27 ? 13.461 50.656 29.719 1 29.44 27 GLU B C 1
ATOM 2944 O O . GLU B 1 27 ? 13.469 51.906 29.641 1 29.44 27 GLU B O 1
ATOM 2949 N N . LEU B 1 28 ? 14.531 49.938 29.516 1 28.67 28 LEU B N 1
ATOM 2950 C CA . LEU B 1 28 ? 15.719 50.719 29.203 1 28.67 28 LEU B CA 1
ATOM 2951 C C . LEU B 1 28 ? 15.578 51.406 27.844 1 28.67 28 LEU B C 1
ATOM 2953 O O . LEU B 1 28 ? 16.266 52.375 27.547 1 28.67 28 LEU B O 1
ATOM 2957 N N . SER B 1 29 ? 14.844 50.75 26.906 1 28.84 29 SER B N 1
ATOM 2958 C CA . SER B 1 29 ? 14.898 51.375 25.594 1 28.84 29 SER B CA 1
ATOM 2959 C C . SER B 1 29 ? 14.102 52.688 25.578 1 28.84 29 SER B C 1
ATOM 2961 O O . SER B 1 29 ? 14.078 53.375 24.562 1 28.84 29 SER B O 1
ATOM 2963 N N . ARG B 1 30 ? 13.203 52.906 26.516 1 30.69 30 ARG B N 1
ATOM 2964 C CA . ARG B 1 30 ? 12.375 54.094 26.469 1 30.69 30 ARG B CA 1
ATOM 2965 C C . ARG B 1 30 ? 13.195 55.344 26.812 1 30.69 30 ARG B C 1
ATOM 2967 O O . ARG B 1 30 ? 12.703 56.469 26.688 1 30.69 30 ARG B O 1
ATOM 2974 N N . LEU B 1 31 ? 14.281 55.219 27.484 1 29.95 31 LEU B N 1
ATOM 2975 C CA . LEU B 1 31 ? 14.758 56.469 28.094 1 29.95 31 LEU B CA 1
ATOM 2976 C C . LEU B 1 31 ? 15.375 57.375 27.047 1 29.95 31 LEU B C 1
ATOM 2978 O O . LEU B 1 31 ? 15.758 58.5 27.344 1 29.95 31 LEU B O 1
ATOM 2982 N N . TRP B 1 32 ? 15.977 56.906 25.953 1 28.36 32 TRP B N 1
ATOM 2983 C CA . TRP B 1 32 ? 16.875 57.906 25.391 1 28.36 32 TRP B CA 1
ATOM 2984 C C . TRP B 1 32 ? 16.078 59.094 24.828 1 28.36 32 TRP B C 1
ATOM 2986 O O . TRP B 1 32 ? 16.375 60.25 25.125 1 28.36 32 TRP B O 1
ATOM 2996 N N . ASN B 1 33 ? 15.82 59.312 23.422 1 28.25 33 ASN B N 1
ATOM 2997 C CA . ASN B 1 33 ? 15.648 60.594 22.766 1 28.25 33 ASN B CA 1
ATOM 2998 C C . ASN B 1 33 ? 14.266 61.188 23 1 28.25 33 ASN B C 1
ATOM 3000 O O . ASN B 1 33 ? 13.258 60.531 22.703 1 28.25 33 ASN B O 1
ATOM 3004 N N . PRO B 1 34 ? 14.062 62.281 23.828 1 31.39 34 PRO B N 1
ATOM 3005 C CA . PRO B 1 34 ? 12.875 62.938 24.375 1 31.39 34 PRO B CA 1
ATOM 3006 C C . PRO B 1 34 ? 11.914 63.406 23.281 1 31.39 34 PRO B C 1
ATOM 3008 O O . PRO B 1 34 ? 10.742 63.688 23.562 1 31.39 34 PRO B O 1
ATOM 3011 N N . GLY B 1 35 ? 12.477 64.188 22.266 1 31.33 35 GLY B N 1
ATOM 3012 C CA . GLY B 1 35 ? 11.648 65.062 21.453 1 31.33 35 GLY B CA 1
ATOM 3013 C C . GLY B 1 35 ? 10.508 64.375 20.766 1 31.33 35 GLY B C 1
ATOM 3014 O O . GLY B 1 35 ? 9.383 64.875 20.719 1 31.33 35 GLY B O 1
ATOM 3015 N N . ALA B 1 36 ? 10.906 63.781 19.594 1 29.08 36 ALA B N 1
ATOM 3016 C CA . ALA B 1 36 ? 9.969 63.531 18.5 1 29.08 36 ALA B CA 1
ATOM 3017 C C . ALA B 1 36 ? 8.938 62.5 18.891 1 29.08 36 ALA B C 1
ATOM 3019 O O . ALA B 1 36 ? 9.273 61.312 19.078 1 29.08 36 ALA B O 1
ATOM 3020 N N . LYS B 1 37 ? 8.055 62.906 19.719 1 33.88 37 LYS B N 1
ATOM 3021 C CA . LYS B 1 37 ? 6.875 62.125 20.016 1 33.88 37 LYS B CA 1
ATOM 3022 C C . LYS B 1 37 ? 6.25 61.562 18.75 1 33.88 37 LYS B C 1
ATOM 3024 O O . LYS B 1 37 ? 5.375 62.188 18.156 1 33.88 37 LYS B O 1
ATOM 3029 N N . LYS B 1 38 ? 7.078 61.312 17.672 1 30.97 38 LYS B N 1
ATOM 3030 C CA . LYS B 1 38 ? 6.324 60.75 16.562 1 30.97 38 LYS B CA 1
ATOM 3031 C C . LYS B 1 38 ? 5.516 59.531 17 1 30.97 38 LYS B C 1
ATOM 3033 O O . LYS B 1 38 ? 6.07 58.562 17.562 1 30.97 38 LYS B O 1
ATOM 3038 N N . THR B 1 39 ? 4.367 59.875 17.625 1 25.69 39 THR B N 1
ATOM 3039 C CA . THR B 1 39 ? 3.359 58.844 17.766 1 25.69 39 THR B CA 1
ATOM 3040 C C . THR B 1 39 ? 3.359 57.906 16.562 1 25.69 39 THR B C 1
ATOM 3042 O O . THR B 1 39 ? 3.02 58.344 15.445 1 25.69 39 THR B O 1
ATOM 3045 N N . TYR B 1 40 ? 4.477 57.219 16.359 1 24.95 40 TYR B N 1
ATOM 3046 C CA . TYR B 1 40 ? 4.336 56.188 15.32 1 24.95 40 TYR B CA 1
ATOM 3047 C C . TYR B 1 40 ? 3.033 55.406 15.484 1 24.95 40 TYR B C 1
ATOM 3049 O O . TYR B 1 40 ? 2.77 54.844 16.547 1 24.95 40 TYR B O 1
ATOM 3057 N N . LEU B 1 41 ? 1.867 56.094 15.195 1 22.08 41 LEU B N 1
ATOM 3058 C CA . LEU B 1 41 ? 0.717 55.219 14.922 1 22.08 41 LEU B CA 1
ATOM 3059 C C . LEU B 1 41 ? 1.16 53.906 14.312 1 22.08 41 LEU B C 1
ATOM 3061 O O . LEU B 1 41 ? 1.703 53.875 13.203 1 22.08 41 LEU B O 1
ATOM 3065 N N . VAL B 1 42 ? 1.861 53.188 15.156 1 24.98 42 VAL B N 1
ATOM 3066 C CA . VAL B 1 42 ? 1.954 51.781 14.68 1 24.98 42 VAL B CA 1
ATOM 3067 C C . VAL B 1 42 ? 0.656 51.406 13.977 1 24.98 42 VAL B C 1
ATOM 3069 O O . VAL B 1 42 ? -0.408 51.375 14.602 1 24.98 42 VAL B O 1
ATOM 3072 N N . LEU B 1 43 ? 0.305 52.062 12.844 1 22.94 43 LEU B N 1
ATOM 3073 C CA . LEU B 1 43 ? -0.692 51.438 11.984 1 22.94 43 LEU B CA 1
ATOM 3074 C C . LEU B 1 43 ? -0.772 49.938 12.266 1 22.94 43 LEU B C 1
ATOM 3076 O O . LEU B 1 43 ? 0.245 49.219 12.234 1 22.94 43 LEU B O 1
ATOM 3080 N N . ALA B 1 44 ? -1.565 49.594 13.336 1 24.97 44 ALA B N 1
ATOM 3081 C CA . ALA B 1 44 ? -2.041 48.219 13.367 1 24.97 44 ALA B CA 1
ATOM 3082 C C . ALA B 1 44 ? -2.068 47.594 11.961 1 24.97 44 ALA B C 1
ATOM 3084 O O . ALA B 1 44 ? -2.932 47.938 11.148 1 24.97 44 ALA B O 1
ATOM 3085 N N . SER B 1 45 ? -1.03 47.781 11.227 1 26.64 45 SER B N 1
ATOM 3086 C CA . SER B 1 45 ? -1.082 46.844 10.086 1 26.64 45 SER B CA 1
ATOM 3087 C C . SER B 1 45 ? -1.912 45.625 10.414 1 26.64 45 SER B C 1
ATOM 3089 O O . SER B 1 45 ? -1.729 45 11.461 1 26.64 45 SER B O 1
ATOM 3091 N N . ARG B 1 46 ? -3.238 45.688 10.258 1 25.98 46 ARG B N 1
ATOM 3092 C CA . ARG B 1 46 ? -3.973 44.438 10.078 1 25.98 46 ARG B CA 1
ATOM 3093 C C . ARG B 1 46 ? -3.023 43.281 9.773 1 25.98 46 ARG B C 1
ATOM 3095 O O . ARG B 1 46 ? -2.451 43.219 8.688 1 25.98 46 ARG B O 1
ATOM 3102 N N . VAL B 1 47 ? -2.176 43.031 10.672 1 29.73 47 VAL B N 1
ATOM 3103 C CA . VAL B 1 47 ? -1.751 41.625 10.5 1 29.73 47 VAL B CA 1
ATOM 3104 C C . VAL B 1 47 ? -2.91 40.812 9.961 1 29.73 47 VAL B C 1
ATOM 3106 O O . VAL B 1 47 ? -3.881 40.531 10.68 1 29.73 47 VAL B O 1
ATOM 3109 N N . GLU B 1 48 ? -3.674 41.344 9.023 1 28.64 48 GLU B N 1
ATOM 3110 C CA . GLU B 1 48 ? -4.289 40.219 8.297 1 28.64 48 GLU B CA 1
ATOM 3111 C C . GLU B 1 48 ? -3.568 38.906 8.586 1 28.64 48 GLU B C 1
ATOM 3113 O O . GLU B 1 48 ? -2.379 38.781 8.289 1 28.64 48 GLU B O 1
ATOM 3118 N N . SER B 1 49 ? -3.58 38.562 9.812 1 31.02 49 SER B N 1
ATOM 3119 C CA . SER B 1 49 ? -3.322 37.125 9.938 1 31.02 49 SER B CA 1
ATOM 3120 C C . SER B 1 49 ? -3.529 36.406 8.609 1 31.02 49 SER B C 1
ATOM 3122 O O . SER B 1 49 ? -4.664 36.125 8.219 1 31.02 49 SER B O 1
ATOM 3124 N N . ASP B 1 50 ? -3.232 37 7.582 1 30.95 50 ASP B N 1
ATOM 3125 C CA . ASP B 1 50 ? -3.031 36.219 6.359 1 30.95 50 ASP B CA 1
ATOM 3126 C C . ASP B 1 50 ? -2.635 34.781 6.672 1 30.95 50 ASP B C 1
ATOM 3128 O O . ASP B 1 50 ? -1.451 34.5 6.828 1 30.95 50 ASP B O 1
ATOM 3132 N N . THR B 1 51 ? -3.053 34.344 7.699 1 35.72 51 THR B N 1
ATOM 3133 C CA . THR B 1 51 ? -3.111 32.875 7.586 1 35.72 51 THR B CA 1
ATOM 3134 C C . THR B 1 51 ? -3.17 32.438 6.121 1 35.72 51 THR B C 1
ATOM 3136 O O . THR B 1 51 ? -4.219 32.031 5.637 1 35.72 51 THR B O 1
ATOM 3139 N N . ALA B 1 52 ? -2.914 33.406 5.293 1 36.69 52 ALA B N 1
ATOM 3140 C CA . ALA B 1 52 ? -2.746 33 3.9 1 36.69 52 ALA B CA 1
ATOM 3141 C C . ALA B 1 52 ? -2.018 31.656 3.803 1 36.69 52 ALA B C 1
ATOM 3143 O O . ALA B 1 52 ? -0.884 31.516 4.27 1 36.69 52 ALA B O 1
ATOM 3144 N N . ILE B 1 53 ? -2.652 30.641 3.945 1 46.53 53 ILE B N 1
ATOM 3145 C CA . ILE B 1 53 ? -2.143 29.328 3.518 1 46.53 53 ILE B CA 1
ATOM 3146 C C . ILE B 1 53 ? -1.103 29.531 2.416 1 46.53 53 ILE B C 1
ATOM 3148 O O . ILE B 1 53 ? -1.416 30.047 1.342 1 46.53 53 ILE B O 1
ATOM 3152 N N . ASN B 1 54 ? 0.083 30.109 2.812 1 52.09 54 ASN B N 1
ATOM 3153 C CA . ASN B 1 54 ? 1.177 30.188 1.852 1 52.09 54 ASN B CA 1
ATOM 3154 C C . ASN B 1 54 ? 1.072 29.109 0.785 1 52.09 54 ASN B C 1
ATOM 3156 O O . ASN B 1 54 ? 1.379 27.938 1.047 1 52.09 54 ASN B O 1
ATOM 3160 N N . VAL B 1 55 ? 0.165 29.469 -0.055 1 65.75 55 VAL B N 1
ATOM 3161 C CA . VAL B 1 55 ? 0.033 28.609 -1.229 1 65.75 55 VAL B CA 1
ATOM 3162 C C . VAL B 1 55 ? 1.349 28.594 -2.004 1 65.75 55 VAL B C 1
ATOM 3164 O O . VAL B 1 55 ? 1.953 29.641 -2.242 1 65.75 55 VAL B O 1
ATOM 3167 N N . MET B 1 56 ? 1.89 27.547 -2.07 1 72.81 56 MET B N 1
ATOM 3168 C CA . MET B 1 56 ? 3.105 27.375 -2.859 1 72.81 56 MET B CA 1
ATOM 3169 C C . MET B 1 56 ? 2.932 27.953 -4.262 1 72.81 56 MET B C 1
ATOM 3171 O O . MET B 1 56 ? 1.89 27.766 -4.891 1 72.81 56 MET B O 1
ATOM 3175 N N . LYS B 1 57 ? 3.865 28.781 -4.656 1 80.62 57 LYS B N 1
ATOM 3176 C CA . LYS B 1 57 ? 3.846 29.359 -5.996 1 80.62 57 LYS B CA 1
ATOM 3177 C C . LYS B 1 57 ? 3.834 28.281 -7.066 1 80.62 57 LYS B C 1
ATOM 3179 O O . LYS B 1 57 ? 4.379 27.188 -6.863 1 80.62 57 LYS B O 1
ATOM 3184 N N . TRP B 1 58 ? 3.205 28.562 -8.211 1 84.94 58 TRP B N 1
ATOM 3185 C CA . TRP B 1 58 ? 3.102 27.609 -9.312 1 84.94 58 TRP B CA 1
ATOM 3186 C C . TRP B 1 58 ? 4.48 27.234 -9.844 1 84.94 58 TRP B C 1
ATOM 3188 O O . TRP B 1 58 ? 4.699 26.109 -10.273 1 84.94 58 TRP B O 1
ATOM 3198 N N . LYS B 1 59 ? 5.406 28.125 -9.82 1 87.69 59 LYS B N 1
ATOM 3199 C CA . LYS B 1 59 ? 6.758 27.844 -10.289 1 87.69 59 LYS B CA 1
ATOM 3200 C C . LYS B 1 59 ? 7.449 26.812 -9.398 1 87.69 59 LYS B C 1
ATOM 3202 O O . LYS B 1 59 ? 8.172 25.938 -9.891 1 87.69 59 LYS B O 1
ATOM 3207 N N . THR B 1 60 ? 7.211 26.938 -8.141 1 86.81 60 THR B N 1
ATOM 3208 C CA . THR B 1 60 ? 7.801 25.984 -7.199 1 86.81 60 THR B CA 1
ATOM 3209 C C . THR B 1 60 ? 7.191 24.609 -7.383 1 86.81 60 THR B C 1
ATOM 3211 O O . THR B 1 60 ? 7.91 23.609 -7.398 1 86.81 60 THR B O 1
ATOM 3214 N N . VAL B 1 61 ? 5.91 24.578 -7.555 1 89.75 61 VAL B N 1
ATOM 3215 C CA . VAL B 1 61 ? 5.223 23.312 -7.746 1 89.75 61 VAL B CA 1
ATOM 3216 C C . VAL B 1 61 ? 5.703 22.656 -9.039 1 89.75 61 VAL B C 1
ATOM 3218 O O . VAL B 1 61 ? 5.949 21.453 -9.078 1 89.75 61 VAL B O 1
ATOM 3221 N N . SER B 1 62 ? 5.875 23.438 -10.086 1 92.25 62 SER B N 1
ATOM 3222 C CA . SER B 1 62 ? 6.348 22.922 -11.367 1 92.25 62 SER B CA 1
ATOM 3223 C C . SER B 1 62 ? 7.781 22.406 -11.258 1 92.25 62 SER B C 1
ATOM 3225 O O . SER B 1 62 ? 8.133 21.406 -11.867 1 92.25 62 SER B O 1
ATOM 3227 N N . THR B 1 63 ? 8.609 23.062 -10.516 1 93.31 63 THR B N 1
ATOM 3228 C CA . THR B 1 63 ? 9.984 22.625 -10.32 1 93.31 63 THR B CA 1
ATOM 3229 C C . THR B 1 63 ? 10.023 21.312 -9.555 1 93.31 63 THR B C 1
ATOM 3231 O O . THR B 1 63 ? 10.773 20.406 -9.914 1 93.31 63 THR B O 1
ATOM 3234 N N . ILE B 1 64 ? 9.227 21.219 -8.516 1 92.69 64 ILE B N 1
ATOM 3235 C CA . ILE B 1 64 ? 9.18 20 -7.742 1 92.69 64 ILE B CA 1
ATOM 3236 C C . ILE B 1 64 ? 8.664 18.859 -8.617 1 92.69 64 ILE B C 1
ATOM 3238 O O . ILE B 1 64 ? 9.148 17.719 -8.523 1 92.69 64 ILE B O 1
ATOM 3242 N N . PHE B 1 65 ? 7.668 19.188 -9.398 1 94.62 65 PHE B N 1
ATOM 3243 C CA . PHE B 1 65 ? 7.129 18.188 -10.312 1 94.62 65 PHE B CA 1
ATOM 3244 C C . PHE B 1 65 ? 8.211 17.688 -11.258 1 94.62 65 PHE B C 1
ATOM 3246 O O . PHE B 1 65 ? 8.328 16.469 -11.484 1 94.62 65 PHE B O 1
ATOM 3253 N N . LEU B 1 66 ? 9 18.547 -11.781 1 95.56 66 LEU B N 1
ATOM 3254 C CA . LEU B 1 66 ? 10.078 18.156 -12.688 1 95.56 66 LEU B CA 1
ATOM 3255 C C . LEU B 1 66 ? 11.109 17.297 -11.961 1 95.56 66 LEU B C 1
ATOM 3257 O O . LEU B 1 66 ? 11.609 16.312 -12.523 1 95.56 66 LEU B O 1
ATOM 3261 N N . VAL B 1 67 ? 11.414 17.609 -10.734 1 96.25 67 VAL B N 1
ATOM 3262 C CA . VAL B 1 67 ? 12.359 16.828 -9.945 1 96.25 67 VAL B CA 1
ATOM 3263 C C . VAL B 1 67 ? 11.789 15.438 -9.695 1 96.25 67 VAL B C 1
ATOM 3265 O O . VAL B 1 67 ? 12.523 14.445 -9.766 1 96.25 67 VAL B O 1
ATOM 3268 N N . VAL B 1 68 ? 10.531 15.359 -9.453 1 96.38 68 VAL B N 1
ATOM 3269 C CA . VAL B 1 68 ? 9.891 14.07 -9.211 1 96.38 68 VAL B CA 1
ATOM 3270 C C . VAL B 1 68 ? 9.906 13.234 -10.484 1 96.38 68 VAL B C 1
ATOM 3272 O O . VAL B 1 68 ? 10.172 12.031 -10.445 1 96.38 68 VAL B O 1
ATOM 3275 N N . VAL B 1 69 ? 9.648 13.875 -11.625 1 96.06 69 VAL B N 1
ATOM 3276 C CA . VAL B 1 69 ? 9.664 13.156 -12.898 1 96.06 69 VAL B CA 1
ATOM 3277 C C . VAL B 1 69 ? 11.07 12.625 -13.164 1 96.06 69 VAL B C 1
ATOM 3279 O O . VAL B 1 69 ? 11.242 11.477 -13.578 1 96.06 69 VAL B O 1
ATOM 3282 N N . LEU B 1 70 ? 12.078 13.414 -12.898 1 97.38 70 LEU B N 1
ATOM 3283 C CA . LEU B 1 70 ? 13.453 12.969 -13.055 1 97.38 70 LEU B CA 1
ATOM 3284 C C . LEU B 1 70 ? 13.773 11.828 -12.086 1 97.38 70 LEU B C 1
ATOM 3286 O O . LEU B 1 70 ? 14.445 10.867 -12.453 1 97.38 70 LEU B O 1
ATOM 3290 N N . TYR B 1 71 ? 13.312 11.984 -10.891 1 97.69 71 TYR B N 1
ATOM 3291 C CA . TYR B 1 71 ? 13.484 10.945 -9.883 1 97.69 71 TYR B CA 1
ATOM 3292 C C . TYR B 1 71 ? 12.836 9.641 -10.328 1 97.69 71 TYR B C 1
ATOM 3294 O O . TYR B 1 71 ? 13.398 8.555 -10.117 1 97.69 71 TYR B O 1
ATOM 3302 N N . LEU B 1 72 ? 11.727 9.742 -10.984 1 97.62 72 LEU B N 1
ATOM 3303 C CA . LEU B 1 72 ? 11.023 8.57 -11.492 1 97.62 72 LEU B CA 1
ATOM 3304 C C . LEU B 1 72 ? 11.812 7.914 -12.625 1 97.62 72 LEU B C 1
ATOM 3306 O O . LEU B 1 72 ? 11.906 6.688 -12.688 1 97.62 72 LEU B O 1
ATOM 3310 N N . ILE B 1 73 ? 12.328 8.703 -13.461 1 97.19 73 ILE B N 1
ATOM 3311 C CA . ILE B 1 73 ? 13.102 8.18 -14.594 1 97.19 73 ILE B CA 1
ATOM 3312 C C . ILE B 1 73 ? 14.359 7.484 -14.078 1 97.19 73 ILE B C 1
ATOM 3314 O O . ILE B 1 73 ? 14.711 6.402 -14.547 1 97.19 73 ILE B O 1
ATOM 3318 N N . ILE B 1 74 ? 14.984 8.055 -13.07 1 98.12 74 ILE B N 1
ATOM 3319 C CA . ILE B 1 74 ? 16.156 7.434 -12.469 1 98.12 74 ILE B CA 1
ATOM 3320 C C . ILE B 1 74 ? 15.773 6.105 -11.828 1 98.12 74 ILE B C 1
ATOM 3322 O O . ILE B 1 74 ? 16.453 5.094 -12.023 1 98.12 74 ILE B O 1
ATOM 3326 N N . GLY B 1 75 ? 14.695 6.109 -11.102 1 98.31 75 GLY B N 1
ATOM 3327 C CA . GLY B 1 75 ? 14.227 4.875 -10.5 1 98.31 75 GLY B CA 1
ATOM 3328 C C . GLY B 1 75 ? 13.914 3.795 -11.516 1 98.31 75 GLY B C 1
ATOM 3329 O O . GLY B 1 75 ? 14.312 2.641 -11.344 1 98.31 75 GLY B O 1
ATOM 3330 N N . ALA B 1 76 ? 13.242 4.203 -12.594 1 97.5 76 ALA B N 1
ATOM 3331 C CA . ALA B 1 76 ? 12.859 3.252 -13.633 1 97.5 76 ALA B CA 1
ATOM 3332 C C . ALA B 1 76 ? 14.094 2.625 -14.281 1 97.5 76 ALA B C 1
ATOM 3334 O O . ALA B 1 76 ? 14.141 1.409 -14.492 1 97.5 76 ALA B O 1
ATOM 3335 N N . THR B 1 77 ? 15.07 3.404 -14.555 1 98.06 77 THR B N 1
ATOM 3336 C CA . THR B 1 77 ? 16.281 2.934 -15.227 1 98.06 77 THR B CA 1
ATOM 3337 C C . THR B 1 77 ? 17.078 2.018 -14.305 1 98.06 77 THR B C 1
ATOM 3339 O O . THR B 1 77 ? 17.578 0.972 -14.742 1 98.06 77 THR B O 1
ATOM 3342 N N . VAL B 1 78 ? 17.188 2.377 -13.039 1 98.31 78 VAL B N 1
ATOM 3343 C CA . VAL B 1 78 ? 17.984 1.582 -12.102 1 98.31 78 VAL B CA 1
ATOM 3344 C C . VAL B 1 78 ? 17.266 0.269 -11.805 1 98.31 78 VAL B C 1
ATOM 3346 O O . VAL B 1 78 ? 17.891 -0.797 -11.789 1 98.31 78 VAL B O 1
ATOM 3349 N N . PHE B 1 79 ? 15.953 0.277 -11.594 1 97.94 79 PHE B N 1
ATOM 3350 C CA . PHE B 1 79 ? 15.203 -0.943 -11.328 1 97.94 79 PHE B CA 1
ATOM 3351 C C . PHE B 1 79 ? 15.25 -1.88 -12.531 1 97.94 79 PHE B C 1
ATOM 3353 O O . PHE B 1 79 ? 15.383 -3.096 -12.375 1 97.94 79 PHE B O 1
ATOM 3360 N N . LYS B 1 80 ? 15.062 -1.287 -13.719 1 97.19 80 LYS B N 1
ATOM 3361 C CA . LYS B 1 80 ? 15.164 -2.107 -14.922 1 97.19 80 LYS B CA 1
ATOM 3362 C C . LYS B 1 80 ? 16.531 -2.793 -15 1 97.19 80 LYS B C 1
ATOM 3364 O O . LYS B 1 80 ? 16.609 -3.992 -15.281 1 97.19 80 LYS B O 1
ATOM 3369 N N . ALA B 1 81 ? 17.609 -2.076 -14.734 1 97.56 81 ALA B N 1
ATOM 3370 C CA . ALA B 1 81 ? 18.969 -2.598 -14.836 1 97.56 81 ALA B CA 1
ATOM 3371 C C . ALA B 1 81 ? 19.219 -3.676 -13.789 1 97.56 81 ALA B C 1
ATOM 3373 O O . ALA B 1 81 ? 19.906 -4.668 -14.062 1 97.56 81 ALA B O 1
ATOM 3374 N N . LEU B 1 82 ? 18.656 -3.566 -12.617 1 97.25 82 LEU B N 1
ATOM 3375 C CA . LEU B 1 82 ? 18.953 -4.473 -11.516 1 97.25 82 LEU B CA 1
ATOM 3376 C C . LEU B 1 82 ? 18.062 -5.715 -11.586 1 97.25 82 LEU B C 1
ATOM 3378 O O . LEU B 1 82 ? 18.5 -6.816 -11.25 1 97.25 82 LEU B O 1
ATOM 3382 N N . GLU B 1 83 ? 16.812 -5.562 -12.07 1 96.69 83 GLU B N 1
ATOM 3383 C CA . GLU B 1 83 ? 15.844 -6.637 -11.891 1 96.69 83 GLU B CA 1
ATOM 3384 C C . GLU B 1 83 ? 15.57 -7.367 -13.203 1 96.69 83 GLU B C 1
ATOM 3386 O O . GLU B 1 83 ? 15.227 -8.547 -13.203 1 96.69 83 GLU B O 1
ATOM 3391 N N . GLN B 1 84 ? 15.695 -6.746 -14.344 1 94.19 84 GLN B N 1
ATOM 3392 C CA . GLN B 1 84 ? 15.312 -7.324 -15.625 1 94.19 84 GLN B CA 1
ATOM 3393 C C . GLN B 1 84 ? 16.141 -8.57 -15.938 1 94.19 84 GLN B C 1
ATOM 3395 O O . GLN B 1 84 ? 15.602 -9.578 -16.391 1 94.19 84 GLN B O 1
ATOM 3400 N N . PRO B 1 85 ? 17.516 -8.547 -15.711 1 94 85 PRO B N 1
ATOM 3401 C CA . PRO B 1 85 ? 18.297 -9.766 -15.977 1 94 85 PRO B CA 1
ATOM 3402 C C . PRO B 1 85 ? 17.828 -10.953 -15.133 1 94 85 PRO B C 1
ATOM 3404 O O . PRO B 1 85 ? 17.797 -12.086 -15.617 1 94 85 PRO B O 1
ATOM 3407 N N . HIS B 1 86 ? 17.516 -10.727 -13.891 1 92.12 86 HIS B N 1
ATOM 3408 C CA . HIS B 1 86 ? 17.016 -11.789 -13.023 1 92.12 86 HIS B CA 1
ATOM 3409 C C . HIS B 1 86 ? 15.672 -12.32 -13.508 1 92.12 86 HIS B C 1
ATOM 3411 O O . HIS B 1 86 ? 15.43 -13.523 -13.469 1 92.12 86 HIS B O 1
ATOM 3417 N N . GLU B 1 87 ? 14.805 -11.414 -13.93 1 91.44 87 GLU B N 1
ATOM 3418 C CA . GLU B 1 87 ? 13.508 -11.805 -14.469 1 91.44 87 GLU B CA 1
ATOM 3419 C C . GLU B 1 87 ? 13.664 -12.703 -15.695 1 91.44 87 GLU B C 1
ATOM 3421 O O . GLU B 1 87 ? 12.984 -13.719 -15.82 1 91.44 87 GLU B O 1
ATOM 3426 N N . ILE B 1 88 ? 14.555 -12.305 -16.625 1 89.5 88 ILE B N 1
ATOM 3427 C CA . ILE B 1 88 ? 14.797 -13.07 -17.844 1 89.5 88 ILE B CA 1
ATOM 3428 C C . ILE B 1 88 ? 15.336 -14.453 -17.5 1 89.5 88 ILE B C 1
ATOM 3430 O O . ILE B 1 88 ? 14.922 -15.453 -18.078 1 89.5 88 ILE B O 1
ATOM 3434 N N . SER B 1 89 ? 16.219 -14.477 -16.547 1 91 89 SER B N 1
ATOM 3435 C CA . SER B 1 89 ? 16.781 -15.758 -16.125 1 91 89 SER B CA 1
ATOM 3436 C C . SER B 1 89 ? 15.719 -16.672 -15.531 1 91 89 SER B C 1
ATOM 3438 O O . SER B 1 89 ? 15.68 -17.859 -15.828 1 91 89 SER B O 1
ATOM 3440 N N . GLN B 1 90 ? 14.859 -16.094 -14.68 1 89.5 90 GLN B N 1
ATOM 3441 C CA . GLN B 1 90 ? 13.789 -16.891 -14.062 1 89.5 90 GLN B CA 1
ATOM 3442 C C . GLN B 1 90 ? 12.781 -17.359 -15.109 1 89.5 90 GLN B C 1
ATOM 3444 O O . GLN B 1 90 ? 12.258 -18.469 -15.016 1 89.5 90 GLN B O 1
ATOM 3449 N N . ARG B 1 91 ? 12.469 -16.531 -16.062 1 89.06 91 ARG B N 1
ATOM 3450 C CA . ARG B 1 91 ? 11.555 -16.891 -17.141 1 89.06 91 ARG B CA 1
ATOM 3451 C C . ARG B 1 91 ? 12.102 -18.047 -17.969 1 89.06 91 ARG B C 1
ATOM 3453 O O . ARG B 1 91 ? 11.375 -19 -18.281 1 89.06 91 ARG B O 1
ATOM 3460 N N . THR B 1 92 ? 13.367 -17.969 -18.328 1 88.5 92 THR B N 1
ATOM 3461 C CA . THR B 1 92 ? 14.008 -19.031 -19.094 1 88.5 92 THR B CA 1
ATOM 3462 C C . THR B 1 92 ? 14.031 -20.328 -18.281 1 88.5 92 THR B C 1
ATOM 3464 O O . THR B 1 92 ? 13.789 -21.406 -18.844 1 88.5 92 THR B O 1
ATOM 3467 N N . THR B 1 93 ? 14.289 -20.219 -17 1 89.62 93 THR B N 1
ATOM 3468 C CA . THR B 1 93 ? 14.367 -21.391 -16.141 1 89.62 93 THR B CA 1
ATOM 3469 C C . THR B 1 93 ? 13.023 -22.109 -16.078 1 89.62 93 THR B C 1
ATOM 3471 O O . THR B 1 93 ? 12.953 -23.328 -16.203 1 89.62 93 THR B O 1
ATOM 3474 N N . ILE B 1 94 ? 11.938 -21.328 -15.914 1 90.06 94 ILE B N 1
ATOM 3475 C CA . ILE B 1 94 ? 10.633 -21.953 -15.758 1 90.06 94 ILE B CA 1
ATOM 3476 C C . ILE B 1 94 ? 10.195 -22.562 -17.078 1 90.06 94 ILE B C 1
ATOM 3478 O O . ILE B 1 94 ? 9.539 -23.609 -17.109 1 90.06 94 ILE B O 1
ATOM 3482 N N . VAL B 1 95 ? 10.508 -21.938 -18.234 1 88.31 95 VAL B N 1
ATOM 3483 C CA . VAL B 1 95 ? 10.172 -22.5 -19.531 1 88.31 95 VAL B CA 1
ATOM 3484 C C . VAL B 1 95 ? 10.914 -23.812 -19.75 1 88.31 95 VAL B C 1
ATOM 3486 O O . VAL B 1 95 ? 10.336 -24.797 -20.219 1 88.31 95 VAL B O 1
ATOM 3489 N N . ILE B 1 96 ? 12.195 -23.828 -19.359 1 89.69 96 ILE B N 1
ATOM 3490 C CA . ILE B 1 96 ? 13 -25.047 -19.484 1 89.69 96 ILE B CA 1
ATOM 3491 C C . ILE B 1 96 ? 12.43 -26.141 -18.578 1 89.69 96 ILE B C 1
ATOM 3493 O O . ILE B 1 96 ? 12.344 -27.297 -18.984 1 89.69 96 ILE B O 1
ATOM 3497 N N . GLN B 1 97 ? 12.047 -25.75 -17.391 1 89.75 97 GLN B N 1
ATOM 3498 C CA . GLN B 1 97 ? 11.484 -26.719 -16.453 1 89.75 97 GLN B CA 1
ATOM 3499 C C . GLN B 1 97 ? 10.164 -27.281 -16.969 1 89.75 97 GLN B C 1
ATOM 3501 O O . GLN B 1 97 ? 9.891 -28.469 -16.828 1 89.75 97 GLN B O 1
ATOM 3506 N N . LYS B 1 98 ? 9.328 -26.484 -17.516 1 90.62 98 LYS B N 1
ATOM 3507 C CA . LYS B 1 98 ? 8.062 -26.922 -18.094 1 90.62 98 LYS B CA 1
ATOM 3508 C C . LYS B 1 98 ? 8.312 -27.891 -19.266 1 90.62 98 LYS B C 1
ATOM 3510 O O . LYS B 1 98 ? 7.656 -28.938 -19.359 1 90.62 98 LYS B O 1
ATOM 3515 N N . GLN B 1 99 ? 9.281 -27.531 -20.125 1 89 99 GLN B N 1
ATOM 3516 C CA . GLN B 1 99 ? 9.617 -28.359 -21.266 1 89 99 GLN B CA 1
ATOM 3517 C C . GLN B 1 99 ? 10.211 -29.703 -20.828 1 89 99 GLN B C 1
ATOM 3519 O O . GLN B 1 99 ? 9.938 -30.734 -21.422 1 89 99 GLN B O 1
ATOM 3524 N N . THR B 1 100 ? 11.047 -29.641 -19.844 1 91.25 100 THR B N 1
ATOM 3525 C CA . THR B 1 100 ? 11.625 -30.875 -19.297 1 91.25 100 THR B CA 1
ATOM 3526 C C . THR B 1 100 ? 10.539 -31.766 -18.719 1 91.25 100 THR B C 1
ATOM 3528 O O . THR B 1 100 ? 10.586 -33 -18.875 1 91.25 100 THR B O 1
ATOM 3531 N N . PHE B 1 101 ? 9.57 -31.172 -18.016 1 92.12 101 PHE B N 1
ATOM 3532 C CA . PHE B 1 101 ? 8.461 -31.922 -17.438 1 92.12 101 PHE B CA 1
ATOM 3533 C C . PHE B 1 101 ? 7.656 -32.625 -18.531 1 92.12 101 PHE B C 1
ATOM 3535 O O . PHE B 1 101 ? 7.316 -33.812 -18.391 1 92.12 101 PHE B O 1
ATOM 3542 N N . ILE B 1 102 ? 7.363 -31.938 -19.594 1 90.5 102 ILE B N 1
ATOM 3543 C CA . ILE B 1 102 ? 6.59 -32.5 -20.703 1 90.5 102 ILE B CA 1
ATOM 3544 C C . ILE B 1 102 ? 7.379 -33.625 -21.375 1 90.5 102 ILE B C 1
ATOM 3546 O O . ILE B 1 102 ? 6.809 -34.625 -21.766 1 90.5 102 ILE B O 1
ATOM 3550 N N . SER B 1 103 ? 8.688 -33.406 -21.5 1 91.31 103 SER B N 1
ATOM 3551 C CA . SER B 1 103 ? 9.531 -34.406 -22.141 1 91.31 103 SER B CA 1
ATOM 3552 C C . SER B 1 103 ? 9.633 -35.688 -21.297 1 91.31 103 SER B C 1
ATOM 3554 O O . SER B 1 103 ? 9.703 -36.781 -21.828 1 91.31 103 SER B O 1
ATOM 3556 N N . GLN B 1 104 ? 9.625 -35.531 -20 1 91.56 104 GLN B N 1
ATOM 3557 C CA . GLN B 1 104 ? 9.758 -36.656 -19.094 1 91.56 104 GLN B CA 1
ATOM 3558 C C . GLN B 1 104 ? 8.43 -37.375 -18.922 1 91.56 104 GLN B C 1
ATOM 3560 O O . GLN B 1 104 ? 8.398 -38.562 -18.531 1 91.56 104 GLN B O 1
ATOM 3565 N N . HIS B 1 105 ? 7.395 -36.625 -19.188 1 91.5 105 HIS B N 1
ATOM 3566 C CA . HIS B 1 105 ? 6.062 -37.219 -19.047 1 91.5 105 HIS B CA 1
ATOM 3567 C C . HIS B 1 105 ? 5.293 -37.125 -20.359 1 91.5 105 HIS B C 1
ATOM 3569 O O . HIS B 1 105 ? 4.48 -36.219 -20.547 1 91.5 105 HIS B O 1
ATOM 3575 N N . SER B 1 106 ? 5.422 -38.125 -21.203 1 87.31 106 SER B N 1
ATOM 3576 C CA . SER B 1 106 ? 4.902 -38.125 -22.562 1 87.31 106 SER B CA 1
ATOM 3577 C C . SER B 1 106 ? 3.379 -38.188 -22.578 1 87.31 106 SER B C 1
ATOM 3579 O O . SER B 1 106 ? 2.744 -37.875 -23.578 1 87.31 106 SER B O 1
ATOM 3581 N N . CYS B 1 107 ? 2.768 -38.531 -21.453 1 89.69 107 CYS B N 1
ATOM 3582 C CA . CYS B 1 107 ? 1.317 -38.656 -21.375 1 89.69 107 CYS B CA 1
ATOM 3583 C C . CYS B 1 107 ? 0.657 -37.312 -21.219 1 89.69 107 CYS B C 1
ATOM 3585 O O . CYS B 1 107 ? -0.564 -37.188 -21.328 1 89.69 107 CYS B O 1
ATOM 3587 N N . VAL B 1 108 ? 1.481 -36.312 -20.953 1 91.25 108 VAL B N 1
ATOM 3588 C CA . VAL B 1 108 ? 0.941 -34.969 -20.719 1 91.25 108 VAL B CA 1
ATOM 3589 C C . VAL B 1 108 ? 1.13 -34.125 -21.953 1 91.25 108 VAL B C 1
ATOM 3591 O O . VAL B 1 108 ? 2.246 -33.969 -22.469 1 91.25 108 VAL B O 1
ATOM 3594 N N . ASN B 1 109 ? -0.018 -33.594 -22.469 1 89.69 109 ASN B N 1
ATOM 3595 C CA . ASN B 1 109 ? 0.016 -32.656 -23.578 1 89.69 109 ASN B CA 1
ATOM 3596 C C . ASN B 1 109 ? 0.29 -31.234 -23.094 1 89.69 109 ASN B C 1
ATOM 3598 O O . ASN B 1 109 ? -0.052 -30.891 -21.953 1 89.69 109 ASN B O 1
ATOM 3602 N N . SER B 1 110 ? 0.898 -30.438 -23.938 1 88.19 110 SER B N 1
ATOM 3603 C CA . SER B 1 110 ? 1.248 -29.062 -23.594 1 88.19 110 SER B CA 1
ATOM 3604 C C . SER B 1 110 ? 0.004 -28.234 -23.281 1 88.19 110 SER B C 1
ATOM 3606 O O . SER B 1 110 ? 0.014 -27.422 -22.359 1 88.19 110 SER B O 1
ATOM 3608 N N . THR B 1 111 ? -1.067 -28.484 -23.938 1 90 111 THR B N 1
ATOM 3609 C CA . THR B 1 111 ? -2.299 -27.719 -23.75 1 90 111 THR B CA 1
ATOM 3610 C C . THR B 1 111 ? -2.951 -28.094 -22.422 1 90 111 THR B C 1
ATOM 3612 O O . THR B 1 111 ? -3.49 -27.234 -21.719 1 90 111 THR B O 1
ATOM 3615 N N . GLU B 1 112 ? -2.877 -29.406 -22.094 1 90.56 112 GLU B N 1
ATOM 3616 C CA . GLU B 1 112 ? -3.451 -29.859 -20.828 1 90.56 112 GLU B CA 1
ATOM 3617 C C . GLU B 1 112 ? -2.654 -29.328 -19.641 1 90.56 112 GLU B C 1
ATOM 3619 O O . GLU B 1 112 ? -3.229 -29 -18.594 1 90.56 112 GLU B O 1
ATOM 3624 N N . LEU B 1 113 ? -1.334 -29.344 -19.828 1 91.19 113 LEU B N 1
ATOM 3625 C CA . LEU B 1 113 ? -0.485 -28.797 -18.781 1 91.19 113 LEU B CA 1
ATOM 3626 C C . LEU B 1 113 ? -0.747 -27.312 -18.594 1 91.19 113 LEU B C 1
ATOM 3628 O O . LEU B 1 113 ? -0.827 -26.828 -17.453 1 91.19 113 LEU B O 1
ATOM 3632 N N . ASP B 1 114 ? -0.942 -26.531 -19.672 1 91.62 114 ASP B N 1
ATOM 3633 C CA . ASP B 1 114 ? -1.229 -25.109 -19.609 1 91.62 114 ASP B CA 1
ATOM 3634 C C . ASP B 1 114 ? -2.562 -24.844 -18.906 1 91.62 114 ASP B C 1
ATOM 3636 O O . ASP B 1 114 ? -2.711 -23.844 -18.188 1 91.62 114 ASP B O 1
ATOM 3640 N N . GLU B 1 115 ? -3.535 -25.672 -19.094 1 91.31 115 GLU B N 1
ATOM 3641 C CA . GLU B 1 115 ? -4.82 -25.531 -18.406 1 91.31 115 GLU B CA 1
ATOM 3642 C C . GLU B 1 115 ? -4.664 -25.703 -16.906 1 91.31 115 GLU B C 1
ATOM 3644 O O . GLU B 1 115 ? -5.262 -24.969 -16.125 1 91.31 115 GLU B O 1
ATOM 3649 N N . LEU B 1 116 ? -3.857 -26.719 -16.594 1 90.88 116 LEU B N 1
ATOM 3650 C CA . LEU B 1 116 ? -3.594 -26.922 -15.172 1 90.88 116 LEU B CA 1
ATOM 3651 C C . LEU B 1 116 ? -2.865 -25.719 -14.578 1 90.88 116 LEU B C 1
ATOM 3653 O O . LEU B 1 116 ? -3.195 -25.266 -13.477 1 90.88 116 LEU B O 1
ATOM 3657 N N . ILE B 1 117 ? -1.911 -25.188 -15.305 1 90.88 117 ILE B N 1
ATOM 3658 C CA . ILE B 1 117 ? -1.142 -24.031 -14.844 1 90.88 117 ILE B CA 1
ATOM 3659 C C . ILE B 1 117 ? -2.066 -22.828 -14.664 1 90.88 117 ILE B C 1
ATOM 3661 O O . ILE B 1 117 ? -1.94 -22.078 -13.695 1 90.88 117 ILE B O 1
ATOM 3665 N N . GLN B 1 118 ? -2.979 -22.594 -15.516 1 89.94 118 GLN B N 1
ATOM 3666 C CA . GLN B 1 118 ? -3.939 -21.5 -15.406 1 89.94 118 GLN B CA 1
ATOM 3667 C C . GLN B 1 118 ? -4.777 -21.625 -14.133 1 89.94 118 GLN B C 1
ATOM 3669 O O . GLN B 1 118 ? -5.059 -20.641 -13.461 1 89.94 118 GLN B O 1
ATOM 3674 N N . GLN B 1 119 ? -5.172 -22.828 -13.828 1 89.56 119 GLN B N 1
ATOM 3675 C CA . GLN B 1 119 ? -5.941 -23.062 -12.609 1 89.56 119 GLN B CA 1
ATOM 3676 C C . GLN B 1 119 ? -5.094 -22.812 -11.367 1 89.56 119 GLN B C 1
ATOM 3678 O O . GLN B 1 119 ? -5.586 -22.281 -10.375 1 89.56 119 GLN B O 1
ATOM 3683 N N . ILE B 1 120 ? -3.859 -23.188 -11.492 1 89.06 120 ILE B N 1
ATOM 3684 C CA . ILE B 1 120 ? -2.932 -22.969 -10.391 1 89.06 120 ILE B CA 1
ATOM 3685 C C . ILE B 1 120 ? -2.707 -21.469 -10.188 1 89.06 120 ILE B C 1
ATOM 3687 O O . ILE B 1 120 ? -2.693 -20.984 -9.055 1 89.06 120 ILE B O 1
ATOM 3691 N N . VAL B 1 121 ? -2.521 -20.75 -11.281 1 87.31 121 VAL B N 1
ATOM 3692 C CA . VAL B 1 121 ? -2.346 -19.312 -11.227 1 87.31 121 VAL B CA 1
ATOM 3693 C C . VAL B 1 121 ? -3.562 -18.656 -10.562 1 87.31 121 VAL B C 1
ATOM 3695 O O . VAL B 1 121 ? -3.42 -17.781 -9.719 1 87.31 121 VAL B O 1
ATOM 3698 N N . ALA B 1 122 ? -4.727 -19.094 -10.883 1 85.44 122 ALA B N 1
ATOM 3699 C CA . ALA B 1 122 ? -5.957 -18.562 -10.305 1 85.44 122 ALA B CA 1
ATOM 3700 C C . ALA B 1 122 ? -6.023 -18.844 -8.805 1 85.44 122 ALA B C 1
ATOM 3702 O O . ALA B 1 122 ? -6.441 -17.984 -8.023 1 85.44 122 ALA B O 1
ATOM 3703 N N . ALA B 1 123 ? -5.609 -20.016 -8.422 1 86.62 123 ALA B N 1
ATOM 3704 C CA . ALA B 1 123 ? -5.602 -20.391 -7.012 1 86.62 123 ALA B CA 1
ATOM 3705 C C . ALA B 1 123 ? -4.602 -19.547 -6.227 1 86.62 123 ALA B C 1
ATOM 3707 O O . ALA B 1 123 ? -4.91 -19.062 -5.137 1 86.62 123 ALA B O 1
ATOM 3708 N N . ILE B 1 124 ? -3.463 -19.344 -6.805 1 85.38 124 ILE B N 1
ATOM 3709 C CA . ILE B 1 124 ? -2.416 -18.578 -6.148 1 85.38 124 ILE B CA 1
ATOM 3710 C C . ILE B 1 124 ? -2.859 -17.125 -6.012 1 85.38 124 ILE B C 1
ATOM 3712 O O . ILE B 1 124 ? -2.631 -16.484 -4.977 1 85.38 124 ILE B O 1
ATOM 3716 N N . ASN B 1 125 ? -3.484 -16.609 -7.023 1 82.88 125 ASN B N 1
ATOM 3717 C CA . ASN B 1 125 ? -3.992 -15.242 -6.973 1 82.88 125 ASN B CA 1
ATOM 3718 C C . ASN B 1 125 ? -5.062 -15.086 -5.895 1 82.88 125 ASN B C 1
ATOM 3720 O O . ASN B 1 125 ? -5.262 -13.984 -5.379 1 82.88 125 ASN B O 1
ATOM 3724 N N . ALA B 1 126 ? -5.707 -16.156 -5.602 1 80.62 126 ALA B N 1
ATOM 3725 C CA . ALA B 1 126 ? -6.719 -16.141 -4.551 1 80.62 126 ALA B CA 1
ATOM 3726 C C . ALA B 1 126 ? -6.094 -16.391 -3.182 1 80.62 126 ALA B C 1
ATOM 3728 O O . ALA B 1 126 ? -6.801 -16.469 -2.174 1 80.62 126 ALA B O 1
ATOM 3729 N N . GLY B 1 127 ? -4.793 -16.578 -3.213 1 79.12 127 GLY B N 1
ATOM 3730 C CA . GLY B 1 127 ? -4.078 -16.75 -1.958 1 79.12 127 GLY B CA 1
ATOM 3731 C C . GLY B 1 127 ? -3.961 -18.203 -1.54 1 79.12 127 GLY B C 1
ATOM 3732 O O . GLY B 1 127 ? -3.691 -18.5 -0.374 1 79.12 127 GLY B O 1
ATOM 3733 N N . ILE B 1 128 ? -4.23 -19.109 -2.395 1 83.06 128 ILE B N 1
ATOM 3734 C CA . ILE B 1 128 ? -4.203 -20.531 -2.098 1 83.06 128 ILE B CA 1
ATOM 3735 C C . ILE B 1 128 ? -2.963 -21.172 -2.719 1 83.06 128 ILE B C 1
ATOM 3737 O O . ILE B 1 128 ? -2.701 -21 -3.912 1 83.06 128 ILE B O 1
ATOM 3741 N N . ILE B 1 129 ? -2.117 -21.797 -1.932 1 78.88 129 ILE B N 1
ATOM 3742 C CA . ILE B 1 129 ? -0.985 -22.562 -2.449 1 78.88 129 ILE B CA 1
ATOM 3743 C C . ILE B 1 129 ? -1.363 -24.031 -2.562 1 78.88 129 ILE B C 1
ATOM 3745 O O . ILE B 1 129 ? -1.568 -24.703 -1.55 1 78.88 129 ILE B O 1
ATOM 3749 N N . PRO B 1 130 ? -1.497 -24.422 -3.756 1 82.25 130 PRO B N 1
ATOM 3750 C CA . PRO B 1 130 ? -1.991 -25.781 -3.971 1 82.25 130 PRO B CA 1
ATOM 3751 C C . PRO B 1 130 ? -0.904 -26.844 -3.795 1 82.25 130 PRO B C 1
ATOM 3753 O O . PRO B 1 130 ? -0.571 -27.547 -4.742 1 82.25 130 PRO B O 1
ATOM 3756 N N . LEU B 1 131 ? -0.238 -26.812 -2.68 1 80.19 131 LEU B N 1
ATOM 3757 C CA . LEU B 1 131 ? 0.761 -27.844 -2.408 1 80.19 131 LEU B CA 1
ATOM 3758 C C . LEU B 1 131 ? 0.216 -28.891 -1.44 1 80.19 131 LEU B C 1
ATOM 3760 O O . LEU B 1 131 ? -0.48 -28.547 -0.481 1 80.19 131 LEU B O 1
ATOM 3764 N N . GLY B 1 132 ? 0.568 -30.062 -1.63 1 72.81 132 GLY B N 1
ATOM 3765 C CA . GLY B 1 132 ? 0.162 -31.172 -0.77 1 72.81 132 GLY B CA 1
ATOM 3766 C C . GLY B 1 132 ? -1.27 -31.609 -1.006 1 72.81 132 GLY B C 1
ATOM 3767 O O . GLY B 1 132 ? -1.976 -31.031 -1.836 1 72.81 132 GLY B O 1
ATOM 3768 N N . ASN B 1 133 ? -1.671 -32.781 -0.565 1 63.47 133 ASN B N 1
ATOM 3769 C CA . ASN B 1 133 ? -2.957 -33.438 -0.824 1 63.47 133 ASN B CA 1
ATOM 3770 C C . ASN B 1 133 ? -4.008 -33.031 0.199 1 63.47 133 ASN B C 1
ATOM 3772 O O . ASN B 1 133 ? -5.125 -33.531 0.2 1 63.47 133 ASN B O 1
ATOM 3776 N N . THR B 1 134 ? -3.498 -32.156 1.148 1 60.53 134 THR B N 1
ATOM 3777 C CA . THR B 1 134 ? -4.504 -31.938 2.182 1 60.53 134 THR B CA 1
ATOM 3778 C C . THR B 1 134 ? -5.102 -30.531 2.076 1 60.53 134 THR B C 1
ATOM 3780 O O . THR B 1 134 ? -4.387 -29.562 1.801 1 60.53 134 THR B O 1
ATOM 3783 N N . SER B 1 135 ? -6.438 -30.594 1.921 1 58.44 135 SER B N 1
ATOM 3784 C CA . SER B 1 135 ? -7.238 -29.375 2.008 1 58.44 135 SER B CA 1
ATOM 3785 C C . SER B 1 135 ? -7.086 -28.703 3.371 1 58.44 135 SER B C 1
ATOM 3787 O O . SER B 1 135 ? -7.59 -27.609 3.588 1 58.44 135 SER B O 1
ATOM 3789 N N . ASN B 1 136 ? -6.316 -29.406 4.238 1 56.69 136 ASN B N 1
ATOM 3790 C CA . ASN B 1 136 ? -6.312 -28.938 5.621 1 56.69 136 ASN B CA 1
ATOM 3791 C C . ASN B 1 136 ? -5.324 -27.797 5.824 1 56.69 136 ASN B C 1
ATOM 3793 O O . ASN B 1 136 ? -4.793 -27.625 6.922 1 56.69 136 ASN B O 1
ATOM 3797 N N . GLN B 1 137 ? -5.168 -27.141 4.773 1 64.19 137 GLN B N 1
ATOM 3798 C CA . GLN B 1 137 ? -4.27 -26.016 4.992 1 64.19 137 GLN B CA 1
ATOM 3799 C C . GLN B 1 137 ? -4.98 -24.875 5.727 1 64.19 137 GLN B C 1
ATOM 3801 O O . GLN B 1 137 ? -6.211 -24.812 5.738 1 64.19 137 GLN B O 1
ATOM 3806 N N . ILE B 1 138 ? -4.246 -24.281 6.574 1 69.81 138 ILE B N 1
ATOM 3807 C CA . ILE B 1 138 ? -4.723 -23.156 7.387 1 69.81 138 ILE B CA 1
ATOM 3808 C C . ILE B 1 138 ? -5.293 -22.078 6.48 1 69.81 138 ILE B C 1
ATOM 3810 O O . ILE B 1 138 ? -4.684 -21.719 5.469 1 69.81 138 ILE B O 1
ATOM 3814 N N . SER B 1 139 ? -6.566 -21.781 6.703 1 82.19 139 SER B N 1
ATOM 3815 C CA . SER B 1 139 ? -7.262 -20.734 5.949 1 82.19 139 SER B CA 1
ATOM 3816 C C . SER B 1 139 ? -6.594 -19.375 6.129 1 82.19 139 SER B C 1
ATOM 3818 O O . SER B 1 139 ? -6.145 -19.047 7.227 1 82.19 139 SER B O 1
ATOM 3820 N N . HIS B 1 140 ? -6.461 -18.672 5.031 1 84.19 140 HIS B N 1
ATOM 3821 C CA . HIS B 1 140 ? -5.93 -17.312 5.09 1 84.19 140 HIS B CA 1
ATOM 3822 C C . HIS B 1 140 ? -7.016 -16.312 5.477 1 84.19 140 HIS B C 1
ATOM 3824 O O . HIS B 1 140 ? -6.746 -15.117 5.621 1 84.19 140 HIS B O 1
ATOM 3830 N N . TRP B 1 141 ? -8.258 -16.844 5.609 1 91.12 141 TRP B N 1
ATOM 3831 C CA . TRP B 1 141 ? -9.352 -15.977 6.035 1 91.12 141 TRP B CA 1
ATOM 3832 C C . TRP B 1 141 ? -9.906 -16.422 7.383 1 91.12 141 TRP B C 1
ATOM 3834 O O . TRP B 1 141 ? -11.109 -16.297 7.637 1 91.12 141 TRP B O 1
ATOM 3844 N N . ASP B 1 142 ? -8.992 -17.047 8.195 1 90.56 142 ASP B N 1
ATOM 3845 C CA . ASP B 1 142 ? -9.367 -17.266 9.586 1 90.56 142 ASP B CA 1
ATOM 3846 C C . ASP B 1 142 ? -9.477 -15.93 10.344 1 90.56 142 ASP B C 1
ATOM 3848 O O . ASP B 1 142 ? -9.18 -14.875 9.789 1 90.56 142 ASP B O 1
ATOM 3852 N N . LEU B 1 143 ? -9.906 -15.977 11.531 1 91.81 143 LEU B N 1
ATOM 3853 C CA . LEU B 1 143 ? -10.18 -14.742 12.273 1 91.81 143 LEU B CA 1
ATOM 3854 C C . LEU B 1 143 ? -8.906 -13.93 12.461 1 91.81 143 LEU B C 1
ATOM 3856 O O . LEU B 1 143 ? -8.906 -12.719 12.266 1 91.81 143 LEU B O 1
ATOM 3860 N N . GLY B 1 144 ? -7.781 -14.594 12.852 1 90.81 144 GLY B N 1
ATOM 3861 C CA . GLY B 1 144 ? -6.516 -13.898 13.031 1 90.81 144 GLY B CA 1
ATOM 3862 C C . GLY B 1 144 ? -6.004 -13.25 11.758 1 90.81 144 GLY B C 1
ATOM 3863 O O . GLY B 1 144 ? -5.582 -12.094 11.773 1 90.81 144 GLY B O 1
ATOM 3864 N N . SER B 1 145 ? -6.074 -13.969 10.711 1 92.19 145 SER B N 1
ATOM 3865 C CA . SER B 1 145 ? -5.613 -13.445 9.43 1 92.19 145 SER B CA 1
ATOM 3866 C C . SER B 1 145 ? -6.543 -12.359 8.906 1 92.19 145 SER B C 1
ATOM 3868 O O . SER B 1 145 ? -6.086 -11.375 8.312 1 92.19 145 SER B O 1
ATOM 3870 N N . SER B 1 146 ? -7.836 -12.555 9.102 1 95.12 146 SER B N 1
ATOM 3871 C CA . SER B 1 146 ? -8.797 -11.539 8.688 1 95.12 146 SER B CA 1
ATOM 3872 C C . SER B 1 146 ? -8.609 -10.25 9.492 1 95.12 146 SER B C 1
ATOM 3874 O O . SER B 1 146 ? -8.781 -9.156 8.961 1 95.12 146 SER B O 1
ATOM 3876 N N . PHE B 1 147 ? -8.289 -10.43 10.742 1 95.75 147 PHE B N 1
ATOM 3877 C CA . PHE B 1 147 ? -7.984 -9.273 11.586 1 95.75 147 PHE B CA 1
ATOM 3878 C C . PHE B 1 147 ? -6.773 -8.523 11.055 1 95.75 147 PHE B C 1
ATOM 3880 O O . PHE B 1 147 ? -6.793 -7.293 10.953 1 95.75 147 PHE B O 1
ATOM 3887 N N . PHE B 1 148 ? -5.766 -9.258 10.75 1 95.12 148 PHE B N 1
ATOM 3888 C CA . PHE B 1 148 ? -4.551 -8.664 10.203 1 95.12 148 PHE B CA 1
ATOM 3889 C C . PHE B 1 148 ? -4.832 -7.98 8.867 1 95.12 148 PHE B C 1
ATOM 3891 O O . PHE B 1 148 ? -4.363 -6.867 8.625 1 95.12 148 PHE B O 1
ATOM 3898 N N . PHE B 1 149 ? -5.656 -8.609 8.062 1 96.38 149 PHE B N 1
ATOM 3899 C CA . PHE B 1 149 ? -6.055 -8.047 6.777 1 96.38 149 PHE B CA 1
ATOM 3900 C C . PHE B 1 149 ? -6.801 -6.73 6.973 1 96.38 149 PHE B C 1
ATOM 3902 O O . PHE B 1 149 ? -6.504 -5.738 6.301 1 96.38 149 PHE B O 1
ATOM 3909 N N . ALA B 1 150 ? -7.711 -6.758 7.824 1 97.88 150 ALA B N 1
ATOM 3910 C CA . ALA B 1 150 ? -8.477 -5.547 8.125 1 97.88 150 ALA B CA 1
ATOM 3911 C C . ALA B 1 150 ? -7.551 -4.418 8.57 1 97.88 150 ALA B C 1
ATOM 3913 O O . ALA B 1 150 ? -7.754 -3.258 8.203 1 97.88 150 ALA B O 1
ATOM 3914 N N . GLY B 1 151 ? -6.598 -4.793 9.359 1 97.19 151 GLY B N 1
ATOM 3915 C CA . GLY B 1 151 ? -5.621 -3.812 9.805 1 97.19 151 GLY B CA 1
ATOM 3916 C C . GLY B 1 151 ? -4.801 -3.227 8.672 1 97.19 151 GLY B C 1
ATOM 3917 O O . GLY B 1 151 ? -4.52 -2.027 8.656 1 97.19 151 GLY B O 1
ATOM 3918 N N . THR B 1 152 ? -4.402 -4.023 7.707 1 96.88 152 THR B N 1
ATOM 3919 C CA . THR B 1 152 ? -3.609 -3.535 6.586 1 96.88 152 THR B CA 1
ATOM 3920 C C . THR B 1 152 ? -4.441 -2.623 5.691 1 96.88 152 THR B C 1
ATOM 3922 O O . THR B 1 152 ? -3.904 -1.733 5.027 1 96.88 152 THR B O 1
ATOM 3925 N N . VAL B 1 153 ? -5.75 -2.76 5.719 1 97.75 153 VAL B N 1
ATOM 3926 C CA . VAL B 1 153 ? -6.645 -1.929 4.922 1 97.75 153 VAL B CA 1
ATOM 3927 C C . VAL B 1 153 ? -6.691 -0.516 5.5 1 97.75 153 VAL B C 1
ATOM 3929 O O . VAL B 1 153 ? -6.488 0.464 4.777 1 97.75 153 VAL B O 1
ATOM 3932 N N . ILE B 1 154 ? -6.855 -0.414 6.785 1 96.88 154 ILE B N 1
ATOM 3933 C CA . ILE B 1 154 ? -7.066 0.91 7.359 1 96.88 154 ILE B CA 1
ATOM 3934 C C . ILE B 1 154 ? -5.727 1.629 7.504 1 96.88 154 ILE B C 1
ATOM 3936 O O . ILE B 1 154 ? -5.684 2.857 7.609 1 96.88 154 ILE B O 1
ATOM 3940 N N . THR B 1 155 ? -4.598 0.854 7.527 1 96.12 155 THR B N 1
ATOM 3941 C CA . THR B 1 155 ? -3.273 1.46 7.547 1 96.12 155 THR B CA 1
ATOM 3942 C C . THR B 1 155 ? -2.773 1.723 6.129 1 96.12 155 THR B C 1
ATOM 3944 O O . THR B 1 155 ? -1.688 2.273 5.941 1 96.12 155 THR B O 1
ATOM 3947 N N . THR B 1 156 ? -3.492 1.29 5.082 1 96 156 THR B N 1
ATOM 3948 C CA . THR B 1 156 ? -3.252 1.472 3.656 1 96 156 THR B CA 1
ATOM 3949 C C . THR B 1 156 ? -1.996 0.721 3.221 1 96 156 THR B C 1
ATOM 3951 O O . THR B 1 156 ? -1.354 1.093 2.234 1 96 156 THR B O 1
ATOM 3954 N N . ILE B 1 157 ? -1.524 -0.216 4.004 1 96.88 157 ILE B N 1
ATOM 3955 C CA . ILE B 1 157 ? -0.395 -1.058 3.621 1 96.88 157 ILE B CA 1
ATOM 3956 C C . ILE B 1 157 ? -0.808 -1.994 2.488 1 96.88 157 ILE B C 1
ATOM 3958 O O . ILE B 1 157 ? -0.198 -1.989 1.417 1 96.88 157 ILE B O 1
ATOM 3962 N N . GLY B 1 158 ? -1.901 -2.789 2.693 1 95.75 158 GLY B N 1
ATOM 3963 C CA . GLY B 1 158 ? -2.455 -3.637 1.651 1 95.75 158 GLY B CA 1
ATOM 3964 C C . GLY B 1 158 ? -1.44 -4.602 1.064 1 95.75 158 GLY B C 1
ATOM 3965 O O . GLY B 1 158 ? -1.145 -4.547 -0.131 1 95.75 158 GLY B O 1
ATOM 3966 N N . PHE B 1 159 ? -0.99 -5.559 1.743 1 93.94 159 PHE B N 1
ATOM 3967 C CA . PHE B 1 159 ? 0.037 -6.484 1.285 1 93.94 159 PHE B CA 1
ATOM 3968 C C . PHE B 1 159 ? -0.396 -7.184 0.001 1 93.94 159 PHE B C 1
ATOM 3970 O O . PHE B 1 159 ? 0.433 -7.477 -0.861 1 93.94 159 PHE B O 1
ATOM 3977 N N . GLY B 1 160 ? -1.701 -7.547 -0.09 1 92.38 160 GLY B N 1
ATOM 3978 C CA . GLY B 1 160 ? -2.229 -8.109 -1.321 1 92.38 160 GLY B CA 1
ATOM 3979 C C . GLY B 1 160 ? -2.07 -9.617 -1.402 1 92.38 160 GLY B C 1
ATOM 3980 O O . GLY B 1 160 ? -2.443 -10.234 -2.402 1 92.38 160 GLY B O 1
ATOM 3981 N N . ASN B 1 161 ? -1.414 -10.242 -0.371 1 88.75 161 ASN B N 1
ATOM 3982 C CA . ASN B 1 161 ? -1.357 -11.703 -0.341 1 88.75 161 ASN B CA 1
ATOM 3983 C C . ASN B 1 161 ? -2.752 -12.312 -0.264 1 88.75 161 ASN B C 1
ATOM 3985 O O . ASN B 1 161 ? -2.973 -13.43 -0.742 1 88.75 161 ASN B O 1
ATOM 3989 N N . ILE B 1 162 ? -3.639 -11.648 0.358 1 89.38 162 ILE B N 1
ATOM 3990 C CA . ILE B 1 162 ? -5.066 -11.945 0.301 1 89.38 162 ILE B CA 1
ATOM 3991 C C . ILE B 1 162 ? -5.844 -10.672 -0.037 1 89.38 162 ILE B C 1
ATOM 3993 O O . ILE B 1 162 ? -5.441 -9.57 0.341 1 89.38 162 ILE B O 1
ATOM 3997 N N . SER B 1 163 ? -6.816 -10.883 -0.831 1 93.62 163 SER B N 1
ATOM 3998 C CA . SER B 1 163 ? -7.691 -9.781 -1.216 1 93.62 163 SER B CA 1
ATOM 3999 C C . SER B 1 163 ? -9.117 -10.266 -1.469 1 93.62 163 SER B C 1
ATOM 4001 O O . SER B 1 163 ? -9.328 -11.453 -1.748 1 93.62 163 SER B O 1
ATOM 4003 N N . PRO B 1 164 ? -10.039 -9.406 -1.285 1 95.44 164 PRO B N 1
ATOM 4004 C CA . PRO B 1 164 ? -11.43 -9.812 -1.533 1 95.44 164 PRO B CA 1
ATOM 4005 C C . PRO B 1 164 ? -11.664 -10.25 -2.975 1 95.44 164 PRO B C 1
ATOM 4007 O O . PRO B 1 164 ? -11.258 -9.562 -3.912 1 95.44 164 PRO B O 1
ATOM 4010 N N . ARG B 1 165 ? -12.32 -11.422 -3.045 1 93.88 165 ARG B N 1
ATOM 4011 C CA . ARG B 1 165 ? -12.617 -11.961 -4.367 1 93.88 165 ARG B CA 1
ATOM 4012 C C . ARG B 1 165 ? -14.125 -11.977 -4.621 1 93.88 165 ARG B C 1
ATOM 4014 O O . ARG B 1 165 ? -14.562 -11.961 -5.773 1 93.88 165 ARG B O 1
ATOM 4021 N N . THR B 1 166 ? -14.883 -11.938 -3.574 1 96.06 166 THR B N 1
ATOM 4022 C CA . THR B 1 166 ? -16.328 -11.953 -3.691 1 96.06 166 THR B CA 1
ATOM 4023 C C . THR B 1 166 ? -16.875 -10.547 -3.928 1 96.06 166 THR B C 1
ATOM 4025 O O . THR B 1 166 ? -16.234 -9.555 -3.57 1 96.06 166 THR B O 1
ATOM 4028 N N . GLU B 1 167 ? -18.078 -10.414 -4.59 1 96.81 167 GLU B N 1
ATOM 4029 C CA . GLU B 1 167 ? -18.688 -9.109 -4.824 1 96.81 167 GLU B CA 1
ATOM 4030 C C . GLU B 1 167 ? -18.984 -8.398 -3.512 1 96.81 167 GLU B C 1
ATOM 4032 O O . GLU B 1 167 ? -18.719 -7.199 -3.379 1 96.81 167 GLU B O 1
ATOM 4037 N N . GLY B 1 168 ? -19.547 -9.195 -2.613 1 97.44 168 GLY B N 1
ATOM 4038 C CA . GLY B 1 168 ? -19.812 -8.625 -1.303 1 97.44 168 GLY B CA 1
ATOM 4039 C C . GLY B 1 168 ? -18.562 -8.172 -0.585 1 97.44 168 GLY B C 1
ATOM 4040 O O . GLY B 1 168 ? -18.547 -7.129 0.071 1 97.44 168 GLY B O 1
ATOM 4041 N N . GLY B 1 169 ? -17.484 -8.969 -0.679 1 97.88 169 GLY B N 1
ATOM 4042 C CA . GLY B 1 169 ? -16.219 -8.609 -0.058 1 97.88 169 GLY B CA 1
ATOM 4043 C C . GLY B 1 169 ? -15.609 -7.336 -0.628 1 97.88 169 GLY B C 1
ATOM 4044 O O . GLY B 1 169 ? -15.078 -6.508 0.115 1 97.88 169 GLY B O 1
ATOM 4045 N N . LYS B 1 170 ? -15.719 -7.133 -1.953 1 98 170 LYS B N 1
ATOM 4046 C CA . LYS B 1 170 ? -15.18 -5.945 -2.615 1 98 170 LYS B CA 1
ATOM 4047 C C . LYS B 1 170 ? -15.953 -4.691 -2.215 1 98 170 LYS B C 1
ATOM 4049 O O . LYS B 1 170 ? -15.352 -3.65 -1.938 1 98 170 LYS B O 1
ATOM 4054 N N . ILE B 1 171 ? -17.25 -4.773 -2.166 1 98.19 171 ILE B N 1
ATOM 4055 C CA . ILE B 1 171 ? -18.078 -3.645 -1.779 1 98.19 171 ILE B CA 1
ATOM 4056 C C . ILE B 1 171 ? -17.797 -3.27 -0.326 1 98.19 171 ILE B C 1
ATOM 4058 O O . ILE B 1 171 ? -17.609 -2.092 -0.008 1 98.19 171 ILE B O 1
ATOM 4062 N N . PHE B 1 172 ? -17.812 -4.301 0.52 1 98.38 172 PHE B N 1
ATOM 4063 C CA . PHE B 1 172 ? -17.547 -4.051 1.93 1 98.38 172 PHE B CA 1
ATOM 4064 C C . PHE B 1 172 ? -16.156 -3.441 2.109 1 98.38 172 PHE B C 1
ATOM 4066 O O . PHE B 1 172 ? -15.969 -2.561 2.951 1 98.38 172 PHE B O 1
ATOM 4073 N N . CYS B 1 173 ? -15.172 -3.924 1.36 1 98.31 173 CYS B N 1
ATOM 4074 C CA . CYS B 1 173 ? -13.805 -3.416 1.457 1 98.31 173 CYS B CA 1
ATOM 4075 C C . CYS B 1 173 ? -13.75 -1.933 1.112 1 98.31 173 CYS B C 1
ATOM 4077 O O . CYS B 1 173 ? -13.047 -1.162 1.773 1 98.31 173 CYS B O 1
ATOM 4079 N N . ILE B 1 174 ? -14.484 -1.517 0.092 1 97 174 ILE B N 1
ATOM 4080 C CA . ILE B 1 174 ? -14.547 -0.119 -0.321 1 97 174 ILE B CA 1
ATOM 4081 C C . ILE B 1 174 ? -15.078 0.737 0.825 1 97 174 ILE B C 1
ATOM 4083 O O . ILE B 1 174 ? -14.445 1.72 1.221 1 97 174 ILE B O 1
ATOM 4087 N N . ILE B 1 175 ? -16.156 0.362 1.374 1 97.31 175 ILE B N 1
ATOM 4088 C CA . ILE B 1 175 ? -16.797 1.105 2.455 1 97.31 175 ILE B CA 1
ATOM 4089 C C . ILE B 1 175 ? -15.906 1.089 3.691 1 97.31 175 ILE B C 1
ATOM 4091 O O . ILE B 1 175 ? -15.719 2.119 4.344 1 97.31 175 ILE B O 1
ATOM 4095 N N . TYR B 1 176 ? -15.391 -0.095 3.984 1 97.75 176 TYR B N 1
ATOM 4096 C CA . TYR B 1 176 ? -14.539 -0.287 5.148 1 97.75 176 TYR B CA 1
ATOM 4097 C C . TYR B 1 176 ? -13.305 0.602 5.07 1 97.75 176 TYR B C 1
ATOM 4099 O O . TYR B 1 176 ? -12.891 1.194 6.07 1 97.75 176 TYR B O 1
ATOM 4107 N N . ALA B 1 177 ? -12.727 0.713 3.904 1 96.25 177 ALA B N 1
ATOM 4108 C CA . ALA B 1 177 ? -11.539 1.536 3.699 1 96.25 177 ALA B CA 1
ATOM 4109 C C . ALA B 1 177 ? -11.867 3.02 3.854 1 96.25 177 ALA B C 1
ATOM 4111 O O . ALA B 1 177 ? -11.156 3.748 4.551 1 96.25 177 ALA B O 1
ATOM 4112 N N . LEU B 1 178 ? -12.922 3.471 3.246 1 91.62 178 LEU B N 1
ATOM 4113 C CA . LEU B 1 178 ? -13.281 4.883 3.223 1 91.62 178 LEU B CA 1
ATOM 4114 C C . LEU B 1 178 ? -13.609 5.383 4.625 1 91.62 178 LEU B C 1
ATOM 4116 O O . LEU B 1 178 ? -13.344 6.543 4.953 1 91.62 178 LEU B O 1
ATOM 4120 N N . LEU B 1 179 ? -14.102 4.52 5.438 1 93.25 179 LEU B N 1
ATOM 4121 C CA . LEU B 1 179 ? -14.445 4.902 6.801 1 93.25 179 LEU B CA 1
ATOM 4122 C C . LEU B 1 179 ? -13.266 4.68 7.742 1 93.25 179 LEU B C 1
ATOM 4124 O O . LEU B 1 179 ? -13.031 5.484 8.648 1 93.25 179 LEU B O 1
ATOM 4128 N N . GLY B 1 180 ? -12.609 3.611 7.527 1 95.38 180 GLY B N 1
ATOM 4129 C CA . GLY B 1 180 ? -11.562 3.195 8.453 1 95.38 180 GLY B CA 1
ATOM 4130 C C . GLY B 1 180 ? -10.297 4.02 8.344 1 95.38 180 GLY B C 1
ATOM 4131 O O . GLY B 1 180 ? -9.617 4.262 9.336 1 95.38 180 GLY B O 1
ATOM 4132 N N . ILE B 1 181 ? -9.898 4.477 7.145 1 93.12 181 ILE B N 1
ATOM 4133 C CA . ILE B 1 181 ? -8.641 5.168 6.918 1 93.12 181 ILE B CA 1
ATOM 4134 C C . ILE B 1 181 ? -8.641 6.504 7.652 1 93.12 181 ILE B C 1
ATOM 4136 O O . ILE B 1 181 ? -7.707 6.812 8.398 1 93.12 181 ILE B O 1
ATOM 4140 N N . PRO B 1 182 ? -9.711 7.344 7.535 1 89.19 182 PRO B N 1
ATOM 4141 C CA . PRO B 1 182 ? -9.742 8.57 8.328 1 89.19 182 PRO B CA 1
ATOM 4142 C C . PRO B 1 182 ? -9.742 8.305 9.836 1 89.19 182 PRO B C 1
ATOM 4144 O O . PRO B 1 182 ? -9.102 9.031 10.594 1 89.19 182 PRO B O 1
ATOM 4147 N N . LEU B 1 183 ? -10.461 7.297 10.227 1 90.88 183 LEU B N 1
ATOM 4148 C CA . LEU B 1 183 ? -10.492 6.93 11.641 1 90.88 183 LEU B CA 1
ATOM 4149 C C . LEU B 1 183 ? -9.094 6.594 12.148 1 90.88 183 LEU B C 1
ATOM 4151 O O . LEU B 1 183 ? -8.695 7.047 13.219 1 90.88 183 LEU B O 1
ATOM 4155 N N . PHE B 1 184 ? -8.406 5.844 11.43 1 93.56 184 PHE B N 1
ATOM 4156 C CA . PHE B 1 184 ? -7.043 5.484 11.789 1 93.56 184 PHE B CA 1
ATOM 4157 C C . PHE B 1 184 ? -6.137 6.711 11.773 1 93.56 184 PHE B C 1
ATOM 4159 O O . PHE B 1 184 ? -5.242 6.836 12.609 1 93.56 184 PHE B O 1
ATOM 4166 N N . GLY B 1 185 ? -6.359 7.531 10.797 1 89 185 GLY B N 1
ATOM 4167 C CA . GLY B 1 185 ? -5.617 8.781 10.758 1 89 185 GLY B CA 1
ATOM 4168 C C . GLY B 1 185 ? -5.758 9.602 12.023 1 89 185 GLY B C 1
ATOM 4169 O O . GLY B 1 185 ? -4.781 10.18 12.508 1 89 185 GLY B O 1
ATOM 4170 N N . PHE B 1 186 ? -6.934 9.641 12.555 1 85.5 186 PHE B N 1
ATOM 4171 C CA . PHE B 1 186 ? -7.172 10.336 13.812 1 85.5 186 PHE B CA 1
ATOM 4172 C C . PHE B 1 186 ? -6.383 9.695 14.945 1 85.5 186 PHE B C 1
ATOM 4174 O O . PHE B 1 186 ? -5.84 10.391 15.805 1 85.5 186 PHE B O 1
ATOM 4181 N N . LEU B 1 187 ? -6.418 8.453 14.906 1 91.19 187 LEU B N 1
ATOM 4182 C CA . LEU B 1 187 ? -5.656 7.738 15.922 1 91.19 187 LEU B CA 1
ATOM 4183 C C . LEU B 1 187 ? -4.168 8.031 15.797 1 91.19 187 LEU B C 1
ATOM 4185 O O . LEU B 1 187 ? -3.49 8.266 16.797 1 91.19 187 LEU B O 1
ATOM 4189 N N . LEU B 1 188 ? -3.693 8 14.586 1 90.25 188 LEU B N 1
ATOM 4190 C CA . LEU B 1 188 ? -2.277 8.25 14.336 1 90.25 188 LEU B CA 1
ATOM 4191 C C . LEU B 1 188 ? -1.877 9.641 14.805 1 90.25 188 LEU B C 1
ATOM 4193 O O . LEU B 1 188 ? -0.802 9.828 15.375 1 90.25 188 LEU B O 1
ATOM 4197 N N . ALA B 1 189 ? -2.736 10.539 14.531 1 82.62 189 ALA B N 1
ATOM 4198 C CA . ALA B 1 189 ? -2.48 11.906 14.969 1 82.62 189 ALA B CA 1
ATOM 4199 C C . ALA B 1 189 ? -2.412 11.984 16.5 1 82.62 189 ALA B C 1
ATOM 4201 O O . ALA B 1 189 ? -1.559 12.688 17.047 1 82.62 189 ALA B O 1
ATOM 4202 N N . GLY B 1 190 ? -3.314 11.32 17.141 1 83.88 190 GLY B N 1
ATOM 4203 C CA . GLY B 1 190 ? -3.324 11.305 18.594 1 83.88 190 GLY B CA 1
ATOM 420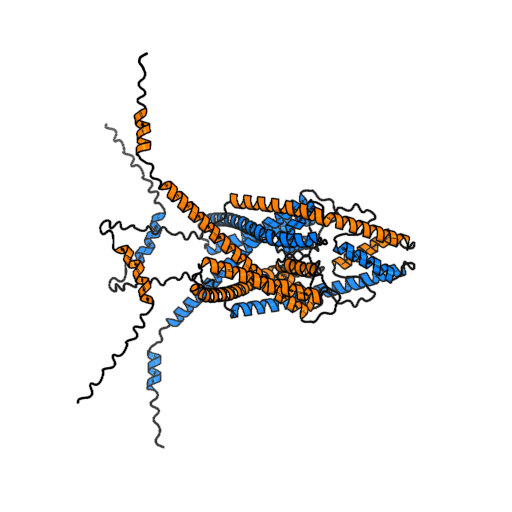4 C C . GLY B 1 190 ? -2.092 10.648 19.188 1 83.88 190 GLY B C 1
ATOM 4205 O O . GLY B 1 190 ? -1.45 11.211 20.078 1 83.88 190 GLY B O 1
ATOM 4206 N N . VAL B 1 191 ? -1.752 9.516 18.703 1 86.88 191 VAL B N 1
ATOM 4207 C CA . VAL B 1 191 ? -0.579 8.797 19.188 1 86.88 191 VAL B CA 1
ATOM 4208 C C . VAL B 1 191 ? 0.686 9.578 18.844 1 86.88 191 VAL B C 1
ATOM 4210 O O . VAL B 1 191 ? 1.606 9.664 19.672 1 86.88 191 VAL B O 1
ATOM 4213 N N . GLY B 1 192 ? 0.708 10.094 17.719 1 82.88 192 GLY B N 1
ATOM 4214 C CA . GLY B 1 192 ? 1.835 10.922 17.312 1 82.88 192 GLY B CA 1
ATOM 4215 C C . GLY B 1 192 ? 2.029 12.133 18.219 1 82.88 192 GLY B C 1
ATOM 4216 O O . GLY B 1 192 ? 3.158 12.469 18.578 1 82.88 192 GLY B O 1
ATOM 4217 N N . ASP B 1 193 ? 0.954 12.781 18.531 1 78.75 193 ASP B N 1
ATOM 4218 C CA . ASP B 1 193 ? 1.002 13.938 19.438 1 78.75 193 ASP B CA 1
ATOM 4219 C C . ASP B 1 193 ? 1.557 13.539 20.797 1 78.75 193 ASP B C 1
ATOM 4221 O O . ASP B 1 193 ? 2.355 14.273 21.391 1 78.75 193 ASP B O 1
ATOM 4225 N N . GLN B 1 194 ? 1.113 12.477 21.25 1 81.12 194 GLN B N 1
ATOM 4226 C CA . GLN B 1 194 ? 1.578 12 22.547 1 81.12 194 GLN B CA 1
ATOM 4227 C C . GLN B 1 194 ? 3.066 11.664 22.516 1 81.12 194 GLN B C 1
ATOM 4229 O O . GLN B 1 194 ? 3.805 11.984 23.453 1 81.12 194 GLN B O 1
ATOM 4234 N N . LEU B 1 195 ? 3.479 11.023 21.484 1 79.94 195 LEU B N 1
ATOM 4235 C CA . LEU B 1 195 ? 4.891 10.695 21.328 1 79.94 195 LEU B CA 1
ATOM 4236 C C . LEU B 1 195 ? 5.73 11.961 21.188 1 79.94 195 LEU B C 1
ATOM 4238 O O . LEU B 1 195 ? 6.828 12.047 21.75 1 79.94 195 LEU B O 1
ATOM 4242 N N . GLY B 1 196 ? 5.191 12.898 20.516 1 75.75 196 GLY B N 1
ATOM 4243 C CA . GLY B 1 196 ? 5.863 14.188 20.406 1 75.75 196 GLY B CA 1
ATOM 4244 C C . GLY B 1 196 ? 6.035 14.891 21.734 1 75.75 196 GLY B C 1
ATOM 4245 O O . GLY B 1 196 ? 7.086 15.469 22 1 75.75 196 GLY B O 1
ATOM 4246 N N . THR B 1 197 ? 5.047 14.805 22.5 1 75.62 197 THR B N 1
ATOM 4247 C CA . THR B 1 197 ? 5.09 15.438 23.812 1 75.62 197 THR B CA 1
ATOM 4248 C C . THR B 1 197 ? 6.102 14.734 24.703 1 75.62 197 THR B C 1
ATOM 4250 O O . THR B 1 197 ? 6.871 15.391 25.422 1 75.62 197 THR B O 1
ATOM 4253 N N . ILE B 1 198 ? 6.02 13.5 24.656 1 76 198 ILE B N 1
ATOM 4254 C CA . ILE B 1 198 ? 6.969 12.719 25.453 1 76 198 ILE B CA 1
ATOM 4255 C C . ILE B 1 198 ? 8.398 13.055 25.031 1 76 198 ILE B C 1
ATOM 4257 O O . ILE B 1 198 ? 9.266 13.266 25.875 1 76 198 ILE B O 1
ATOM 4261 N N . PHE B 1 199 ? 8.609 13.164 23.75 1 75 199 PHE B N 1
ATOM 4262 C CA . PHE B 1 199 ? 9.922 13.5 23.219 1 75 199 PHE B CA 1
ATOM 4263 C C . PHE B 1 199 ? 10.305 14.93 23.578 1 75 199 PHE B C 1
ATOM 4265 O O . PHE B 1 199 ? 11.461 15.203 23.906 1 75 199 PHE B O 1
ATOM 4272 N N . GLY B 1 200 ? 9.375 15.789 23.438 1 71.94 200 GLY B N 1
ATOM 4273 C CA . GLY B 1 200 ? 9.633 17.172 23.828 1 71.94 200 GLY B CA 1
ATOM 4274 C C . GLY B 1 200 ? 10.055 17.312 25.281 1 71.94 200 GLY B C 1
ATOM 4275 O O . GLY B 1 200 ? 10.992 18.047 25.578 1 71.94 200 GLY B O 1
ATOM 4276 N N . LYS B 1 201 ? 9.344 16.625 26.078 1 75 201 LYS B N 1
ATOM 4277 C CA . LYS B 1 201 ? 9.672 16.672 27.5 1 75 201 LYS B CA 1
ATOM 4278 C C . LYS B 1 201 ? 11.047 16.062 27.75 1 75 201 LYS B C 1
ATOM 4280 O O . LYS B 1 201 ? 11.812 16.562 28.594 1 75 201 LYS B O 1
ATOM 4285 N N . GLY B 1 202 ? 11.305 15 26.984 1 74 202 GLY B N 1
ATOM 4286 C CA . GLY B 1 202 ? 12.617 14.391 27.109 1 74 202 GLY B CA 1
ATOM 4287 C C . GLY B 1 202 ? 13.742 15.305 26.656 1 74 202 GLY B C 1
ATOM 4288 O O . GLY B 1 202 ? 14.773 15.391 27.328 1 74 202 GLY B O 1
ATOM 4289 N N . ILE B 1 203 ? 13.562 15.93 25.594 1 73.5 203 ILE B N 1
ATOM 4290 C CA . ILE B 1 203 ? 14.539 16.859 25.047 1 73.5 203 ILE B CA 1
ATOM 4291 C C . ILE B 1 203 ? 14.734 18.031 26.016 1 73.5 203 ILE B C 1
ATOM 4293 O O . ILE B 1 203 ? 15.859 18.469 26.25 1 73.5 203 ILE B O 1
ATOM 4297 N N . ALA B 1 204 ? 13.641 18.531 26.578 1 70.88 204 ALA B N 1
ATOM 4298 C CA . ALA B 1 204 ? 13.703 19.625 27.531 1 70.88 204 ALA B CA 1
ATOM 4299 C C . ALA B 1 204 ? 14.516 19.234 28.766 1 70.88 204 ALA B C 1
ATOM 4301 O O . ALA B 1 204 ? 15.305 20.047 29.281 1 70.88 204 ALA B O 1
ATOM 4302 N N . LYS B 1 205 ? 14.328 18.031 29.125 1 75 205 LYS B N 1
ATOM 4303 C CA . LYS B 1 205 ? 15.07 17.547 30.281 1 75 205 LYS B CA 1
ATOM 4304 C C . LYS B 1 205 ? 16.562 17.438 29.969 1 75 205 LYS B C 1
ATOM 4306 O O . LYS B 1 205 ? 17.406 17.766 30.812 1 75 205 LYS B O 1
ATOM 4311 N N . VAL B 1 206 ? 16.844 17 28.734 1 72.06 206 VAL B N 1
ATOM 4312 C CA . VAL B 1 206 ? 18.234 16.875 28.312 1 72.06 206 VAL B CA 1
ATOM 4313 C C . VAL B 1 206 ? 18.859 18.266 28.141 1 72.06 206 VAL B C 1
ATOM 4315 O O . VAL B 1 206 ? 20.016 18.484 28.5 1 72.06 206 VAL B O 1
ATOM 4318 N N . GLU B 1 207 ? 18.062 19.156 27.562 1 71.31 207 GLU B N 1
ATOM 4319 C CA . GLU B 1 207 ? 18.5 20.531 27.391 1 71.31 207 GLU B CA 1
ATOM 4320 C C . GLU B 1 207 ? 18.828 21.172 28.734 1 71.31 207 GLU B C 1
ATOM 4322 O O . GLU B 1 207 ? 19.812 21.906 28.859 1 71.31 207 GLU B O 1
ATOM 4327 N N . ASP B 1 208 ? 17.984 20.906 29.625 1 70.38 208 ASP B N 1
ATOM 4328 C CA . ASP B 1 208 ? 18.203 21.469 30.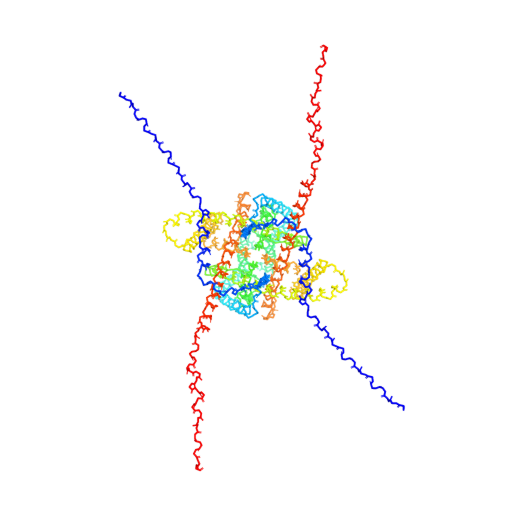938 1 70.38 208 ASP B CA 1
ATOM 4329 C C . ASP B 1 208 ? 19.484 20.938 31.578 1 70.38 208 ASP B C 1
ATOM 4331 O O . ASP B 1 208 ? 20.188 21.656 32.281 1 70.38 208 ASP B O 1
ATOM 4335 N N . THR B 1 209 ? 19.75 19.734 31.109 1 64.62 209 THR B N 1
ATOM 4336 C CA . THR B 1 209 ? 20.953 19.125 31.672 1 64.62 209 THR B CA 1
ATOM 4337 C C . THR B 1 209 ? 22.203 19.641 30.953 1 64.62 209 THR B C 1
ATOM 4339 O O . THR B 1 209 ? 23.234 19.875 31.578 1 64.62 209 THR B O 1
ATOM 4342 N N . PHE B 1 210 ? 22.062 19.922 29.641 1 63.03 210 PHE B N 1
ATOM 4343 C CA . PHE B 1 210 ? 23.219 20.328 28.859 1 63.03 210 PHE B CA 1
ATOM 4344 C C . PHE B 1 210 ? 23.359 21.844 28.859 1 63.03 210 PHE B C 1
ATOM 4346 O O . PHE B 1 210 ? 24.422 22.375 28.484 1 63.03 210 PHE B O 1
ATOM 4353 N N . LEU B 1 211 ? 22.297 22.641 29 1 60.81 211 LEU B N 1
ATOM 4354 C CA . LEU B 1 211 ? 22.438 24.078 29.188 1 60.81 211 LEU B CA 1
ATOM 4355 C C . LEU B 1 211 ? 23.484 24.391 30.25 1 60.81 211 LEU B C 1
ATOM 4357 O O . LEU B 1 211 ? 24.172 25.406 30.172 1 60.81 211 LEU B O 1
ATOM 4361 N N . LYS B 1 212 ? 23.641 23.5 31.078 1 59.41 212 LYS B N 1
ATOM 4362 C CA . LYS B 1 212 ? 24.703 23.719 32.062 1 59.41 212 LYS B CA 1
ATOM 4363 C C . LYS B 1 212 ? 26.078 23.672 31.406 1 59.41 212 LYS B C 1
ATOM 4365 O O . LYS B 1 212 ? 27.047 24.234 31.938 1 59.41 212 LYS B O 1
ATOM 4370 N N . TRP B 1 213 ? 26.125 22.938 30.297 1 58.81 213 TRP B N 1
ATOM 4371 C CA . TRP B 1 213 ? 27.438 22.828 29.656 1 58.81 213 TRP B CA 1
ATOM 4372 C C . TRP B 1 213 ? 27.609 23.859 28.562 1 58.81 213 TRP B C 1
ATOM 4374 O O . TRP B 1 213 ? 28.469 23.719 27.688 1 58.81 213 TRP B O 1
ATOM 4384 N N . ASN B 1 214 ? 27.094 24.969 28.5 1 62.72 214 ASN B N 1
ATOM 4385 C CA . ASN B 1 214 ? 27.188 26.125 27.625 1 62.72 214 ASN B CA 1
ATOM 4386 C C . ASN B 1 214 ? 27 25.75 26.156 1 62.72 214 ASN B C 1
ATOM 4388 O O . ASN B 1 214 ? 27.719 26.234 25.297 1 62.72 214 ASN B O 1
ATOM 4392 N N . VAL B 1 215 ? 26.391 24.703 25.891 1 65.31 215 VAL B N 1
ATOM 4393 C CA . VAL B 1 215 ? 26.219 24.297 24.5 1 65.31 215 VAL B CA 1
ATOM 4394 C C . VAL B 1 215 ? 25 25 23.906 1 65.31 215 VAL B C 1
ATOM 4396 O O . VAL B 1 215 ? 24.031 25.281 24.625 1 65.31 215 VAL B O 1
ATOM 4399 N N . SER B 1 216 ? 25.141 25.656 22.75 1 70.06 216 SER B N 1
ATOM 4400 C CA . SER B 1 216 ? 24.109 26.406 22.031 1 70.06 216 SER B CA 1
ATOM 4401 C C . SER B 1 216 ? 22.828 25.594 21.891 1 70.06 216 SER B C 1
ATOM 4403 O O . SER B 1 216 ? 22.891 24.359 21.766 1 70.06 216 SER B O 1
ATOM 4405 N N . GLN B 1 217 ? 21.703 26.156 22.203 1 71.44 217 GLN B N 1
ATOM 4406 C CA . GLN B 1 217 ? 20.375 25.562 22.156 1 71.44 217 GLN B CA 1
ATOM 4407 C C . GLN B 1 217 ? 20.141 24.828 20.844 1 71.44 217 GLN B C 1
ATOM 4409 O O . GLN B 1 217 ? 19.516 23.766 20.812 1 71.44 217 GLN B O 1
ATOM 4414 N N . THR B 1 218 ? 20.703 25.359 19.828 1 72.56 218 THR B N 1
ATOM 4415 C CA . THR B 1 218 ? 20.516 24.781 18.5 1 72.56 218 THR B CA 1
ATOM 4416 C C . THR B 1 218 ? 21.219 23.422 18.406 1 72.56 218 THR B C 1
ATOM 4418 O O . THR B 1 218 ? 20.688 22.484 17.828 1 72.56 218 THR B O 1
ATOM 4421 N N . LYS B 1 219 ? 22.391 23.438 18.984 1 76.69 219 LYS B N 1
ATOM 4422 C CA . LYS B 1 219 ? 23.156 22.188 18.969 1 76.69 219 LYS B CA 1
ATOM 4423 C C . LYS B 1 219 ? 22.453 21.109 19.781 1 76.69 219 LYS B C 1
ATOM 4425 O O . LYS B 1 219 ? 22.453 19.938 19.406 1 76.69 219 LYS B O 1
ATOM 4430 N N . ILE B 1 220 ? 21.875 21.484 20.828 1 75.62 220 ILE B N 1
ATOM 4431 C CA . ILE B 1 220 ? 21.188 20.531 21.688 1 75.62 220 ILE B CA 1
ATOM 4432 C C . ILE B 1 220 ? 19.953 19.984 20.984 1 75.62 220 ILE B C 1
ATOM 4434 O O . ILE B 1 220 ? 19.656 18.781 21.078 1 75.62 220 ILE B O 1
ATOM 4438 N N . ARG B 1 221 ? 19.266 20.891 20.297 1 73.94 221 ARG B N 1
ATOM 4439 C CA . ARG B 1 221 ? 18.078 20.469 19.562 1 73.94 221 ARG B CA 1
ATOM 4440 C C . ARG B 1 221 ? 18.438 19.484 18.469 1 73.94 221 ARG B C 1
ATOM 4442 O O . ARG B 1 221 ? 17.719 18.5 18.25 1 73.94 221 ARG B O 1
ATOM 4449 N N . ILE B 1 222 ? 19.531 19.734 17.844 1 78 222 ILE B N 1
ATOM 4450 C CA . ILE B 1 222 ? 19.969 18.859 16.766 1 78 222 ILE B CA 1
ATOM 4451 C C . ILE B 1 222 ? 20.391 17.516 17.328 1 78 222 ILE B C 1
ATOM 4453 O O . ILE B 1 222 ? 20.016 16.469 16.797 1 78 222 ILE B O 1
ATOM 4457 N N . ILE B 1 223 ? 21.109 17.531 18.359 1 80.44 223 ILE B N 1
ATOM 4458 C CA . ILE B 1 223 ? 21.609 16.281 18.953 1 80.44 223 ILE B CA 1
ATOM 4459 C C . ILE B 1 223 ? 20.438 15.477 19.5 1 80.44 223 ILE B C 1
ATOM 4461 O O . ILE B 1 223 ? 20.391 14.25 19.359 1 80.44 223 ILE B O 1
ATOM 4465 N N . SER B 1 224 ? 19.531 16.188 20.141 1 78.31 224 SER B N 1
ATOM 4466 C CA . SER B 1 224 ? 18.375 15.492 20.672 1 78.31 224 SER B CA 1
ATOM 4467 C C . SER B 1 224 ? 17.531 14.875 19.562 1 78.31 224 SER B C 1
ATOM 4469 O O . SER B 1 224 ? 17.016 13.758 19.703 1 78.31 224 SER B O 1
ATOM 4471 N N . THR B 1 225 ? 17.391 15.57 18.438 1 79.25 225 THR B N 1
ATOM 4472 C CA . THR B 1 225 ? 16.641 15.047 17.312 1 79.25 225 THR B CA 1
ATOM 4473 C C . THR B 1 225 ? 17.328 13.82 16.719 1 79.25 225 THR B C 1
ATOM 4475 O O . THR B 1 225 ? 16.656 12.828 16.406 1 79.25 225 THR B O 1
ATOM 4478 N N . ILE B 1 226 ? 18.562 13.883 16.703 1 83.44 226 ILE B N 1
ATOM 4479 C CA . ILE B 1 226 ? 19.328 12.766 16.156 1 83.44 226 ILE B CA 1
ATOM 4480 C C . ILE B 1 226 ? 19.188 11.555 17.078 1 83.44 226 ILE B C 1
ATOM 4482 O O . ILE B 1 226 ? 19 10.43 16.594 1 83.44 226 ILE B O 1
ATOM 4486 N N . ILE B 1 227 ? 19.281 11.758 18.297 1 82.94 227 ILE B N 1
ATOM 4487 C CA . ILE B 1 227 ? 19.156 10.672 19.266 1 82.94 227 ILE B CA 1
ATOM 4488 C C . ILE B 1 227 ? 17.75 10.07 19.188 1 82.94 227 ILE B C 1
ATOM 4490 O O . ILE B 1 227 ? 17.594 8.852 19.266 1 82.94 227 ILE B O 1
ATOM 4494 N N . PHE B 1 228 ? 16.781 10.922 19 1 79.56 228 PHE B N 1
ATOM 4495 C CA . PHE B 1 228 ? 15.398 10.469 18.891 1 79.56 228 PHE B CA 1
ATOM 4496 C C . PHE B 1 228 ? 15.227 9.609 17.641 1 79.56 228 PHE B C 1
ATOM 4498 O O . PHE B 1 228 ? 14.578 8.562 17.688 1 79.56 228 PHE B O 1
ATOM 4505 N N . ILE B 1 229 ? 15.766 10.031 16.594 1 84.19 229 ILE B N 1
ATOM 4506 C CA . ILE B 1 229 ? 15.648 9.289 15.344 1 84.19 229 ILE B CA 1
ATOM 4507 C C . ILE B 1 229 ? 16.391 7.961 15.461 1 84.19 229 ILE B C 1
ATOM 4509 O O . ILE B 1 229 ? 15.875 6.922 15.039 1 84.19 229 ILE B O 1
ATOM 4513 N N . LEU B 1 230 ? 17.562 7.98 16.062 1 87.25 230 LEU B N 1
ATOM 4514 C CA . LEU B 1 230 ? 18.344 6.766 16.234 1 87.25 230 LEU B CA 1
ATOM 4515 C C . LEU B 1 230 ? 17.641 5.777 17.156 1 87.25 230 LEU B C 1
ATOM 4517 O O . LEU B 1 230 ? 17.625 4.57 16.891 1 87.25 230 LEU B O 1
ATOM 4521 N N . PHE B 1 231 ? 17.094 6.289 18.188 1 87.25 231 PHE B N 1
ATOM 4522 C CA . PHE B 1 231 ? 16.375 5.438 19.125 1 87.25 231 PHE B CA 1
ATOM 4523 C C . PHE B 1 231 ? 15.156 4.805 18.453 1 87.25 231 PHE B C 1
ATOM 4525 O O . PHE B 1 231 ? 14.883 3.619 18.641 1 87.25 231 PHE B O 1
ATOM 4532 N N . GLY B 1 232 ? 14.406 5.559 17.734 1 88.31 232 GLY B N 1
ATOM 4533 C CA . GLY B 1 232 ? 13.273 5.02 17 1 88.31 232 GLY B CA 1
ATOM 4534 C C . GLY B 1 232 ? 13.672 3.988 15.961 1 88.31 232 GLY B C 1
ATOM 4535 O O . GLY B 1 232 ? 12.984 2.979 15.781 1 88.31 232 GLY B O 1
ATOM 4536 N N . CYS B 1 233 ? 14.727 4.242 15.266 1 89.62 233 CYS B N 1
ATOM 4537 C CA . CYS B 1 233 ? 15.219 3.293 14.273 1 89.62 233 CYS B CA 1
ATOM 4538 C C . CYS B 1 233 ? 15.57 1.959 14.922 1 89.62 233 CYS B C 1
ATOM 4540 O O . CYS B 1 233 ? 15.305 0.898 14.352 1 89.62 233 CYS B O 1
ATOM 4542 N N . VAL B 1 234 ? 16.156 2.045 16.094 1 93.19 234 VAL B N 1
ATOM 4543 C CA . VAL B 1 234 ? 16.5 0.821 16.812 1 93.19 234 VAL B CA 1
ATOM 4544 C C . VAL B 1 234 ? 15.227 0.117 17.281 1 93.19 234 VAL B C 1
ATOM 4546 O O . VAL B 1 234 ? 15.07 -1.089 17.062 1 93.19 234 VAL B O 1
ATOM 4549 N N . LEU B 1 235 ? 14.305 0.812 17.797 1 92.94 235 LEU B N 1
ATOM 4550 C CA . LEU B 1 235 ? 13.109 0.247 18.422 1 92.94 235 LEU B CA 1
ATOM 4551 C C . LEU B 1 235 ? 12.133 -0.247 17.359 1 92.94 235 LEU B C 1
ATOM 4553 O O . LEU B 1 235 ? 11.484 -1.282 17.531 1 92.94 235 LEU B O 1
ATOM 4557 N N . PHE B 1 236 ? 12.078 0.449 16.234 1 93.69 236 PHE B N 1
ATOM 4558 C CA . PHE B 1 236 ? 10.984 0.141 15.312 1 93.69 236 PHE B CA 1
ATOM 4559 C C . PHE B 1 236 ? 11.516 -0.491 14.031 1 93.69 236 PHE B C 1
ATOM 4561 O O . PHE B 1 236 ? 10.75 -1.008 13.227 1 93.69 236 PHE B O 1
ATOM 4568 N N . VAL B 1 237 ? 12.789 -0.482 13.805 1 93.5 237 VAL B N 1
ATOM 4569 C CA . VAL B 1 237 ? 13.32 -1.078 12.578 1 93.5 237 VAL B CA 1
ATOM 4570 C C . VAL B 1 237 ? 14.266 -2.223 12.93 1 93.5 237 VAL B C 1
ATOM 4572 O O . VAL B 1 237 ? 14 -3.381 12.609 1 93.5 237 VAL B O 1
ATOM 4575 N N . ALA B 1 238 ? 15.289 -1.983 13.758 1 95.62 238 ALA B N 1
ATOM 4576 C CA . ALA B 1 238 ? 16.328 -2.98 14.023 1 95.62 238 ALA B CA 1
ATOM 4577 C C . ALA B 1 238 ? 15.766 -4.129 14.867 1 95.62 238 ALA B C 1
ATOM 4579 O O . ALA B 1 238 ? 15.93 -5.301 14.516 1 95.62 238 ALA B O 1
ATOM 4580 N N . LEU B 1 239 ? 15.133 -3.816 15.922 1 96.88 239 LEU B N 1
ATOM 4581 C CA . LEU B 1 239 ? 14.625 -4.848 16.812 1 96.88 239 LEU B CA 1
ATOM 4582 C C . LEU B 1 239 ? 13.578 -5.703 16.125 1 96.88 239 LEU B C 1
ATOM 4584 O O . LEU B 1 239 ? 13.68 -6.934 16.094 1 96.88 239 LEU B O 1
ATOM 4588 N N . PRO B 1 240 ? 12.633 -5.113 15.508 1 97.19 240 PRO B N 1
ATOM 4589 C CA . PRO B 1 240 ? 11.672 -5.957 14.789 1 97.19 240 PRO B CA 1
ATOM 4590 C C . PRO B 1 240 ? 12.328 -6.773 13.672 1 97.19 240 PRO B C 1
ATOM 4592 O O . PRO B 1 240 ? 11.93 -7.914 13.422 1 97.19 240 PRO B O 1
ATOM 4595 N N . ALA B 1 241 ? 13.281 -6.203 12.992 1 97.5 241 ALA B N 1
ATOM 4596 C CA . ALA B 1 241 ? 13.969 -6.941 11.938 1 97.5 241 ALA B CA 1
ATOM 4597 C C . ALA B 1 241 ? 14.617 -8.211 12.484 1 97.5 241 ALA B C 1
ATOM 4599 O O . ALA B 1 241 ? 14.562 -9.266 11.852 1 97.5 241 ALA B O 1
ATOM 4600 N N . ILE B 1 242 ? 15.188 -8.094 13.641 1 97.06 242 ILE B N 1
ATOM 4601 C CA . ILE B 1 242 ? 15.812 -9.242 14.281 1 97.06 242 ILE B CA 1
ATOM 4602 C C . ILE B 1 242 ? 14.734 -10.258 14.664 1 97.06 242 ILE B C 1
ATOM 4604 O O . ILE B 1 242 ? 14.914 -11.469 14.469 1 97.06 242 ILE B O 1
ATOM 4608 N N . ILE B 1 243 ? 13.633 -9.828 15.148 1 96.25 243 ILE B N 1
ATOM 4609 C CA . ILE B 1 243 ? 12.539 -10.703 15.562 1 96.25 243 ILE B CA 1
ATOM 4610 C C . ILE B 1 243 ? 11.969 -11.422 14.344 1 96.25 243 ILE B C 1
ATOM 4612 O O . ILE B 1 243 ? 11.758 -12.633 14.367 1 96.25 243 ILE B O 1
ATOM 4616 N N . PHE B 1 244 ? 11.727 -10.695 13.25 1 96.56 244 PHE B N 1
ATOM 4617 C CA . PHE B 1 244 ? 11.164 -11.297 12.047 1 96.56 244 PHE B CA 1
ATOM 4618 C C . PHE B 1 244 ? 12.141 -12.281 11.422 1 96.56 244 PHE B C 1
ATOM 4620 O O . PHE B 1 244 ? 11.734 -13.305 10.867 1 96.56 244 PHE B O 1
ATOM 4627 N N . LYS B 1 245 ? 13.453 -11.891 11.469 1 96.5 245 LYS B N 1
ATOM 4628 C CA . LYS B 1 245 ? 14.453 -12.828 10.969 1 96.5 245 LYS B CA 1
ATOM 4629 C C . LYS B 1 245 ? 14.359 -14.172 11.695 1 96.5 245 LYS B C 1
ATOM 4631 O O . LYS B 1 245 ? 14.383 -15.227 11.055 1 96.5 245 LYS B O 1
ATOM 4636 N N . HIS B 1 246 ? 14.133 -14.164 12.953 1 94.5 246 HIS B N 1
ATOM 4637 C CA . HIS B 1 246 ? 14.125 -15.383 13.766 1 94.5 246 HIS B CA 1
ATOM 4638 C C . HIS B 1 246 ? 12.797 -16.109 13.641 1 94.5 246 HIS B C 1
ATOM 4640 O O . HIS B 1 246 ? 12.766 -17.344 13.586 1 94.5 246 HIS B O 1
ATOM 4646 N N . ILE B 1 247 ? 11.695 -15.453 13.57 1 93.69 247 ILE B N 1
ATOM 4647 C CA . ILE B 1 247 ? 10.383 -16.094 13.562 1 93.69 247 ILE B CA 1
ATOM 4648 C C . ILE B 1 247 ? 10.047 -16.562 12.156 1 93.69 247 ILE B C 1
ATOM 4650 O O . ILE B 1 247 ? 9.523 -17.656 11.969 1 93.69 247 ILE B O 1
ATOM 4654 N N . GLU B 1 248 ? 10.352 -15.758 11.156 1 94.5 248 GLU B N 1
ATOM 4655 C CA . GLU B 1 248 ? 9.93 -16.047 9.789 1 94.5 248 GLU B CA 1
ATOM 4656 C C . GLU B 1 248 ? 11.031 -16.781 9.023 1 94.5 248 GLU B C 1
ATOM 4658 O O . GLU B 1 248 ? 10.789 -17.328 7.945 1 94.5 248 GLU B O 1
ATOM 4663 N N . GLY B 1 249 ? 12.305 -16.719 9.508 1 93.94 249 GLY B N 1
ATOM 4664 C CA . GLY B 1 249 ? 13.414 -17.359 8.828 1 93.94 249 GLY B CA 1
ATOM 4665 C C . GLY B 1 249 ? 13.922 -16.594 7.629 1 93.94 249 GLY B C 1
ATOM 4666 O O . GLY B 1 249 ? 14.445 -17.172 6.68 1 93.94 249 GLY B O 1
ATOM 4667 N N . TRP B 1 250 ? 13.656 -15.336 7.582 1 94.75 250 TRP B N 1
ATOM 4668 C CA . TRP B 1 250 ? 14.109 -14.477 6.492 1 94.75 250 TRP B CA 1
ATOM 4669 C C . TRP B 1 250 ? 15.578 -14.102 6.664 1 94.75 250 TRP B C 1
ATOM 4671 O O . TRP B 1 250 ? 16.125 -14.219 7.762 1 94.75 250 TRP B O 1
ATOM 4681 N N . SER B 1 251 ? 16.25 -13.719 5.605 1 96.62 251 SER B N 1
ATOM 4682 C CA . SER B 1 251 ? 17.578 -13.133 5.707 1 96.62 251 SER B CA 1
ATOM 4683 C C . SER B 1 251 ? 17.531 -11.766 6.383 1 96.62 251 SER B C 1
ATOM 4685 O O . SER B 1 251 ? 16.453 -11.156 6.5 1 96.62 251 SER B O 1
ATOM 4687 N N . ALA B 1 252 ? 18.656 -11.328 6.848 1 96.5 252 ALA B N 1
ATOM 4688 C CA . ALA B 1 252 ? 18.734 -10.023 7.496 1 96.5 252 ALA B CA 1
ATOM 4689 C C . ALA B 1 252 ? 18.25 -8.914 6.562 1 96.5 252 ALA B C 1
ATOM 4691 O O . ALA B 1 252 ? 17.484 -8.047 6.969 1 96.5 252 ALA B O 1
ATOM 4692 N N . LEU B 1 253 ? 18.672 -8.992 5.312 1 97.12 253 LEU B N 1
ATOM 4693 C CA . LEU B 1 253 ? 18.25 -7.98 4.344 1 97.12 253 LEU B CA 1
ATOM 4694 C C . LEU B 1 253 ? 16.75 -8.055 4.09 1 97.12 253 LEU B C 1
ATOM 4696 O O . LEU B 1 253 ? 16.078 -7.02 4.027 1 97.12 253 LEU B O 1
ATOM 4700 N N . ASP B 1 254 ? 16.203 -9.258 4 1 97.25 254 ASP B N 1
ATOM 4701 C CA . ASP B 1 254 ? 14.781 -9.43 3.75 1 97.25 254 ASP B CA 1
ATOM 4702 C C . ASP B 1 254 ? 13.945 -8.906 4.918 1 97.25 254 ASP B C 1
ATOM 4704 O O . ASP B 1 254 ? 12.875 -8.336 4.719 1 97.25 254 ASP B O 1
ATOM 4708 N N . ALA B 1 255 ? 14.469 -9.117 6.086 1 97.62 255 ALA B N 1
ATOM 4709 C CA . ALA B 1 255 ? 13.758 -8.641 7.27 1 97.62 255 ALA B CA 1
ATOM 4710 C C . ALA B 1 255 ? 13.75 -7.121 7.328 1 97.62 255 ALA B C 1
ATOM 4712 O O . ALA B 1 255 ? 12.711 -6.508 7.598 1 97.62 255 ALA B O 1
ATOM 4713 N N . ILE B 1 256 ? 14.875 -6.504 7.066 1 97 256 ILE B N 1
ATOM 4714 C CA . ILE B 1 256 ? 14.961 -5.047 7.059 1 97 256 ILE B CA 1
ATOM 4715 C C . ILE B 1 256 ? 14.086 -4.484 5.938 1 97 256 ILE B C 1
ATOM 4717 O O . ILE B 1 256 ? 13.383 -3.494 6.129 1 97 256 ILE B O 1
ATOM 4721 N N . TYR B 1 257 ? 14.211 -5.141 4.777 1 97.25 257 TYR B N 1
ATOM 4722 C CA . TYR B 1 257 ? 13.398 -4.773 3.623 1 97.25 257 TYR B CA 1
ATOM 4723 C C . TYR B 1 257 ? 11.914 -4.805 3.969 1 97.25 257 TYR B C 1
ATOM 4725 O O . TYR B 1 257 ? 11.188 -3.854 3.686 1 97.25 257 TYR B O 1
ATOM 4733 N N . PHE B 1 258 ? 11.461 -5.812 4.633 1 97.38 258 PHE B N 1
ATOM 4734 C CA . PHE B 1 258 ? 10.062 -5.965 5.031 1 97.38 258 PHE B CA 1
ATOM 4735 C C . PHE B 1 258 ? 9.648 -4.848 5.98 1 97.38 258 PHE B C 1
ATOM 4737 O O . PHE B 1 258 ? 8.586 -4.25 5.816 1 97.38 258 PHE B O 1
ATOM 4744 N N . VAL B 1 259 ? 10.461 -4.586 6.949 1 97.31 259 VAL B N 1
ATOM 4745 C CA . VAL B 1 259 ? 10.141 -3.607 7.98 1 97.31 259 VAL B CA 1
ATOM 4746 C C . VAL B 1 259 ? 10 -2.223 7.352 1 97.31 259 VAL B C 1
ATOM 4748 O O . VAL B 1 259 ? 9.031 -1.51 7.617 1 97.31 259 VAL B O 1
ATOM 4751 N N . VAL B 1 260 ? 10.906 -1.831 6.477 1 95.19 260 VAL B N 1
ATOM 4752 C CA . VAL B 1 260 ? 10.883 -0.505 5.867 1 95.19 260 VAL B CA 1
ATOM 4753 C C . VAL B 1 260 ? 9.695 -0.388 4.922 1 95.19 260 VAL B C 1
ATOM 4755 O O . VAL B 1 260 ? 8.961 0.605 4.953 1 95.19 260 VAL B O 1
ATOM 4758 N N . ILE B 1 261 ? 9.438 -1.406 4.121 1 96.94 261 ILE B N 1
ATOM 4759 C CA . ILE B 1 261 ? 8.344 -1.408 3.154 1 96.94 261 ILE B CA 1
ATOM 4760 C C . ILE B 1 261 ? 7.004 -1.358 3.887 1 96.94 261 ILE B C 1
ATOM 4762 O O . ILE B 1 261 ? 6.059 -0.714 3.424 1 96.94 261 ILE B O 1
ATOM 4766 N N . THR B 1 262 ? 6.969 -1.978 5.035 1 97.06 262 THR B N 1
ATOM 4767 C CA . THR B 1 262 ? 5.742 -1.996 5.824 1 97.06 262 THR B CA 1
ATOM 4768 C C . THR B 1 262 ? 5.52 -0.651 6.508 1 97.06 262 THR B C 1
ATOM 4770 O O . THR B 1 262 ? 4.426 -0.089 6.445 1 97.06 262 THR B O 1
ATOM 4773 N N . LEU B 1 263 ? 6.547 -0.097 7.094 1 95.25 263 LEU B N 1
ATOM 4774 C CA . LEU B 1 263 ? 6.406 1.123 7.879 1 95.25 263 LEU B CA 1
ATOM 4775 C C . LEU B 1 263 ? 6.285 2.344 6.973 1 95.25 263 LEU B C 1
ATOM 4777 O O . LEU B 1 263 ? 5.875 3.418 7.418 1 95.25 263 LEU B O 1
ATOM 4781 N N . THR B 1 264 ? 6.613 2.203 5.695 1 94 264 THR B N 1
ATOM 4782 C CA . THR B 1 264 ? 6.359 3.268 4.734 1 94 264 THR B CA 1
ATOM 4783 C C . THR B 1 264 ? 5.023 3.051 4.023 1 94 264 THR B C 1
ATOM 4785 O O . THR B 1 264 ? 4.676 3.797 3.109 1 94 264 THR B O 1
ATOM 4788 N N . THR B 1 265 ? 4.277 2.018 4.348 1 95.62 265 THR B N 1
ATOM 4789 C CA . THR B 1 265 ? 2.934 1.658 3.914 1 95.62 265 THR B CA 1
ATOM 4790 C C . THR B 1 265 ? 2.922 1.288 2.434 1 95.62 265 THR B C 1
ATOM 4792 O O . THR B 1 265 ? 1.886 1.387 1.772 1 95.62 265 THR B O 1
ATOM 4795 N N . ILE B 1 266 ? 4.074 0.967 1.827 1 96.75 266 ILE B N 1
ATOM 4796 C CA . ILE B 1 266 ? 4.121 0.494 0.448 1 96.75 266 ILE B CA 1
ATOM 4797 C C . ILE B 1 266 ? 3.449 -0.874 0.349 1 96.75 266 ILE B C 1
ATOM 4799 O O . ILE B 1 266 ? 2.48 -1.045 -0.396 1 96.75 266 ILE B O 1
ATOM 4803 N N . GLY B 1 267 ? 3.924 -1.898 1.097 1 96.31 267 GLY B N 1
ATOM 4804 C CA . GLY B 1 267 ? 3.291 -3.199 1.249 1 96.31 267 GLY B CA 1
ATOM 4805 C C . GLY B 1 267 ? 3.211 -3.979 -0.049 1 96.31 267 GLY B C 1
ATOM 4806 O O . GLY B 1 267 ? 2.117 -4.277 -0.533 1 96.31 267 GLY B O 1
ATOM 4807 N N . PHE B 1 268 ? 4.277 -4.523 -0.558 1 95.06 268 PHE B N 1
ATOM 4808 C CA . PHE B 1 268 ? 4.293 -5.277 -1.806 1 95.06 268 PHE B CA 1
ATOM 4809 C C . PHE B 1 268 ? 3.604 -6.625 -1.635 1 95.06 268 PHE B C 1
ATOM 4811 O O . PHE B 1 268 ? 3.1 -7.199 -2.604 1 95.06 268 PHE B O 1
ATOM 4818 N N . GLY B 1 269 ? 3.688 -7.18 -0.444 1 93.56 269 GLY B N 1
ATOM 4819 C CA . GLY B 1 269 ? 3.084 -8.477 -0.186 1 93.56 269 GLY B CA 1
ATOM 4820 C C . GLY B 1 269 ? 4.016 -9.641 -0.475 1 93.56 269 GLY B C 1
ATOM 4821 O O . GLY B 1 269 ? 3.629 -10.805 -0.348 1 93.56 269 GLY B O 1
ATOM 4822 N N . ASP B 1 270 ? 5.281 -9.375 -0.948 1 92.25 270 ASP B N 1
ATOM 4823 C CA . ASP B 1 270 ? 6.258 -10.438 -1.174 1 92.25 270 ASP B CA 1
ATOM 4824 C C . ASP B 1 270 ? 6.711 -11.055 0.146 1 92.25 270 ASP B C 1
ATOM 4826 O O . ASP B 1 270 ? 7.008 -12.25 0.208 1 92.25 270 ASP B O 1
ATOM 4830 N N . TYR B 1 271 ? 6.77 -10.297 1.184 1 92.69 271 TYR B N 1
ATOM 4831 C CA . TYR B 1 271 ? 6.973 -10.75 2.555 1 92.69 271 TYR B CA 1
ATOM 4832 C C . TYR B 1 271 ? 5.828 -10.297 3.455 1 92.69 271 TYR B C 1
ATOM 4834 O O . TYR B 1 271 ? 5.496 -9.109 3.494 1 92.69 271 TYR B O 1
ATOM 4842 N N . VAL B 1 272 ? 5.191 -11.258 4.016 1 92.19 272 VAL B N 1
ATOM 4843 C CA . VAL B 1 272 ? 4.086 -10.945 4.918 1 92.19 272 VAL B CA 1
ATOM 4844 C C . VAL B 1 272 ? 4.277 -11.688 6.238 1 92.19 272 VAL B C 1
ATOM 4846 O O . VAL B 1 272 ? 4.422 -12.906 6.258 1 92.19 272 VAL B O 1
ATOM 4849 N N . ALA B 1 273 ? 4.332 -10.945 7.332 1 93.38 273 ALA B N 1
ATOM 4850 C CA . ALA B 1 273 ? 4.449 -11.555 8.648 1 93.38 273 ALA B CA 1
ATOM 4851 C C . ALA B 1 273 ? 3.232 -12.43 8.961 1 93.38 273 ALA B C 1
ATOM 4853 O O . ALA B 1 273 ? 2.092 -11.969 8.867 1 93.38 273 ALA B O 1
ATOM 4854 N N . GLY B 1 274 ? 3.428 -13.719 9.281 1 87.62 274 GLY B N 1
ATOM 4855 C CA . GLY B 1 274 ? 2.342 -14.648 9.57 1 87.62 274 GLY B CA 1
ATOM 4856 C C . GLY B 1 274 ? 1.751 -15.281 8.32 1 87.62 274 GLY B C 1
ATOM 4857 O O . GLY B 1 274 ? 0.674 -15.875 8.375 1 87.62 274 GLY B O 1
ATOM 4858 N N . GLY B 1 275 ? 2.379 -15.055 7.188 1 80.5 275 GLY B N 1
ATOM 4859 C CA . GLY B 1 275 ? 1.837 -15.547 5.934 1 80.5 275 GLY B CA 1
ATOM 4860 C C . GLY B 1 275 ? 2.436 -16.875 5.512 1 80.5 275 GLY B C 1
ATOM 4861 O O . GLY B 1 275 ? 2.025 -17.453 4.504 1 80.5 275 GLY B O 1
ATOM 4862 N N . SER B 1 276 ? 3.334 -17.359 6.27 1 77 276 SER B N 1
ATOM 4863 C CA . SER B 1 276 ? 3.986 -18.609 5.934 1 77 276 SER B CA 1
ATOM 4864 C C . SER B 1 276 ? 3.229 -19.797 6.52 1 77 276 SER B C 1
ATOM 4866 O O . SER B 1 276 ? 2.273 -19.625 7.277 1 77 276 SER B O 1
ATOM 4868 N N . ASP B 1 277 ? 3.553 -20.906 6 1 73.69 277 ASP B N 1
ATOM 4869 C CA . ASP B 1 277 ? 2.877 -22.125 6.43 1 73.69 277 ASP B CA 1
ATOM 4870 C C . ASP B 1 277 ? 3.506 -22.688 7.707 1 73.69 277 ASP B C 1
ATOM 4872 O O . ASP B 1 277 ? 3.973 -23.828 7.73 1 73.69 277 ASP B O 1
ATOM 4876 N N . ILE B 1 278 ? 3.779 -21.844 8.625 1 76.62 278 ILE B N 1
ATOM 4877 C CA . ILE B 1 278 ? 4.293 -22.266 9.922 1 76.62 278 ILE B CA 1
ATOM 4878 C C . ILE B 1 278 ? 3.264 -21.984 11.008 1 76.62 278 ILE B C 1
ATOM 4880 O O . ILE B 1 278 ? 2.322 -21.219 10.789 1 76.62 278 ILE B O 1
ATOM 4884 N N . GLU B 1 279 ? 3.332 -22.703 12.016 1 80.62 279 GLU B N 1
ATOM 4885 C CA . GLU B 1 279 ? 2.428 -22.484 13.141 1 80.62 279 GLU B CA 1
ATOM 4886 C C . GLU B 1 279 ? 2.842 -21.266 13.945 1 80.62 279 GLU B C 1
ATOM 4888 O O . GLU B 1 279 ? 3.982 -21.172 14.414 1 80.62 279 GLU B O 1
ATOM 4893 N N . TYR B 1 280 ? 1.954 -20.359 13.984 1 84.06 280 TYR B N 1
ATOM 4894 C CA . TYR B 1 280 ? 2.246 -19.141 14.719 1 84.06 280 TYR B CA 1
ATOM 4895 C C . TYR B 1 280 ? 1.518 -19.125 16.062 1 84.06 280 TYR B C 1
ATOM 4897 O O . TYR B 1 280 ? 0.51 -19.812 16.234 1 84.06 280 TYR B O 1
ATOM 4905 N N . LEU B 1 281 ? 2.152 -18.328 17 1 85.62 281 LEU B N 1
ATOM 4906 C CA . LEU B 1 281 ? 1.412 -18.016 18.219 1 85.62 281 LEU B CA 1
ATOM 4907 C C . LEU B 1 281 ? 0.191 -17.156 17.906 1 85.62 281 LEU B C 1
ATOM 4909 O O . LEU B 1 281 ? 0.233 -16.312 17 1 85.62 281 LEU B O 1
ATOM 4913 N N . ASP B 1 282 ? -0.863 -17.312 18.656 1 85.44 282 ASP B N 1
ATOM 4914 C CA . ASP B 1 282 ? -2.129 -16.625 18.422 1 85.44 282 ASP B CA 1
ATOM 4915 C C . ASP B 1 282 ? -1.957 -15.117 18.516 1 85.44 282 ASP B C 1
ATOM 4917 O O . ASP B 1 282 ? -2.645 -14.367 17.812 1 85.44 282 ASP B O 1
ATOM 4921 N N . PHE B 1 283 ? -1 -14.711 19.25 1 90 283 PHE B N 1
ATOM 4922 C CA . PHE B 1 283 ? -0.887 -13.273 19.484 1 90 283 PHE B CA 1
ATOM 4923 C C . PHE B 1 283 ? 0.107 -12.648 18.516 1 90 283 PHE B C 1
ATOM 4925 O O . PHE B 1 283 ? 0.308 -11.43 18.516 1 90 283 PHE B O 1
ATOM 4932 N N . TYR B 1 284 ? 0.675 -13.414 17.641 1 93.12 284 TYR B N 1
ATOM 4933 C CA . TYR B 1 284 ? 1.708 -12.922 16.734 1 93.12 284 TYR B CA 1
ATOM 4934 C C . TYR B 1 284 ? 1.161 -11.828 15.828 1 93.12 284 TYR B C 1
ATOM 4936 O O . TYR B 1 284 ? 1.716 -10.727 15.766 1 93.12 284 TYR B O 1
ATOM 4944 N N . LYS B 1 285 ? 0.013 -12.047 15.195 1 92.88 285 LYS B N 1
ATOM 4945 C CA . LYS B 1 285 ? -0.539 -11.117 14.219 1 92.88 285 LYS B CA 1
ATOM 4946 C C . LYS B 1 285 ? -1.037 -9.844 14.891 1 92.88 285 LYS B C 1
ATOM 4948 O O . LYS B 1 285 ? -0.761 -8.742 14.414 1 92.88 285 LYS B O 1
ATOM 4953 N N . PRO B 1 286 ? -1.685 -9.922 16 1 91.62 286 PRO B N 1
ATOM 4954 C CA . PRO B 1 286 ? -2.068 -8.695 16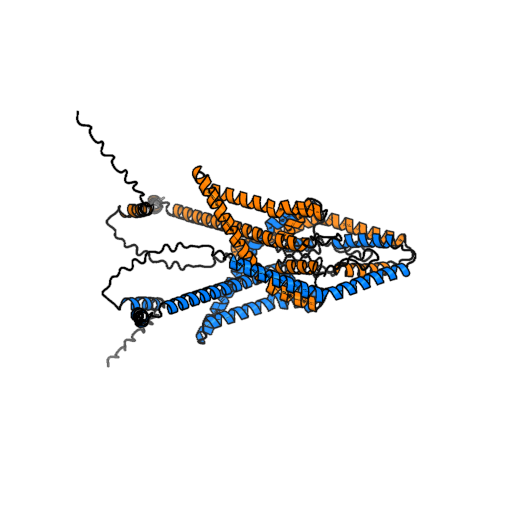.703 1 91.62 286 PRO B CA 1
ATOM 4955 C C . PRO B 1 286 ? -0.864 -7.883 17.172 1 91.62 286 PRO B C 1
ATOM 4957 O O . PRO B 1 286 ? -0.886 -6.648 17.125 1 91.62 286 PRO B O 1
ATOM 4960 N N . VAL B 1 287 ? 0.179 -8.523 17.609 1 94.44 287 VAL B N 1
ATOM 4961 C CA . VAL B 1 287 ? 1.376 -7.828 18.062 1 94.44 287 VAL B CA 1
ATOM 4962 C C . VAL B 1 287 ? 2.045 -7.113 16.891 1 94.44 287 VAL B C 1
ATOM 4964 O O . VAL B 1 287 ? 2.527 -5.988 17.031 1 94.44 287 VAL B O 1
ATOM 4967 N N . VAL B 1 288 ? 2.09 -7.785 15.766 1 95.94 288 VAL B N 1
ATOM 4968 C CA . VAL B 1 288 ? 2.656 -7.176 14.562 1 95.94 288 VAL B CA 1
ATOM 4969 C C . VAL B 1 288 ? 1.845 -5.941 14.18 1 95.94 288 VAL B C 1
ATOM 4971 O O . VAL B 1 288 ? 2.41 -4.906 13.812 1 95.94 288 VAL B O 1
ATOM 4974 N N . TRP B 1 289 ? 0.552 -6.031 14.273 1 94.12 289 TRP B N 1
ATOM 4975 C CA . TRP B 1 289 ? -0.294 -4.891 13.938 1 94.12 289 TRP B CA 1
ATOM 4976 C C . TRP B 1 289 ? -0.044 -3.732 14.898 1 94.12 289 TRP B C 1
ATOM 4978 O O . TRP B 1 289 ? -0.042 -2.568 14.492 1 94.12 289 TRP B O 1
ATOM 4988 N N . PHE B 1 290 ? 0.139 -4.047 16.125 1 93.69 290 PHE B N 1
ATOM 4989 C CA . PHE B 1 290 ? 0.437 -3.006 17.094 1 93.69 290 PHE B CA 1
ATOM 4990 C C . PHE B 1 290 ? 1.775 -2.344 16.797 1 93.69 290 PHE B C 1
ATOM 4992 O O . PHE B 1 290 ? 1.919 -1.127 16.938 1 93.69 290 PHE B O 1
ATOM 4999 N N . TRP B 1 291 ? 2.756 -3.15 16.453 1 96 291 TRP B N 1
ATOM 5000 C CA . TRP B 1 291 ? 4.039 -2.604 16.016 1 96 291 TRP B CA 1
ATOM 5001 C C . TRP B 1 291 ? 3.859 -1.673 14.828 1 96 291 TRP B C 1
ATOM 5003 O O . TRP B 1 291 ? 4.477 -0.607 14.766 1 96 291 TRP B O 1
ATOM 5013 N N . ILE B 1 292 ? 2.996 -1.998 13.922 1 96.19 292 ILE B N 1
ATOM 5014 C CA . ILE B 1 292 ? 2.727 -1.184 12.742 1 96.19 292 ILE B CA 1
ATOM 5015 C C . ILE B 1 292 ? 2.117 0.151 13.164 1 96.19 292 ILE B C 1
ATOM 5017 O O . ILE B 1 292 ? 2.543 1.211 12.703 1 96.19 292 ILE B O 1
ATOM 5021 N N . LEU B 1 293 ? 1.186 0.09 14.062 1 94.19 293 LEU B N 1
ATOM 5022 C CA . LEU B 1 293 ? 0.5 1.292 14.531 1 94.19 293 LEU B CA 1
ATOM 5023 C C . LEU B 1 293 ? 1.487 2.275 15.148 1 94.19 293 LEU B C 1
ATOM 5025 O O . LEU B 1 293 ? 1.556 3.436 14.742 1 94.19 293 LEU B O 1
ATOM 5029 N N . VAL B 1 294 ? 2.264 1.769 16.047 1 92.94 294 VAL B N 1
ATOM 5030 C CA . VAL B 1 294 ? 3.184 2.645 16.766 1 92.94 294 VAL B CA 1
ATOM 5031 C C . VAL B 1 294 ? 4.312 3.084 15.844 1 92.94 294 VAL B C 1
ATOM 5033 O O . VAL B 1 294 ? 4.777 4.223 15.914 1 92.94 294 VAL B O 1
ATOM 5036 N N . GLY B 1 295 ? 4.734 2.137 15.055 1 94.25 295 GLY B N 1
ATOM 5037 C CA . GLY B 1 295 ? 5.77 2.475 14.094 1 94.25 295 GLY B CA 1
ATOM 5038 C C . GLY B 1 295 ? 5.34 3.549 13.109 1 94.25 295 GLY B C 1
ATOM 5039 O O . GLY B 1 295 ? 6.098 4.48 12.836 1 94.25 295 GLY B O 1
ATOM 5040 N N . LEU B 1 296 ? 4.125 3.453 12.602 1 94.5 296 LEU B N 1
ATOM 5041 C CA . LEU B 1 296 ? 3.598 4.445 11.68 1 94.5 296 LEU B CA 1
ATOM 5042 C C . LEU B 1 296 ? 3.459 5.805 12.352 1 94.5 296 LEU B C 1
ATOM 5044 O O . LEU B 1 296 ? 3.717 6.84 11.742 1 94.5 296 LEU B O 1
ATOM 5048 N N . ALA B 1 297 ? 3.041 5.754 13.555 1 89.75 297 ALA B N 1
ATOM 5049 C CA . ALA B 1 297 ? 2.943 7 14.312 1 89.75 297 ALA B CA 1
ATOM 5050 C C . ALA B 1 297 ? 4.312 7.648 14.484 1 89.75 297 ALA B C 1
ATOM 5052 O O . ALA B 1 297 ? 4.449 8.867 14.344 1 89.75 297 ALA B O 1
ATOM 5053 N N . TYR B 1 298 ? 5.277 6.852 14.789 1 88.38 298 TYR B N 1
ATOM 5054 C CA . TYR B 1 298 ? 6.641 7.344 14.953 1 88.38 298 TYR B CA 1
ATOM 5055 C C . TYR B 1 298 ? 7.172 7.918 13.648 1 88.38 298 TYR B C 1
ATOM 5057 O O . TYR B 1 298 ? 7.789 8.984 13.633 1 88.38 298 TYR B O 1
ATOM 5065 N N . PHE B 1 299 ? 6.961 7.203 12.562 1 84.69 299 PHE B N 1
ATOM 5066 C CA . PHE B 1 299 ? 7.422 7.676 11.258 1 84.69 299 PHE B CA 1
ATOM 5067 C C . PHE B 1 299 ? 6.723 8.977 10.875 1 84.69 299 PHE B C 1
ATOM 5069 O O . PHE B 1 299 ? 7.348 9.875 10.312 1 84.69 299 PHE B O 1
ATOM 5076 N N . ALA B 1 300 ? 5.477 9.07 11.125 1 78.56 300 ALA B N 1
ATOM 5077 C CA . ALA B 1 300 ? 4.73 10.289 10.852 1 78.56 300 ALA B CA 1
ATOM 5078 C C . ALA B 1 300 ? 5.27 11.461 11.672 1 78.56 300 ALA B C 1
ATOM 5080 O O . ALA B 1 300 ? 5.352 12.586 11.18 1 78.56 300 ALA B O 1
ATOM 5081 N N . ALA B 1 301 ? 5.613 11.156 12.914 1 78.25 301 ALA B N 1
ATOM 5082 C CA . ALA B 1 301 ? 6.184 12.18 13.781 1 78.25 301 ALA B CA 1
ATOM 5083 C C . ALA B 1 301 ? 7.527 12.672 13.242 1 78.25 301 ALA B C 1
ATOM 5085 O O . ALA B 1 301 ? 7.809 13.867 13.266 1 78.25 301 ALA B O 1
ATOM 5086 N N . VAL B 1 302 ? 8.281 11.773 12.766 1 78.69 302 VAL B N 1
ATOM 5087 C CA . VAL B 1 302 ? 9.594 12.117 12.219 1 78.69 302 VAL B CA 1
ATOM 5088 C C . VAL B 1 302 ? 9.422 12.977 10.969 1 78.69 302 VAL B C 1
ATOM 5090 O O . VAL B 1 302 ? 10.125 13.977 10.797 1 78.69 302 VAL B O 1
ATOM 5093 N N . LEU B 1 303 ? 8.469 12.672 10.164 1 74.88 303 LEU B N 1
ATOM 5094 C CA . LEU B 1 303 ? 8.211 13.43 8.945 1 74.88 303 LEU B CA 1
ATOM 5095 C C . LEU B 1 303 ? 7.715 14.836 9.273 1 74.88 303 LEU B C 1
ATOM 5097 O O . LEU B 1 303 ? 8.086 15.805 8.609 1 74.88 303 LEU B O 1
ATOM 5101 N N . SER B 1 304 ? 6.941 14.875 10.242 1 69.31 304 SER B N 1
ATOM 5102 C CA . SER B 1 304 ? 6.453 16.188 10.68 1 69.31 304 SER B CA 1
ATOM 5103 C C . SER B 1 304 ? 7.586 17.047 11.219 1 69.31 304 SER B C 1
ATOM 5105 O O . SER B 1 304 ? 7.621 18.25 10.984 1 69.31 304 SER B O 1
ATOM 5107 N N . MET B 1 305 ? 8.445 16.359 11.867 1 70.31 305 MET B N 1
ATOM 5108 C CA . MET B 1 305 ? 9.594 17.062 12.414 1 70.31 305 MET B CA 1
ATOM 5109 C C . MET B 1 305 ? 10.508 17.562 11.305 1 70.31 305 MET B C 1
ATOM 5111 O O . MET B 1 305 ? 10.992 18.703 11.352 1 70.31 305 MET B O 1
ATOM 5115 N N . ILE B 1 306 ? 10.68 16.734 10.383 1 68.94 306 ILE B N 1
ATOM 5116 C CA . ILE B 1 306 ? 11.508 17.125 9.242 1 68.94 306 ILE B CA 1
ATOM 5117 C C . ILE B 1 306 ? 10.844 18.281 8.5 1 68.94 306 ILE B C 1
ATOM 5119 O O . ILE B 1 306 ? 11.516 19.234 8.102 1 68.94 306 ILE B O 1
ATOM 5123 N N . GLY B 1 307 ? 9.578 18.219 8.266 1 67.56 307 GLY B N 1
ATOM 5124 C CA . GLY B 1 307 ? 8.836 19.297 7.637 1 67.56 307 GLY B CA 1
ATOM 5125 C C . GLY B 1 307 ? 8.953 20.609 8.383 1 67.56 307 GLY B C 1
ATOM 5126 O O . GLY B 1 307 ? 9.141 21.656 7.773 1 67.56 307 GLY B O 1
ATOM 5127 N N . ASP B 1 308 ? 8.891 20.578 9.648 1 65.75 308 ASP B N 1
ATOM 5128 C CA . ASP B 1 308 ? 9.023 21.766 10.477 1 65.75 308 ASP B CA 1
ATOM 5129 C C . ASP B 1 308 ? 10.43 22.344 10.383 1 65.75 308 ASP B C 1
ATOM 5131 O O . ASP B 1 308 ? 10.602 23.562 10.32 1 65.75 308 ASP B O 1
ATOM 5135 N N . TRP B 1 309 ? 11.336 21.453 10.336 1 65.62 309 TRP B N 1
ATOM 5136 C CA . TRP B 1 309 ? 12.727 21.875 10.219 1 65.62 309 TRP B CA 1
ATOM 5137 C C . TRP B 1 309 ? 12.984 22.562 8.883 1 65.62 309 TRP B C 1
ATOM 5139 O O . TRP B 1 309 ? 13.664 23.578 8.82 1 65.62 309 TRP B O 1
ATOM 5149 N N . LEU B 1 310 ? 12.367 22.047 7.898 1 65.44 310 LEU B N 1
ATOM 5150 C CA . LEU B 1 310 ? 12.531 22.641 6.57 1 65.44 310 LEU B CA 1
ATOM 5151 C C . LEU B 1 310 ? 11.82 23.984 6.477 1 65.44 310 LEU B C 1
ATOM 5153 O O . LEU B 1 310 ? 12.305 24.891 5.801 1 65.44 310 LEU B O 1
ATOM 5157 N N . ARG B 1 311 ? 10.82 24.141 7.176 1 66.12 311 ARG B N 1
ATOM 5158 C CA . ARG B 1 311 ? 10.086 25.406 7.223 1 66.12 311 ARG B CA 1
ATOM 5159 C C . ARG B 1 311 ? 10.883 26.484 7.961 1 66.12 311 ARG B C 1
ATOM 5161 O O . ARG B 1 311 ? 10.922 27.641 7.539 1 66.12 311 ARG B O 1
ATOM 5168 N N . VAL B 1 312 ? 11.531 26.141 8.922 1 62.53 312 VAL B N 1
ATOM 5169 C CA . VAL B 1 312 ? 12.336 27.062 9.711 1 62.53 312 VAL B CA 1
ATOM 5170 C C . VAL B 1 312 ? 13.562 27.5 8.906 1 62.53 312 VAL B C 1
ATOM 5172 O O . VAL B 1 312 ? 13.922 28.688 8.898 1 62.53 312 VAL B O 1
ATOM 5175 N N . ILE B 1 313 ? 14.086 26.578 8.219 1 60.28 313 ILE B N 1
ATOM 5176 C CA . ILE B 1 313 ? 15.25 26.891 7.395 1 60.28 313 ILE B CA 1
ATOM 5177 C C . ILE B 1 313 ? 14.836 27.812 6.254 1 60.28 313 ILE B C 1
ATOM 5179 O O . ILE B 1 313 ? 15.555 28.75 5.914 1 60.28 313 ILE B O 1
ATOM 5183 N N . SER B 1 314 ? 13.664 27.516 5.734 1 63.47 314 SER B N 1
ATOM 5184 C CA . SER B 1 314 ? 13.164 28.344 4.645 1 63.47 314 SER B CA 1
ATOM 5185 C C . SER B 1 314 ? 12.867 29.75 5.121 1 63.47 314 SER B C 1
ATOM 5187 O O . SER B 1 314 ? 13.148 30.734 4.418 1 63.47 314 SER B O 1
ATOM 5189 N N . LYS B 1 315 ? 12.344 29.891 6.262 1 61.75 315 LYS B N 1
ATOM 5190 C CA . LYS B 1 315 ? 12.055 31.188 6.844 1 61.75 315 LYS B CA 1
ATOM 5191 C C . LYS B 1 315 ? 13.336 31.953 7.152 1 61.75 315 LYS B C 1
ATOM 5193 O O . LYS B 1 315 ? 13.43 33.156 6.906 1 61.75 315 LYS B O 1
ATOM 5198 N N . LYS B 1 316 ? 14.258 31.234 7.582 1 60.94 316 LYS B N 1
ATOM 5199 C CA . LYS B 1 316 ? 15.539 31.875 7.883 1 60.94 316 LYS B CA 1
ATOM 5200 C C . LYS B 1 316 ? 16.234 32.344 6.605 1 60.94 316 LYS B C 1
ATOM 5202 O O . LYS B 1 316 ? 16.828 33.406 6.574 1 60.94 316 LYS B O 1
ATOM 5207 N N . THR B 1 317 ? 16.094 31.469 5.668 1 59.44 317 THR B N 1
ATOM 5208 C CA . THR B 1 317 ? 16.703 31.828 4.395 1 59.44 317 THR B CA 1
ATOM 5209 C C . THR B 1 317 ? 16 33.031 3.785 1 59.44 317 THR B C 1
ATOM 5211 O O . THR B 1 317 ? 16.641 33.906 3.217 1 59.44 317 THR B O 1
ATOM 5214 N N . LYS B 1 318 ? 14.703 33.125 4 1 64.06 318 LYS B N 1
ATOM 5215 C CA . LYS B 1 318 ? 13.938 34.25 3.512 1 64.06 318 LYS B CA 1
ATOM 5216 C C . LYS B 1 318 ? 14.266 35.531 4.305 1 64.06 318 LYS B C 1
ATOM 5218 O O . LYS B 1 318 ? 14.414 36.594 3.732 1 64.06 318 LYS B O 1
ATOM 5223 N N . GLU B 1 319 ? 14.398 35.312 5.543 1 60.84 319 GLU B N 1
ATOM 5224 C CA . GLU B 1 319 ? 14.758 36.469 6.395 1 60.84 319 GLU B CA 1
ATOM 5225 C C . GLU B 1 319 ? 16.156 36.969 6.078 1 60.84 319 GLU B C 1
ATOM 5227 O O . GLU B 1 319 ? 16.406 38.188 6.055 1 60.84 319 GLU B O 1
ATOM 5232 N N . GLU B 1 320 ? 17 36.031 5.832 1 61.41 320 GLU B N 1
ATOM 5233 C CA . GLU B 1 320 ? 18.359 36.406 5.473 1 61.41 320 GLU B CA 1
ATOM 5234 C C . GLU B 1 320 ? 18.391 37.125 4.129 1 61.41 320 GLU B C 1
ATOM 5236 O O . GLU B 1 320 ? 19.156 38.094 3.949 1 61.41 320 GLU B O 1
ATOM 5241 N N . LYS B 1 321 ? 17.578 36.781 3.283 1 65.25 321 LYS B N 1
ATOM 5242 C CA . LYS B 1 321 ? 17.5 37.438 1.988 1 65.25 321 LYS B CA 1
ATOM 5243 C C . LYS B 1 321 ? 16.891 38.844 2.121 1 65.25 321 LYS B C 1
ATOM 5245 O O . LYS B 1 321 ? 17.328 39.781 1.479 1 65.25 321 LYS B O 1
ATOM 5250 N N . VAL B 1 322 ? 15.867 38.906 2.99 1 62.66 322 VAL B N 1
ATOM 5251 C CA . VAL B 1 322 ? 15.258 40.188 3.248 1 62.66 322 VAL B CA 1
ATOM 5252 C C . VAL B 1 322 ? 16.281 41.125 3.908 1 62.66 322 VAL B C 1
ATOM 5254 O O . VAL B 1 322 ? 16.375 42.312 3.562 1 62.66 322 VAL B O 1
ATOM 5257 N N . HIS B 1 323 ? 16.984 40.625 4.797 1 62.03 323 HIS B N 1
ATOM 5258 C CA . HIS B 1 323 ? 18.016 41.375 5.477 1 62.03 323 HIS B CA 1
ATOM 5259 C C . HIS B 1 323 ? 19.141 41.781 4.512 1 62.03 323 HIS B C 1
ATOM 5261 O O . HIS B 1 323 ? 19.609 42.938 4.543 1 62.03 323 HIS B O 1
ATOM 5267 N N . ALA B 1 324 ? 19.484 40.906 3.721 1 63.09 324 ALA B N 1
ATOM 5268 C CA . ALA B 1 324 ? 20.516 41.219 2.719 1 63.09 324 ALA B CA 1
ATOM 5269 C C . ALA B 1 324 ? 20.031 42.281 1.732 1 63.09 324 ALA B C 1
ATOM 5271 O O . ALA B 1 324 ? 20.797 43.156 1.345 1 63.09 324 ALA B O 1
ATOM 5272 N N . ARG B 1 325 ? 18.859 42.125 1.362 1 60.78 325 ARG B N 1
ATOM 5273 C CA . ARG B 1 325 ? 18.266 43.125 0.479 1 60.78 325 ARG B CA 1
ATOM 5274 C C . ARG B 1 325 ? 18.203 44.5 1.161 1 60.78 325 ARG B C 1
ATOM 5276 O O . ARG B 1 325 ? 18.469 45.531 0.534 1 60.78 325 ARG B O 1
ATOM 5283 N N . LYS B 1 326 ? 17.781 44.562 2.387 1 64.19 326 LYS B N 1
ATOM 5284 C CA . LYS B 1 326 ? 17.734 45.812 3.146 1 64.19 326 LYS B CA 1
ATOM 5285 C C . LYS B 1 326 ? 19.125 46.406 3.305 1 64.19 326 LYS B C 1
ATOM 5287 O O . LYS B 1 326 ? 19.297 47.625 3.221 1 64.19 326 LYS B O 1
ATOM 5292 N N . GLU B 1 327 ? 20.047 45.594 3.557 1 61.66 327 GLU B N 1
ATOM 5293 C CA . GLU B 1 327 ? 21.422 46.062 3.646 1 61.66 327 GLU B CA 1
ATOM 5294 C C . GLU B 1 327 ? 21.922 46.625 2.307 1 61.66 327 GLU B C 1
ATOM 5296 O O . GLU B 1 327 ? 22.641 47.625 2.26 1 61.66 327 GLU B O 1
ATOM 5301 N N . TYR B 1 328 ? 21.5 46 1.286 1 59.06 328 TYR B N 1
ATOM 5302 C CA . TYR B 1 328 ? 21.844 46.469 -0.046 1 59.06 328 TYR B CA 1
ATOM 5303 C C . TYR B 1 328 ? 21.125 47.781 -0.354 1 59.06 328 TYR B C 1
ATOM 5305 O O . TYR B 1 328 ? 21.703 48.656 -0.999 1 59.06 328 TYR B O 1
ATOM 5313 N N . GLU B 1 329 ? 19.969 47.812 0.08 1 58.59 329 GLU B N 1
ATOM 5314 C CA . GLU B 1 329 ? 19.203 49.062 -0.144 1 58.59 329 GLU B CA 1
ATOM 5315 C C . GLU B 1 329 ? 19.719 50.188 0.721 1 58.59 329 GLU B C 1
ATOM 5317 O O . GLU B 1 329 ? 19.594 51.375 0.354 1 58.59 329 GLU B O 1
ATOM 5322 N N . GLN B 1 330 ? 20.25 49.875 1.86 1 53.06 330 GLN B N 1
ATOM 5323 C CA . GLN B 1 330 ? 20.797 50.906 2.734 1 53.06 330 GLN B CA 1
ATOM 5324 C C . GLN B 1 330 ? 22.203 51.312 2.295 1 53.06 330 GLN B C 1
ATOM 5326 O O . GLN B 1 330 ? 22.859 52.125 2.957 1 53.06 330 GLN B O 1
ATOM 5331 N N . VAL B 1 331 ? 22.703 50.688 1.33 1 52.41 331 VAL B N 1
ATOM 5332 C CA . VAL B 1 331 ? 23.938 51.281 0.81 1 52.41 331 VAL B CA 1
ATOM 5333 C C . VAL B 1 331 ? 23.672 52.688 0.309 1 52.41 331 VAL B C 1
ATOM 5335 O O . VAL B 1 331 ? 22.828 52.875 -0.571 1 52.41 331 VAL B O 1
ATOM 5338 N N . PRO B 1 332 ? 24 53.688 1.145 1 47.41 332 PRO B N 1
ATOM 5339 C CA . PRO B 1 332 ? 23.844 55.062 0.727 1 47.41 332 PRO B CA 1
ATOM 5340 C C . PRO B 1 332 ? 24.359 55.312 -0.689 1 47.41 332 PRO B C 1
ATOM 5342 O O . PRO B 1 332 ? 25.469 54.906 -1.033 1 47.41 332 PRO B O 1
ATOM 5345 N N . VAL B 1 333 ? 23.5 55.406 -1.649 1 46 333 VAL B N 1
ATOM 5346 C CA . VAL B 1 333 ? 23.938 56.062 -2.881 1 46 333 VAL B CA 1
ATOM 5347 C C . VAL B 1 333 ? 24.703 57.344 -2.551 1 46 333 VAL B C 1
ATOM 5349 O O . VAL B 1 333 ? 24.188 58.219 -1.836 1 46 333 VAL B O 1
ATOM 5352 N N . ASN B 1 334 ? 25.953 57.281 -2.402 1 40.78 334 ASN B N 1
ATOM 5353 C CA . ASN B 1 334 ? 26.734 58.5 -2.291 1 40.78 334 ASN B CA 1
ATOM 5354 C C . ASN B 1 334 ? 26.25 59.562 -3.279 1 40.78 334 ASN B C 1
ATOM 5356 O O . ASN B 1 334 ? 26.25 59.344 -4.492 1 40.78 334 ASN B O 1
ATOM 5360 N N . PRO B 1 335 ? 25.406 60.531 -2.871 1 44.22 335 PRO B N 1
ATOM 5361 C CA . PRO B 1 335 ? 24.969 61.625 -3.723 1 44.22 335 PRO B CA 1
ATOM 5362 C C . PRO B 1 335 ? 26.109 62.188 -4.59 1 44.22 335 PRO B C 1
ATOM 5364 O O . PRO B 1 335 ? 25.844 62.906 -5.555 1 44.22 335 PRO B O 1
ATOM 5367 N N . LEU B 1 336 ? 27.328 62.062 -4.125 1 44 336 LEU B N 1
ATOM 5368 C CA . LEU B 1 336 ? 28.391 62.688 -4.922 1 44 336 LEU B CA 1
ATOM 5369 C C . LEU B 1 336 ? 28.562 61.969 -6.254 1 44 336 LEU B C 1
ATOM 5371 O O . LEU B 1 336 ? 29.062 62.531 -7.223 1 44 336 LEU B O 1
ATOM 5375 N N . GLU B 1 337 ? 28.203 60.688 -6.273 1 42.84 337 GLU B N 1
ATOM 5376 C CA . GLU B 1 337 ? 28.438 60.031 -7.555 1 42.84 337 GLU B CA 1
ATOM 5377 C C . GLU B 1 337 ? 27.344 60.344 -8.562 1 42.84 337 GLU B C 1
ATOM 5379 O O . GLU B 1 337 ? 27.578 60.375 -9.766 1 42.84 337 GLU B O 1
ATOM 5384 N N . LEU B 1 338 ? 26.141 60.688 -8.109 1 39.09 338 LEU B N 1
ATOM 5385 C CA . LEU B 1 338 ? 25.109 61.125 -9.047 1 39.09 338 LEU B CA 1
ATOM 5386 C C . LEU B 1 338 ? 25.359 62.562 -9.484 1 39.09 338 LEU B C 1
ATOM 5388 O O . LEU B 1 338 ? 24.844 63 -10.508 1 39.09 338 LEU B O 1
ATOM 5392 N N . GLN B 1 339 ? 26 63.375 -8.625 1 37.59 339 GLN B N 1
ATOM 5393 C CA . GLN B 1 339 ? 26.234 64.75 -9.039 1 37.59 339 GLN B CA 1
ATOM 5394 C C . GLN B 1 339 ? 27.297 64.812 -10.133 1 37.59 339 GLN B C 1
ATOM 5396 O O . GLN B 1 339 ? 27.375 65.812 -10.891 1 37.59 339 GLN B O 1
ATOM 5401 N N . VAL B 1 340 ? 28.234 63.875 -10.148 1 42.38 340 VAL B N 1
ATOM 5402 C CA . VAL B 1 340 ? 29.328 64.062 -11.094 1 42.38 340 VAL B CA 1
ATOM 5403 C C . VAL B 1 340 ? 28.828 63.812 -12.516 1 42.38 340 VAL B C 1
ATOM 5405 O O . VAL B 1 340 ? 29.406 64.375 -13.477 1 42.38 340 VAL B O 1
ATOM 5408 N N . LEU B 1 341 ? 27.781 62.938 -12.695 1 37.56 341 LEU B N 1
ATOM 5409 C CA . LEU B 1 341 ? 27.422 62.719 -14.094 1 37.56 341 LEU B CA 1
ATOM 5410 C C . LEU B 1 341 ? 26.734 63.938 -14.672 1 37.56 341 LEU B C 1
ATOM 5412 O O . LEU B 1 341 ? 26.578 64.062 -15.891 1 37.56 341 LEU B O 1
ATOM 5416 N N . GLN B 1 342 ? 26.031 64.625 -13.797 1 34.84 342 GLN B N 1
ATOM 5417 C CA . GLN B 1 342 ? 25.312 65.75 -14.438 1 34.84 342 GLN B CA 1
ATOM 5418 C C . GLN B 1 342 ? 26.266 66.812 -14.906 1 34.84 342 GLN B C 1
ATOM 5420 O O . GLN B 1 342 ? 25.953 67.562 -15.812 1 34.84 342 GLN B O 1
ATOM 5425 N N . THR B 1 343 ? 27.266 67 -14.117 1 34.84 343 THR B N 1
ATOM 5426 C CA . THR B 1 343 ? 27.984 68.25 -14.453 1 34.84 343 THR B CA 1
ATOM 5427 C C . THR B 1 343 ? 28.891 68 -15.664 1 34.84 343 THR B C 1
ATOM 5429 O O . THR B 1 343 ? 29.547 68.938 -16.141 1 34.84 343 THR B O 1
ATOM 5432 N N . GLY B 1 344 ? 29.266 66.75 -15.906 1 35.28 344 GLY B N 1
ATOM 5433 C CA . GLY B 1 344 ? 30.344 66.688 -16.875 1 35.28 344 GLY B CA 1
ATOM 5434 C C . GLY B 1 344 ? 29.922 67 -18.297 1 35.28 344 GLY B C 1
ATOM 5435 O O . GLY B 1 344 ? 30.672 66.75 -19.234 1 35.28 344 GLY B O 1
ATOM 5436 N N . GLY B 1 345 ? 28.547 67.062 -18.531 1 32.81 345 GLY B N 1
ATOM 5437 C CA . GLY B 1 345 ? 28.25 67.125 -19.953 1 32.81 345 GLY B CA 1
ATOM 5438 C C . GLY B 1 345 ? 28.781 68.375 -20.609 1 32.81 345 GLY B C 1
ATOM 5439 O O . GLY B 1 345 ? 28.359 68.75 -21.719 1 32.81 345 GLY B O 1
ATOM 5440 N N . GLY B 1 346 ? 29.438 69.312 -19.797 1 32.06 346 GLY B N 1
ATOM 5441 C CA . GLY B 1 346 ? 29.797 70.438 -20.609 1 32.06 346 GLY B CA 1
ATOM 5442 C C . GLY B 1 346 ? 30.781 70.125 -21.719 1 32.06 346 GLY B C 1
ATOM 5443 O O . GLY B 1 346 ? 32 70.062 -21.469 1 32.06 346 GLY B O 1
ATOM 5444 N N . VAL B 1 347 ? 30.625 69 -22.453 1 31.95 347 VAL B N 1
ATOM 5445 C CA . VAL B 1 347 ? 31.531 68.75 -23.594 1 31.95 347 VAL B CA 1
ATOM 5446 C C . VAL B 1 347 ? 31.516 70 -24.484 1 31.95 347 VAL B C 1
ATOM 5448 O O . VAL B 1 347 ? 30.438 70.438 -24.906 1 31.95 347 VAL B O 1
ATOM 5451 N N . GLN B 1 348 ? 32.469 70.938 -24.234 1 28.02 348 GLN B N 1
ATOM 5452 C CA . GLN B 1 348 ? 32.906 72 -25.109 1 28.02 348 GLN B CA 1
ATOM 5453 C C . GLN B 1 348 ? 33.094 71.562 -26.547 1 28.02 348 GLN B C 1
ATOM 5455 O O . GLN B 1 348 ? 33.719 70.562 -26.797 1 28.02 348 GLN B O 1
ATOM 5460 N N . SER B 1 349 ? 32.062 71.688 -27.359 1 28.75 349 SER B N 1
ATOM 5461 C CA . SER B 1 349 ? 32.125 71.625 -28.812 1 28.75 349 SER B CA 1
ATOM 5462 C C . SER B 1 349 ? 33.344 72.438 -29.344 1 28.75 349 SER B C 1
ATOM 5464 O O . SER B 1 349 ? 33.531 73.562 -29.016 1 28.75 349 SER B O 1
ATOM 5466 N N . PRO B 1 350 ? 34.562 71.75 -29.484 1 29.59 350 PRO B N 1
ATOM 5467 C CA . PRO B 1 350 ? 35.719 72.438 -30.109 1 29.59 350 PRO B CA 1
ATOM 5468 C C . PRO B 1 350 ? 35.375 73.125 -31.438 1 29.59 350 PRO B C 1
ATOM 5470 O O . PRO B 1 350 ? 34.5 72.625 -32.156 1 29.59 350 PRO B O 1
ATOM 5473 N N . CYS B 1 351 ? 35.406 74.438 -31.594 1 29.09 351 CYS B N 1
ATOM 5474 C CA . CYS B 1 351 ? 35.438 75.312 -32.75 1 29.09 351 CYS B CA 1
ATOM 5475 C C . CYS B 1 351 ? 36.531 74.875 -33.719 1 29.09 351 CYS B C 1
ATOM 5477 O O . CYS B 1 351 ? 36.781 75.5 -34.75 1 29.09 351 CYS B O 1
ATOM 5479 N N . CYS B 1 352 ? 36.906 73.562 -33.875 1 24.31 352 CYS B N 1
ATOM 5480 C CA . CYS B 1 352 ? 37.594 73.5 -35.156 1 24.31 352 CYS B CA 1
ATOM 5481 C C . CYS B 1 352 ? 36.625 73.625 -36.312 1 24.31 352 CYS B C 1
ATOM 5483 O O . CYS B 1 352 ? 35.531 73.062 -36.25 1 24.31 352 CYS B O 1
#

Organism: Rousettus aegyptiacus (NCBI:txid9407)

Radius of gyration: 36.58 Å; Cα contacts (8 Å, |Δi|>4): 579; chains: 2; bounding box: 75×131×118 Å

Solvent-accessible surface area (backbone atoms only — not comparable to full-atom values): 39440 Å² total; per-residue (Å²): 138,80,85,81,80,80,79,80,77,83,81,78,80,76,78,75,68,80,73,61,64,73,58,53,68,66,54,63,75,70,65,68,87,82,74,78,70,66,71,68,69,69,66,73,60,71,65,61,73,58,74,52,71,80,53,58,52,69,67,56,44,51,51,47,47,51,50,49,53,51,51,32,52,51,41,6,54,51,47,22,68,52,40,33,63,56,51,53,51,52,50,52,47,52,53,49,50,51,50,50,52,40,69,75,23,77,74,50,50,72,68,60,52,45,52,51,48,51,52,48,51,53,36,44,70,67,48,41,77,92,59,75,92,57,84,77,57,82,64,74,39,36,62,68,46,17,31,44,50,37,47,26,44,32,63,14,18,17,34,32,57,62,67,71,81,39,70,67,33,41,54,49,47,52,55,48,35,68,54,34,29,60,53,44,50,52,43,37,50,30,52,21,36,49,51,48,49,53,47,49,52,49,42,50,53,50,41,63,59,40,53,73,65,74,53,57,68,65,58,49,54,52,52,45,51,49,51,49,52,51,50,45,45,42,64,59,38,50,49,50,20,55,52,43,19,68,75,72,65,43,52,71,66,55,19,44,48,44,44,52,36,48,58,61,20,16,16,36,30,87,67,52,92,88,68,60,99,61,90,71,64,86,59,51,51,60,49,52,51,50,50,48,52,53,36,36,18,51,50,51,43,50,51,50,48,51,52,51,52,52,49,51,51,51,49,48,52,48,49,49,49,51,50,50,48,51,54,56,66,62,51,72,73,61,65,69,67,64,55,57,69,68,65,64,68,75,70,75,76,76,84,120,137,82,84,79,79,79,80,80,75,81,80,77,78,76,77,73,66,78,71,59,63,70,58,52,68,67,54,62,73,70,64,70,87,84,74,81,72,66,73,69,68,68,68,73,62,74,66,61,73,58,74,53,71,78,53,58,52,68,67,56,42,51,50,47,47,52,51,49,52,51,50,29,51,52,41,7,54,51,47,21,67,52,40,32,63,56,51,53,51,53,49,53,49,51,54,50,51,53,50,49,50,39,69,76,23,78,73,50,49,72,68,61,52,46,53,51,48,52,52,47,52,53,36,44,70,67,47,40,76,93,59,78,93,57,84,78,57,81,64,76,39,35,62,66,46,17,31,44,50,38,48,28,44,32,64,15,18,18,35,34,55,60,68,70,80,40,71,67,34,41,54,49,48,53,54,49,35,69,54,34,31,60,53,43,48,52,42,37,51,29,52,22,36,48,51,48,48,54,47,49,53,49,43,51,53,49,41,62,60,40,53,74,66,74,52,57,69,65,57,48,52,51,51,45,51,50,50,50,52,52,49,47,44,42,65,60,37,51,49,47,21,54,51,43,20,69,75,72,66,44,51,71,66,54,18,44,48,43,45,52,38,47,57,59,19,16,16,38,33,88,69,53,92,89,67,59,98,61,91,71,64,87,59,49,51,60,51,52,50,48,51,47,53,54,39,35,19,50,50,50,44,51,48,50,49,51,53,51,51,52,49,52,51,50,50,48,52,49,49,50,49,52,50,50,48,49,55,57,65,60,49,71,74,59,65,67,66,64,51,54,67,66,63,61,66,72,70,73,77,74,85,119